Protein AF-A0A1D6IKE5-F1 (afdb_monomer)

Sequence (676 aa):
MSTPQPPGSVFRSFVQSLVLKARGGDHRMVVNGTFNNTVLVSLYTVILHLLSEGFSMDSAGSASSSKANFGNGVGFLHKGGKRKFPTQLFFRNDAYHSVIPRIGGPPSILMHHQFDAVENEVQWDEGCMNDEETRVTHTTAQKPCCCSVTDVAVGLRYKEELLDVMLLLYHLGISPNFRQAFYFMSQQSQSISLLEETDRQIREKSCSEQVRRLKEARNSYHEDLVDCVRHCVWYRATLFSQWKQRGMYATCMWVVELLLVLSNSNSMFHYVPEFYVESLVDCFHALRRSDPPFVSPALFLMQGLASFVTLVVKHFDDTRIVNPDLKDLLLQSISVLVQYKEFMLVFENNREAINKMPRSLLSAFDNRSWIPVTNILSRFCKGSGFASYKNGESASSATFQVLLRETCIHEQELFFSFLNRLFNTLSWTMTEFSMSIREMQDKNQVADLQQRKCSVIFDISCSLARILEFCTREIPCAFLMGPDMNLRRLTELVVFILNHIISVADAEFFDMTLRRPGQHQEKTNRTMILAPLVGIILSLMECSSTSERRELNDVIAVFASMDCPATIHFGLQYLLSYNWSNVLRGDSSLAKLAQLKEFSHYFRRITASVDGEEEDHSLNAGDEDDDHTCCICYNCDSDATFQPCHHRSCFGCISRHLLNNQRCFFCNAVVTSVTR

Mean predicted aligned error: 12.17 Å

InterPro domains:
  IPR001841 Zinc finger, RING-type [PS50089] (630-668)
  IPR013083 Zinc finger, RING/FYVE/PHD-type [G3DSA:3.30.40.10] (622-676)
  IPR019474 Ubiquitin conjugation factor E4, core [PF10408] (170-365)
  IPR045129 E3 ubiquitin-protein ligase RNF123/RKP/RSPRY1 [PTHR13363] (61-675)
  IPR057987 E3 ubiquitin-protein ligase RNF123/RKP, TPR repeat [PF25576] (417-605)

Nearest PDB structures (foldseek):
  4pju-assembly1_A  TM=1.696E-01  e=4.599E-02  Homo sapiens

Organism: Zea mays (NCBI:txid4577)

Secondary structure (DSSP, 8-state):
-PPPPPTTHHHHHHHHHHHHHHHHTTTS-----HHHHHHHHHHHHHHHHHHHT-----SSS--------------GGG--EEEEEEGGGTT--STTTTTS-BTTB-HHHHTTS------SEEEEEEPEE-TTS-EE-TTSSS--GGGS----TTSSHHHHHHHHHHHHHIIIIIHHHHHHHHHHHHHHHHHHHHHHHHHHHHHH---HHHHHHHHHHHHHHHHHHHHHHHHHHHHHHHT--HHHHHHHHHHHHHHHHHHHHHHHSTTTGGGSBHHHHHHHHHHHHHHHT-SS-SS-HHHHHHTTHHHHHHHHHHHTT-TT---HHHHHHHHHHHHHHTTSHHHHHHHHT-HHHHHHHHHHHHHH-STTTHHHHHHHHHHHHTT-STT----TTS---HHHHHHHHHHHHH-HHHHHHHHHHHHHHHHHHHHHHHHHHHHHHHHT---HHHHHHHHHHHHHHHHHHHHHHHHHHH-THHHHTS-HHHHHHHHHHHHHHHHHHHT---HHHHHHHH--TT--S----THHHHHHHHHHHHHHHHHHHH-TTS----HHHHHHTSS-HHHHHHHHHHHHHS-HHHHSTT-GGGGGHHHHHHHHHHHHHHHHHHTTTGGGSTT-------TTB-TTTSSSB--EEEETT--EE-HHHHHHHHTT--B-TTT-PBP-EEE-

Solvent-accessible surface area (backbone atoms only — not comparable to full-atom values): 38252 Å² total; per-residue (Å²): 134,83,76,82,74,61,91,61,50,68,55,51,54,49,52,53,53,51,49,52,54,57,54,66,41,73,83,49,69,93,66,94,58,77,72,70,43,51,57,36,42,50,52,32,51,52,51,44,42,46,38,34,61,39,78,85,87,86,82,88,81,77,98,71,92,71,92,69,83,77,66,88,64,70,10,65,57,70,54,31,23,84,44,72,43,60,49,58,71,58,67,44,79,46,90,76,49,57,76,48,53,18,26,53,34,53,46,81,69,57,68,74,61,80,79,81,81,72,71,65,50,50,72,50,80,37,63,26,70,48,101,82,73,46,79,24,25,84,85,42,95,57,68,29,73,56,79,80,52,89,72,65,79,84,66,53,72,57,54,59,54,48,47,55,52,38,42,50,31,34,52,76,28,42,50,64,52,52,53,52,42,52,48,31,51,51,48,31,55,49,30,51,54,52,41,56,51,45,54,49,50,53,75,73,56,88,54,68,71,60,45,50,53,48,52,54,51,42,51,52,39,48,53,54,29,54,54,22,49,54,51,40,52,51,39,39,67,74,59,60,32,71,69,50,47,52,32,50,50,35,48,39,49,53,50,43,52,50,51,52,58,36,61,72,37,79,78,59,38,32,46,38,49,43,53,61,57,52,33,37,55,50,50,52,52,50,50,70,69,35,86,73,53,83,54,57,70,67,59,42,68,74,52,54,45,60,53,45,51,39,48,38,57,66,45,38,75,32,82,61,49,57,52,62,70,59,26,50,53,30,38,45,51,50,37,60,42,46,66,38,53,75,50,34,54,46,47,74,70,29,69,55,37,65,74,44,38,52,61,42,45,46,65,50,46,43,100,81,42,34,63,44,40,44,54,38,50,32,34,33,44,39,69,56,70,45,86,40,74,77,66,94,82,67,40,50,35,71,66,54,44,52,46,38,45,52,44,42,70,75,36,49,69,58,37,51,54,31,51,54,46,52,53,52,51,39,54,47,34,48,50,54,29,47,51,49,51,49,54,32,60,77,64,76,50,82,51,71,70,59,34,52,52,37,37,52,36,45,55,51,33,27,35,46,42,44,43,50,22,47,46,35,58,73,43,42,57,57,36,33,65,35,60,65,64,50,37,50,53,50,52,51,48,50,52,51,52,44,51,55,62,61,68,53,85,46,72,66,58,52,50,56,51,44,59,64,89,92,70,92,82,76,84,67,54,72,61,61,53,51,29,26,52,54,29,33,56,49,33,52,49,61,55,63,76,70,55,93,82,67,90,57,58,56,64,59,59,55,60,62,72,41,101,47,60,67,61,48,52,50,43,52,49,51,64,71,68,47,72,51,70,78,75,39,68,91,44,74,65,61,65,56,53,56,55,56,52,51,50,52,50,53,46,53,54,56,51,58,55,51,69,68,58,63,79,79,66,83,83,76,84,76,98,66,86,78,85,50,54,6,90,84,74,74,76,44,54,42,56,19,37,35,31,85,78,65,50,68,28,21,52,67,61,54,57,59,44,49,76,82,39,60,41,38,91,89,77,65,47,67,51,81,49,75,46,111

pLDDT: mean 79.63, std 17.79, range [26.09, 98.06]

Foldseek 3Di:
DDDPDPPCPVVVVVLLVLVVVLVVCVVPPDPPDPPSQVVLLVLLVVLLCCQQQNDDPPDDDDPDDDPPPPDRDGGNLQAFEKDKAFLCVLVPPDPRNQQFAFQQGHPVVLVVPDDDDDDRMFMDGGFDADPVRDTAYCPDPDHTPVVVDPDDPVPPNVSNVSLVSSLVSCVSHVLVLLVVLVVLVVLLVVLVLLLVVLVVCLVVDDDPVVNVVSVVVNVVSVVSNVVSVVSNVVCCVSQVDLSNLVSLVSSLLVLLVVQVSQVVVVSSRRSHGLSSLVSNLSSVVSLCPDVVNSDDLVVVLSGRLLSLLLSLLVPLLDPSRPDNVSSLSSLVSLLVQLFAQSSVVSLLVRPSSLPRNLLSLLVQCDPPNVQSSLSNLLLQLQPHAFLRDVDPGRNHDPSVLVSNLVCCVVCVVSVVLSLLSLLVLLLVLLVVLLVLLVVCVVVVDQDPVSLVVSLVSLVSSLSSLSSVLSCCQSPVCCDFVNDVLSLLSLLVSLLSNLCSVPVSPDQVSVQVSNDDPPDDDDRDHPCSNLRSSLSNVLSNQVVVVPDPDDRTDDNLVSNLPDPCLPSVLVSLVCSLPDPVCVSQVVNPSVVSSVVSVVSSVVSVVVNVVVVVPVVPPPPDDDDDDPPQAFPPPSPDGQQKAFPPVRDTGDPNVVVSVCSPQQADPPPRHGTPDMDD

Structure (mmCIF, N/CA/C/O backbone):
data_AF-A0A1D6IKE5-F1
#
_entry.id   AF-A0A1D6IKE5-F1
#
loop_
_atom_site.group_PDB
_atom_site.id
_atom_site.type_symbol
_atom_site.label_atom_id
_atom_site.label_alt_id
_atom_site.label_comp_id
_atom_site.label_asym_id
_atom_site.label_entity_id
_atom_site.label_seq_id
_atom_site.pdbx_PDB_ins_code
_atom_site.Cartn_x
_atom_site.Cartn_y
_atom_site.Cartn_z
_atom_site.occupancy
_atom_site.B_iso_or_equiv
_atom_site.auth_seq_id
_atom_site.auth_comp_id
_atom_site.auth_asym_id
_atom_site.auth_atom_id
_atom_site.pdbx_PDB_model_num
ATOM 1 N N . MET A 1 1 ? -57.387 1.934 26.040 1.00 33.34 1 MET A N 1
ATOM 2 C CA . MET A 1 1 ? -56.434 0.962 26.613 1.00 33.34 1 MET A CA 1
ATOM 3 C C . MET A 1 1 ? -55.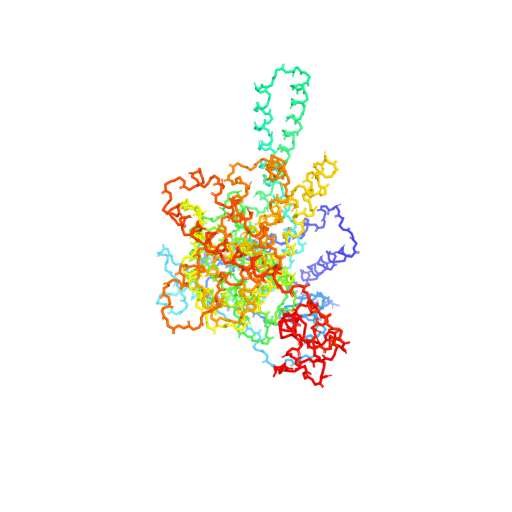281 0.818 25.639 1.00 33.34 1 MET A C 1
ATOM 5 O O . MET A 1 1 ? -55.494 0.338 24.535 1.00 33.34 1 MET A O 1
ATOM 9 N N . SER A 1 2 ? -54.107 1.338 25.989 1.00 34.91 2 SER A N 1
ATOM 10 C CA . SER A 1 2 ? -52.886 1.196 25.193 1.00 34.91 2 SER A CA 1
ATOM 11 C C . SER A 1 2 ? -52.429 -0.260 25.228 1.00 34.91 2 SER A C 1
ATOM 13 O O . SER A 1 2 ? -52.272 -0.827 26.309 1.00 34.91 2 SER A O 1
ATOM 15 N N . THR A 1 3 ? -52.240 -0.862 24.055 1.00 35.94 3 THR A N 1
ATOM 16 C CA . THR A 1 3 ? -51.635 -2.190 23.898 1.00 35.94 3 THR A CA 1
ATOM 17 C C . THR A 1 3 ? -50.326 -2.270 24.689 1.00 35.94 3 THR A C 1
ATOM 19 O O . THR A 1 3 ? -49.535 -1.325 24.604 1.00 35.94 3 THR A O 1
ATOM 22 N N . PRO A 1 4 ? -50.073 -3.351 25.449 1.00 43.31 4 PRO A N 1
ATOM 23 C CA . PRO A 1 4 ? -48.821 -3.503 26.176 1.00 43.31 4 PRO A CA 1
ATOM 24 C C . PRO A 1 4 ? -47.669 -3.469 25.172 1.00 43.31 4 PRO A C 1
ATOM 26 O O . PRO A 1 4 ? -47.606 -4.275 24.243 1.00 43.31 4 PRO A O 1
ATOM 29 N N . GLN A 1 5 ? -46.794 -2.477 25.321 1.00 44.75 5 GLN A N 1
ATOM 30 C CA . GLN A 1 5 ? -45.598 -2.364 24.504 1.00 44.75 5 GLN A CA 1
ATOM 31 C C . GLN A 1 5 ? -44.734 -3.617 24.718 1.00 44.75 5 GLN A C 1
ATOM 33 O O . GLN A 1 5 ? -44.497 -3.991 25.870 1.00 44.75 5 GLN A O 1
ATOM 38 N N . PRO A 1 6 ? -44.271 -4.292 23.649 1.00 48.50 6 PRO A N 1
ATOM 39 C CA . PRO A 1 6 ? -43.441 -5.475 23.807 1.00 48.50 6 PRO A CA 1
ATOM 40 C C . PRO A 1 6 ? -42.150 -5.108 24.559 1.00 48.50 6 PRO A C 1
ATOM 42 O O . PRO A 1 6 ? -41.646 -3.985 24.383 1.00 48.50 6 PRO A O 1
ATOM 45 N N . PRO A 1 7 ? -41.595 -6.021 25.378 1.00 55.44 7 PRO A N 1
ATOM 46 C CA . PRO A 1 7 ? -40.350 -5.784 26.102 1.00 55.44 7 PRO A CA 1
ATOM 47 C C . PRO A 1 7 ? -39.250 -5.294 25.148 1.00 55.44 7 PRO A C 1
ATOM 49 O O . PRO A 1 7 ? -39.010 -5.898 24.103 1.00 55.44 7 PRO A O 1
ATOM 52 N N . GLY A 1 8 ? -38.610 -4.169 25.481 1.00 63.03 8 GLY A N 1
ATOM 53 C CA . GLY A 1 8 ? -37.514 -3.590 24.692 1.00 63.03 8 GLY A CA 1
ATOM 54 C C . GLY A 1 8 ? -37.914 -2.611 23.579 1.00 63.03 8 GLY A C 1
ATOM 55 O O . GLY A 1 8 ? -37.033 -1.984 22.998 1.00 63.03 8 GLY A O 1
ATOM 56 N N . SER A 1 9 ? -39.206 -2.397 23.305 1.00 67.31 9 SER A N 1
ATOM 57 C CA . SER A 1 9 ? -39.651 -1.395 22.311 1.00 67.31 9 SER A CA 1
ATOM 58 C C . SER A 1 9 ? -39.250 0.039 22.677 1.00 67.31 9 SER A C 1
ATOM 60 O O . SER A 1 9 ? -38.735 0.754 21.824 1.00 67.31 9 SER A O 1
ATOM 62 N N . VAL A 1 10 ? -39.373 0.426 23.953 1.00 74.44 10 VAL A N 1
ATOM 63 C CA . VAL A 1 10 ? -38.888 1.723 24.467 1.00 74.44 10 VAL A CA 1
ATOM 64 C C . VAL A 1 10 ? -37.385 1.881 24.242 1.00 74.44 10 VAL A C 1
ATOM 66 O O . VAL A 1 10 ? -36.935 2.923 23.772 1.00 74.44 10 VAL A O 1
ATOM 69 N N . PHE A 1 11 ? -36.606 0.837 24.538 1.00 75.25 11 PHE A N 1
ATOM 70 C CA . PHE A 1 11 ? -35.160 0.843 24.326 1.00 75.25 11 PHE A CA 1
ATOM 71 C C . PHE A 1 11 ? -34.818 0.979 22.839 1.00 75.25 11 PHE A C 1
ATOM 73 O O . PHE A 1 11 ? -33.997 1.815 22.476 1.00 75.25 11 PHE A O 1
ATOM 80 N N . ARG A 1 12 ? -35.503 0.237 21.961 1.00 72.19 12 ARG A N 1
ATOM 81 C CA . ARG A 1 12 ? -35.327 0.348 20.507 1.00 72.19 12 ARG A CA 1
ATOM 82 C C . ARG A 1 12 ? -35.641 1.763 20.007 1.00 72.19 12 ARG A C 1
A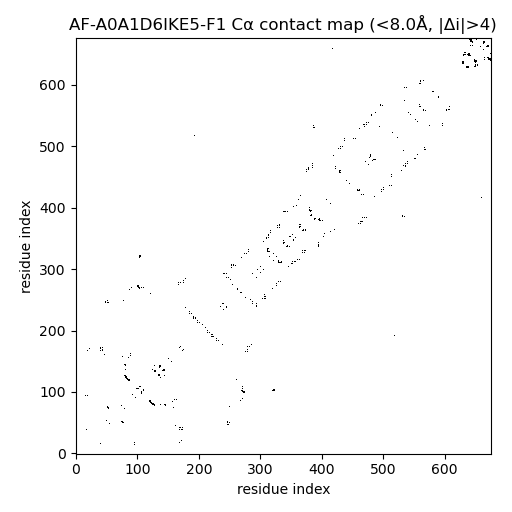TOM 84 O O . ARG A 1 12 ? -34.831 2.330 19.280 1.00 72.19 12 ARG A O 1
ATOM 91 N N . SER A 1 13 ? -36.753 2.364 20.437 1.00 74.88 13 SER A N 1
ATOM 92 C CA . SER A 1 13 ? -37.101 3.748 20.084 1.00 74.88 13 SER A CA 1
ATOM 93 C C . SER A 1 13 ? -36.100 4.770 20.634 1.00 74.88 13 SER A C 1
ATOM 95 O O . SER A 1 13 ? -35.786 5.746 19.950 1.00 74.88 13 SER A O 1
ATOM 97 N N . PHE A 1 14 ? -35.560 4.541 21.836 1.00 80.62 14 PHE A N 1
ATOM 98 C CA . PHE A 1 14 ? -34.497 5.363 22.417 1.00 80.62 14 PHE A CA 1
ATOM 99 C C . PHE A 1 14 ? -33.212 5.300 21.580 1.00 80.62 14 PHE A C 1
ATOM 101 O O . PHE A 1 14 ? -32.700 6.346 21.187 1.00 80.62 14 PHE A O 1
ATOM 108 N N . VAL A 1 15 ? -32.733 4.096 21.243 1.00 75.62 15 VAL A N 1
ATOM 109 C CA . VAL A 1 15 ? -31.548 3.886 20.389 1.00 75.62 15 VAL A CA 1
ATOM 110 C C . VAL A 1 15 ? -31.739 4.544 19.022 1.00 75.62 15 VAL A C 1
ATOM 112 O O . VAL A 1 15 ? -30.870 5.287 18.569 1.00 75.62 15 VAL A O 1
ATOM 115 N N . GLN A 1 16 ? -32.890 4.320 18.381 1.00 74.19 16 GLN A N 1
ATOM 116 C CA . GLN A 1 16 ? -33.211 4.909 17.078 1.00 74.19 16 GLN A CA 1
ATOM 117 C C . GLN A 1 16 ? -33.190 6.440 17.132 1.00 74.19 16 GLN A C 1
ATOM 119 O O . GLN A 1 16 ? -32.554 7.077 16.294 1.00 74.19 16 GLN A O 1
ATOM 124 N N . SER A 1 17 ? -33.824 7.034 18.145 1.00 77.31 17 SER A N 1
ATOM 125 C CA . SER A 1 17 ? -33.843 8.491 18.325 1.00 77.31 17 SER A CA 1
ATOM 126 C C . SER A 1 17 ? -32.443 9.051 18.585 1.00 77.31 17 SER A C 1
ATOM 128 O O . SER A 1 17 ? -32.085 10.101 18.051 1.00 77.31 17 SER A O 1
ATOM 130 N N . LEU A 1 18 ? -31.634 8.343 19.379 1.00 78.25 18 LEU A N 1
ATOM 131 C CA . LEU A 1 18 ? -30.266 8.740 19.700 1.00 78.25 18 LEU A CA 1
ATOM 132 C C . LEU A 1 18 ? -29.376 8.742 18.453 1.00 78.25 18 LEU A C 1
ATOM 134 O O . LEU A 1 18 ? -28.653 9.708 18.221 1.00 78.25 18 LEU A O 1
ATOM 138 N N . VAL A 1 19 ? -29.458 7.699 17.627 1.00 72.88 19 VAL A N 1
ATOM 139 C CA . VAL A 1 19 ? -28.666 7.609 16.396 1.00 72.88 19 VAL A CA 1
ATOM 140 C C . VAL A 1 19 ? -29.130 8.613 15.345 1.00 72.88 19 VAL A C 1
ATOM 142 O O . VAL A 1 19 ? -28.288 9.255 14.721 1.00 72.88 19 VAL A O 1
ATOM 145 N N . LEU A 1 20 ? -30.442 8.811 15.171 1.00 72.62 20 LEU A N 1
ATOM 146 C CA . LEU A 1 20 ? -30.962 9.851 14.275 1.00 72.62 20 LEU A CA 1
ATOM 147 C C . LEU A 1 20 ? -30.480 11.243 14.699 1.00 72.62 20 LEU A C 1
ATOM 149 O O . LEU A 1 20 ? -30.108 12.049 13.850 1.00 72.62 20 LEU A O 1
ATOM 153 N N . LYS A 1 21 ? -30.420 11.513 16.008 1.00 73.94 21 LYS A N 1
ATOM 154 C CA . LYS A 1 21 ? -29.870 12.762 16.544 1.00 73.94 21 LYS A CA 1
ATOM 155 C C . LYS A 1 21 ? -28.360 12.883 16.317 1.00 73.94 21 LYS A C 1
ATOM 157 O O . LYS A 1 21 ? -27.904 13.967 15.964 1.00 73.94 21 LYS A O 1
ATOM 162 N N . ALA A 1 22 ? -27.600 11.803 16.504 1.00 69.00 22 ALA A N 1
ATOM 163 C CA . ALA A 1 22 ? -26.160 11.785 16.247 1.00 69.00 22 ALA A CA 1
ATOM 164 C C . ALA A 1 22 ? -25.856 12.078 14.766 1.00 69.00 22 ALA A C 1
ATOM 166 O O . ALA A 1 22 ? -25.053 12.955 14.472 1.00 69.00 22 ALA A O 1
ATOM 167 N N . ARG A 1 23 ? -26.592 11.440 13.846 1.00 64.31 23 ARG A N 1
ATOM 168 C CA . ARG A 1 23 ? -26.458 11.628 12.391 1.00 64.31 23 ARG A CA 1
ATOM 169 C C . ARG A 1 23 ? -26.988 12.963 11.877 1.00 64.31 23 ARG A C 1
ATOM 171 O O . ARG A 1 23 ? -26.391 13.555 10.989 1.00 64.31 23 ARG A O 1
ATOM 178 N N . GLY A 1 24 ? -28.081 13.481 12.441 1.00 56.19 24 GLY A N 1
ATOM 179 C CA . GLY A 1 24 ? -28.583 14.824 12.117 1.00 56.19 24 GLY A CA 1
ATOM 180 C C . GLY A 1 24 ? -27.586 15.941 12.462 1.00 56.19 24 GLY A C 1
ATOM 181 O O . GLY A 1 24 ? -27.708 17.052 11.948 1.00 56.19 24 GLY A O 1
ATOM 182 N N . GLY A 1 25 ? -26.589 15.640 13.303 1.00 49.44 25 GLY A N 1
ATOM 183 C CA . GLY A 1 25 ? -25.431 16.489 13.567 1.00 49.44 25 GLY A CA 1
ATOM 184 C C . GLY A 1 25 ? -24.345 16.444 12.485 1.00 49.44 25 GLY A C 1
ATOM 185 O O . GLY A 1 25 ? -23.664 17.445 12.317 1.00 49.44 25 GLY A O 1
ATOM 186 N N . ASP A 1 26 ? -24.212 15.370 11.696 1.00 43.53 26 ASP A N 1
ATOM 187 C CA . ASP A 1 26 ? -23.145 15.241 10.682 1.00 43.53 26 ASP A CA 1
ATOM 188 C C . ASP A 1 26 ? -23.294 16.226 9.508 1.00 43.53 26 ASP A C 1
ATOM 190 O O . ASP A 1 26 ? -22.321 16.549 8.834 1.00 43.53 26 ASP A O 1
ATOM 194 N N . HIS A 1 27 ? -24.496 16.762 9.259 1.00 41.81 27 HIS A N 1
ATOM 195 C CA . HIS A 1 27 ? -24.718 17.809 8.245 1.00 41.81 27 HIS A CA 1
ATOM 196 C C . HIS A 1 27 ? -24.485 19.235 8.768 1.00 41.81 27 HIS A C 1
ATOM 198 O O . HIS A 1 27 ? -24.576 20.202 8.010 1.00 41.81 27 HIS A O 1
ATOM 204 N N . ARG A 1 28 ? -24.168 19.397 10.057 1.00 28.20 28 ARG A N 1
ATOM 205 C CA . ARG A 1 28 ? -23.769 20.677 10.644 1.00 28.20 28 ARG A CA 1
ATOM 206 C C . ARG A 1 28 ? -22.418 20.499 11.314 1.00 28.20 28 ARG A C 1
ATOM 208 O O . ARG A 1 28 ? -22.366 20.004 12.427 1.00 28.20 28 ARG A O 1
ATOM 215 N N . MET A 1 29 ? -21.372 20.926 10.601 1.00 28.94 29 MET A N 1
ATOM 216 C CA . MET A 1 29 ? -20.026 21.268 11.082 1.00 28.94 29 MET A CA 1
ATOM 217 C C . MET A 1 29 ? -19.661 20.743 12.473 1.00 28.94 29 MET A C 1
ATOM 219 O O . MET A 1 29 ? -20.220 21.241 13.442 1.00 28.94 29 MET A O 1
ATOM 223 N N . VAL A 1 30 ? -18.654 19.858 12.547 1.00 30.98 30 VAL A N 1
ATOM 224 C CA . VAL A 1 30 ? -17.787 19.573 13.713 1.00 30.98 30 VAL A CA 1
ATOM 225 C C . VAL A 1 30 ? -18.103 20.477 14.911 1.00 30.98 30 VAL A C 1
ATOM 227 O O . VAL A 1 30 ? -17.495 21.532 15.101 1.00 30.98 30 VAL A O 1
ATOM 230 N N . VAL A 1 31 ? -19.111 20.100 15.700 1.00 27.55 31 VAL A N 1
ATOM 231 C CA . VAL A 1 31 ? -19.422 20.829 16.924 1.00 27.55 31 VAL A CA 1
ATOM 232 C C . VAL A 1 31 ? -18.475 20.276 17.971 1.00 27.55 31 VAL A C 1
ATOM 234 O O . VAL A 1 31 ? -18.650 19.157 18.451 1.00 27.55 31 VAL A O 1
ATOM 237 N N . ASN A 1 32 ? -17.468 21.075 18.324 1.00 33.09 32 ASN A N 1
ATOM 238 C CA . ASN A 1 32 ? -16.760 20.959 19.594 1.00 33.09 32 ASN A CA 1
ATOM 239 C C . ASN A 1 32 ? -17.810 20.943 20.718 1.00 33.09 32 ASN A C 1
ATOM 241 O O . ASN A 1 32 ? -18.313 21.986 21.128 1.00 33.09 32 ASN A O 1
ATOM 245 N N . GLY A 1 33 ? -18.215 19.752 21.156 1.00 37.00 33 GLY A N 1
ATOM 246 C CA . GLY A 1 33 ? -19.364 19.585 22.039 1.00 37.00 33 GLY A CA 1
ATOM 247 C C . GLY A 1 33 ? -19.423 18.187 22.638 1.00 37.00 33 GLY A C 1
ATOM 248 O O . GLY A 1 33 ? -20.072 17.285 22.118 1.00 37.00 33 GLY A O 1
ATOM 249 N N . THR A 1 34 ? -18.772 18.043 23.785 1.00 45.81 34 THR A N 1
ATOM 250 C CA . THR A 1 34 ? -18.642 16.857 24.647 1.00 45.81 34 THR A CA 1
ATOM 251 C C . THR A 1 34 ? -19.955 16.154 25.042 1.00 45.81 34 THR A C 1
ATOM 253 O O . THR A 1 34 ? -19.909 15.024 25.519 1.00 45.81 34 THR A O 1
ATOM 256 N N . PHE A 1 35 ? -21.133 16.754 24.832 1.00 38.94 35 PHE A N 1
ATOM 257 C CA . PHE A 1 35 ? -22.409 16.243 25.360 1.00 38.94 35 PHE A CA 1
ATOM 258 C C . PHE A 1 35 ? -23.081 15.125 24.541 1.00 38.94 35 PHE A C 1
ATOM 260 O O . PHE A 1 35 ? -23.729 14.263 25.128 1.00 38.94 35 PHE A O 1
ATOM 267 N N . ASN A 1 36 ? -22.954 15.100 23.208 1.00 50.56 36 ASN A N 1
ATOM 268 C CA . ASN A 1 36 ? -23.572 14.031 22.398 1.00 50.56 36 ASN A CA 1
ATOM 269 C C . ASN A 1 36 ? -22.753 12.730 22.441 1.00 50.56 36 ASN A C 1
ATOM 271 O O . ASN A 1 36 ? -23.313 11.638 22.351 1.00 50.56 36 ASN A O 1
ATOM 275 N N . ASN A 1 37 ? -21.435 12.841 22.627 1.00 66.50 37 ASN A N 1
ATOM 276 C CA . ASN A 1 37 ? -20.536 11.694 22.626 1.00 66.50 37 ASN A CA 1
ATOM 277 C C . ASN A 1 37 ? -20.662 10.863 23.921 1.00 66.50 37 ASN A C 1
ATOM 279 O O . ASN A 1 37 ? -20.649 9.637 23.881 1.00 66.50 37 ASN A O 1
ATOM 283 N N . THR A 1 38 ? -20.899 11.496 25.075 1.00 77.00 38 THR A N 1
ATOM 284 C CA . THR A 1 38 ? -20.992 10.790 26.368 1.00 77.00 38 THR A CA 1
ATOM 285 C C . THR A 1 38 ? -22.162 9.811 26.448 1.00 77.00 38 THR A C 1
ATOM 287 O O . THR A 1 38 ? -21.998 8.725 27.008 1.00 77.00 38 THR A O 1
ATOM 290 N N . VAL A 1 39 ? -23.323 10.138 25.868 1.00 83.00 39 VAL A N 1
ATOM 291 C CA . VAL A 1 39 ? -24.489 9.235 25.857 1.00 83.00 39 VAL A CA 1
ATOM 292 C C . VAL A 1 39 ? -24.229 8.024 24.958 1.00 83.00 39 VAL A C 1
ATOM 294 O O . VAL A 1 39 ? -24.515 6.899 25.366 1.00 83.00 39 VAL A O 1
ATOM 297 N N . LEU A 1 40 ? -23.632 8.234 23.777 1.00 84.94 40 LEU A N 1
ATOM 298 C CA . LEU A 1 40 ? -23.244 7.151 22.863 1.00 84.94 40 LEU A CA 1
ATOM 299 C C . LEU A 1 40 ? -22.206 6.227 23.510 1.00 84.94 40 LEU A C 1
ATOM 301 O O . LEU A 1 40 ? -22.390 5.011 23.517 1.00 84.94 40 LEU A O 1
ATOM 305 N N . VAL A 1 41 ? -21.163 6.803 24.118 1.00 86.75 41 VAL A N 1
ATOM 306 C CA . VAL A 1 41 ? -20.107 6.061 24.824 1.00 86.75 41 VAL A CA 1
ATOM 307 C C . VAL A 1 41 ? -20.676 5.257 25.993 1.00 86.75 41 VAL A C 1
ATOM 309 O O . VAL A 1 41 ? -20.322 4.091 26.176 1.00 86.75 41 VAL A O 1
ATOM 312 N N . SER A 1 42 ? -21.579 5.852 26.777 1.00 88.94 42 SER A N 1
ATOM 313 C CA . SER A 1 42 ? -22.212 5.177 27.916 1.00 88.94 42 SER A CA 1
ATOM 314 C C . SER A 1 42 ? -23.081 4.013 27.453 1.00 88.94 42 SER A C 1
ATOM 316 O O . SER A 1 42 ? -22.953 2.908 27.975 1.00 88.94 42 SER A O 1
ATOM 318 N N . LEU A 1 43 ? -23.918 4.229 26.436 1.00 89.75 43 LEU A N 1
ATOM 319 C CA . LEU A 1 43 ? -24.776 3.188 25.884 1.00 89.75 43 LEU A CA 1
ATOM 320 C C . LEU A 1 43 ? -23.955 2.042 25.279 1.00 89.75 43 LEU A C 1
ATOM 322 O O . LEU A 1 43 ? -24.227 0.882 25.580 1.00 89.75 43 LEU A O 1
ATOM 326 N N . TYR A 1 44 ? -22.917 2.359 24.498 1.00 91.94 44 TYR A N 1
ATOM 327 C CA . TYR A 1 44 ? -21.964 1.369 23.995 1.00 91.94 44 TYR A CA 1
ATOM 328 C C . TYR A 1 44 ? -21.352 0.560 25.140 1.00 91.94 44 TYR A C 1
ATOM 330 O O . TYR A 1 44 ? -21.350 -0.665 25.096 1.00 91.94 44 TYR A O 1
ATOM 338 N N . THR A 1 45 ? -20.884 1.233 26.195 1.00 91.12 45 THR A N 1
ATOM 339 C CA . THR A 1 45 ? -20.244 0.582 27.347 1.00 91.12 45 THR A CA 1
ATOM 340 C C . THR A 1 45 ? -21.200 -0.373 28.063 1.00 91.12 45 THR A C 1
ATOM 342 O O . THR A 1 45 ? -20.791 -1.469 28.444 1.00 91.12 45 THR A O 1
ATOM 345 N N . VAL A 1 46 ? -22.471 0.011 28.219 1.00 90.50 46 VAL A N 1
ATOM 346 C CA . VAL A 1 46 ? -23.507 -0.837 28.830 1.00 90.50 46 VAL A CA 1
ATOM 347 C C . VAL A 1 46 ? -23.790 -2.067 27.969 1.00 90.50 46 VAL A C 1
ATOM 349 O O . VAL A 1 46 ? -23.830 -3.178 28.496 1.00 90.50 46 VAL A O 1
ATOM 352 N N . ILE A 1 47 ? -23.951 -1.898 26.652 1.00 90.88 47 ILE A N 1
ATOM 353 C CA . ILE A 1 47 ? -24.206 -3.023 25.741 1.00 90.88 47 ILE A CA 1
ATOM 354 C C . ILE A 1 47 ? -22.988 -3.953 25.681 1.00 90.88 47 ILE A C 1
ATOM 356 O O . ILE A 1 47 ? -23.149 -5.168 25.781 1.00 90.88 47 ILE A O 1
ATOM 360 N N . LEU A 1 48 ? -21.774 -3.399 25.611 1.00 91.00 48 LEU A N 1
ATOM 361 C CA . LEU A 1 48 ? -20.530 -4.166 25.647 1.00 91.00 48 LEU A CA 1
ATOM 362 C C . LEU A 1 48 ? -20.425 -4.989 26.930 1.00 91.00 48 LEU A C 1
ATOM 364 O O . LEU A 1 48 ? -20.090 -6.168 26.872 1.00 91.00 48 LEU A O 1
ATOM 368 N N . HIS A 1 49 ? -20.739 -4.393 28.082 1.00 89.44 49 HIS A N 1
ATOM 369 C CA . HIS A 1 49 ? -20.748 -5.110 29.354 1.00 89.44 49 HIS A CA 1
ATOM 370 C C . HIS A 1 49 ? -21.780 -6.242 29.351 1.00 89.44 49 HIS A C 1
ATOM 372 O O . HIS A 1 49 ? -21.460 -7.367 29.717 1.00 89.44 49 HIS A O 1
ATOM 378 N N . LEU A 1 50 ? -22.992 -5.983 28.858 1.00 87.44 50 LEU A N 1
ATOM 379 C CA . LEU A 1 50 ? -24.056 -6.982 28.785 1.00 87.44 50 LEU A CA 1
ATOM 380 C C . LEU A 1 50 ? -23.707 -8.155 27.851 1.00 87.44 50 LEU A C 1
ATOM 382 O O . LEU A 1 50 ? -23.997 -9.308 28.173 1.00 87.44 50 LEU A O 1
ATOM 386 N N . LEU A 1 51 ? -23.070 -7.884 26.710 1.00 87.38 51 LEU A N 1
ATOM 387 C CA . LEU A 1 51 ? -22.659 -8.917 25.758 1.00 87.38 51 LEU A CA 1
ATOM 388 C C . LEU A 1 51 ? -21.368 -9.642 26.186 1.00 87.38 51 LEU A C 1
ATOM 390 O O . LEU A 1 51 ? -21.227 -10.830 25.899 1.00 87.38 51 LEU A O 1
ATOM 394 N N . SER A 1 52 ? -20.447 -8.967 26.880 1.00 83.69 52 SER A N 1
ATOM 395 C CA . SER A 1 52 ? -19.161 -9.525 27.333 1.00 83.69 52 SER A CA 1
ATOM 396 C C . SER A 1 52 ? -19.255 -10.232 28.683 1.00 83.69 52 SER A C 1
ATOM 398 O O . SER A 1 52 ? -18.811 -11.362 28.817 1.00 83.69 52 SER A O 1
ATOM 400 N N . GLU A 1 53 ? -19.821 -9.595 29.700 1.00 81.19 53 GLU A N 1
ATOM 401 C CA . GLU A 1 53 ? -19.805 -10.102 31.079 1.00 81.19 53 GLU A CA 1
ATOM 402 C C . GLU A 1 53 ? -21.141 -10.747 31.480 1.00 81.19 53 GLU A C 1
ATOM 404 O O . GLU A 1 53 ? -21.187 -11.556 32.402 1.00 81.19 53 GLU A O 1
ATOM 409 N N . GLY A 1 54 ? -22.223 -10.464 30.747 1.00 73.31 54 GLY A N 1
ATOM 410 C CA . GLY A 1 54 ? -23.564 -10.930 31.101 1.00 73.31 54 GLY A CA 1
ATOM 411 C C . GLY A 1 54 ? -24.158 -10.166 32.290 1.00 73.31 54 GLY A C 1
ATOM 412 O O . GLY A 1 54 ? -23.602 -9.182 32.767 1.00 73.31 54 GLY A O 1
ATOM 413 N N . PHE A 1 55 ? -25.328 -10.603 32.757 1.00 63.75 55 PHE A N 1
ATOM 414 C CA . PHE A 1 55 ? -25.969 -10.088 33.971 1.00 63.75 55 PHE A CA 1
ATOM 415 C C . PHE A 1 55 ? -26.181 -11.258 34.932 1.00 63.75 55 PHE A C 1
ATOM 417 O O . PHE A 1 55 ? -26.815 -12.242 34.547 1.00 63.75 55 PHE A O 1
ATOM 424 N N . SER A 1 56 ? -25.701 -11.151 36.175 1.00 47.31 56 SER A N 1
ATOM 425 C CA . SER A 1 56 ? -26.211 -12.009 37.249 1.00 47.31 56 SER A CA 1
ATOM 426 C C . SER A 1 56 ? -27.528 -11.410 37.731 1.00 47.31 56 SER A C 1
ATOM 428 O O . SER A 1 56 ? -27.550 -10.288 38.237 1.00 47.31 56 SER A O 1
ATOM 430 N N . MET A 1 57 ? -28.638 -12.121 37.539 1.00 40.19 57 MET A N 1
ATOM 431 C CA . MET A 1 57 ? -29.939 -11.722 38.079 1.00 40.19 57 MET A CA 1
ATOM 432 C C . MET A 1 57 ? -30.118 -12.247 39.513 1.00 40.19 57 MET A C 1
ATOM 434 O O . MET A 1 57 ? -31.146 -12.816 39.853 1.00 40.19 57 MET A O 1
ATOM 438 N N . ASP A 1 58 ? -29.130 -12.039 40.379 1.00 38.94 58 ASP A N 1
ATOM 439 C CA . ASP A 1 58 ? -29.250 -12.361 41.802 1.00 38.94 58 ASP A CA 1
ATOM 440 C C . ASP A 1 58 ? -29.624 -11.101 42.590 1.00 38.94 58 ASP A C 1
ATOM 442 O O . ASP A 1 58 ? -28.783 -10.483 43.237 1.00 38.94 58 ASP A O 1
ATOM 446 N N . SER A 1 59 ? -30.884 -10.665 42.495 1.00 43.41 59 SER A N 1
ATOM 447 C CA . SER A 1 59 ? -31.615 -9.992 43.591 1.00 43.41 59 SER A CA 1
ATOM 448 C C . SER A 1 59 ? -32.949 -9.407 43.118 1.00 43.41 59 SER A C 1
ATOM 450 O O . SER A 1 59 ? -33.011 -8.270 42.670 1.00 43.41 59 SER A O 1
ATOM 452 N N . ALA A 1 60 ? -34.034 -10.177 43.260 1.00 38.22 60 ALA A N 1
ATOM 453 C CA . ALA A 1 60 ? -35.369 -9.687 43.646 1.00 38.22 60 ALA A CA 1
ATOM 454 C C . ALA A 1 60 ? -36.403 -10.823 43.532 1.00 38.22 60 ALA A C 1
ATOM 456 O O . ALA A 1 60 ? -37.027 -10.990 42.489 1.00 38.22 60 ALA A O 1
ATOM 457 N N . GLY A 1 61 ? -36.619 -11.598 44.603 1.00 35.53 61 GLY A N 1
ATOM 458 C CA . GLY A 1 61 ? -37.792 -12.482 44.680 1.00 35.53 61 GLY A CA 1
ATOM 459 C C . GLY A 1 61 ? -37.603 -13.782 45.456 1.00 35.53 61 GLY A C 1
ATOM 460 O O . GLY A 1 61 ? -37.298 -14.813 44.879 1.00 35.53 61 GLY A O 1
ATOM 461 N N . SER A 1 62 ? -37.912 -13.726 46.752 1.00 31.33 62 SER A N 1
ATOM 462 C CA . SER A 1 62 ? -38.165 -14.848 47.671 1.00 31.33 62 SER A CA 1
ATOM 463 C C . SER A 1 62 ? -37.021 -15.839 47.936 1.00 31.33 62 SER A C 1
ATOM 465 O O . SER A 1 62 ? -36.529 -16.554 47.068 1.00 31.33 62 SER A O 1
ATOM 467 N N . ALA A 1 63 ? -36.669 -15.954 49.216 1.00 33.88 63 ALA A N 1
ATOM 468 C CA . ALA A 1 63 ? -35.972 -17.114 49.735 1.00 33.88 63 ALA A CA 1
ATOM 469 C C . ALA A 1 63 ? -36.929 -18.317 49.706 1.00 33.88 63 ALA A C 1
ATOM 471 O O . ALA A 1 63 ? -37.717 -18.508 50.629 1.00 33.88 63 ALA A O 1
ATOM 472 N N . SER A 1 64 ? -36.876 -19.134 48.656 1.00 31.94 64 SER A N 1
ATOM 473 C CA . SER A 1 64 ? -37.304 -20.526 48.768 1.00 31.94 64 SER A CA 1
ATOM 474 C C . SER A 1 64 ? -36.488 -21.442 47.857 1.00 31.94 64 SER A C 1
ATOM 476 O O . SER A 1 64 ? -36.190 -21.158 46.702 1.00 31.94 64 SER A O 1
ATOM 478 N N . SER A 1 65 ? -36.052 -22.521 48.491 1.00 33.81 65 SER A N 1
ATOM 479 C CA . SER A 1 65 ? -35.241 -23.646 48.047 1.00 33.81 65 SER A CA 1
ATOM 480 C C . SER A 1 65 ? -35.433 -24.125 46.601 1.00 33.81 65 SER A C 1
ATOM 482 O O . SER A 1 65 ? -36.418 -24.785 46.292 1.00 33.81 65 SER A O 1
ATOM 484 N N . SER A 1 66 ? -34.384 -23.983 45.793 1.00 28.81 66 SER A N 1
ATOM 485 C CA . SER A 1 66 ? -33.708 -25.108 45.126 1.00 28.81 66 SER A CA 1
ATOM 486 C C . SER A 1 66 ? -32.440 -24.569 44.469 1.00 28.81 66 SER A C 1
ATOM 488 O O . SER A 1 66 ? -32.507 -23.895 43.443 1.00 28.81 66 SER A O 1
ATOM 490 N N . LYS A 1 67 ? -31.276 -24.833 45.076 1.00 33.12 67 LYS A N 1
ATOM 491 C CA . LYS A 1 67 ? -29.971 -24.560 44.462 1.00 33.12 67 LYS A CA 1
ATOM 492 C C . LYS A 1 67 ? -29.786 -25.493 43.263 1.00 33.12 67 LYS A C 1
ATOM 494 O O . LYS A 1 67 ? -29.158 -26.539 43.377 1.00 33.12 67 LYS A O 1
ATOM 499 N N . ALA A 1 68 ? -30.342 -25.117 42.117 1.00 26.09 68 ALA A N 1
ATOM 500 C CA . ALA A 1 68 ? -29.742 -25.477 40.848 1.00 26.09 68 ALA A CA 1
ATOM 501 C C . ALA A 1 68 ? -28.509 -24.580 40.707 1.00 26.09 68 ALA A C 1
ATOM 503 O O . ALA A 1 68 ? -28.636 -23.357 40.672 1.00 26.09 68 ALA A O 1
ATOM 504 N N . ASN A 1 69 ? -27.316 -25.174 40.710 1.00 26.91 69 ASN A N 1
ATOM 505 C CA . ASN A 1 69 ? -26.086 -24.473 40.357 1.00 26.91 69 ASN A CA 1
ATOM 506 C C . ASN A 1 69 ? -26.223 -23.968 38.910 1.00 26.91 69 ASN A C 1
ATOM 508 O O . ASN A 1 69 ? -25.894 -24.686 37.967 1.00 26.91 69 ASN A O 1
ATOM 512 N N . PHE A 1 70 ? -26.723 -22.746 38.725 1.00 32.31 70 PHE A N 1
ATOM 513 C CA . PHE A 1 70 ? -26.542 -22.003 37.486 1.00 32.31 70 PHE A CA 1
ATOM 514 C C . PHE A 1 70 ? -25.051 -21.672 37.409 1.00 32.31 70 PHE A C 1
ATOM 516 O O . PHE A 1 70 ? -24.562 -20.797 38.117 1.00 32.31 70 PHE A O 1
ATOM 523 N N . GLY A 1 71 ? -24.302 -22.468 36.641 1.00 34.81 71 GLY A N 1
ATOM 524 C CA . GLY A 1 71 ? -22.866 -22.271 36.461 1.00 34.81 71 GLY A CA 1
ATOM 525 C C . GLY A 1 71 ? -22.563 -20.846 35.997 1.00 34.81 71 GLY A C 1
ATOM 526 O O . GLY A 1 71 ? -23.313 -20.302 35.188 1.00 34.81 71 GLY A O 1
ATOM 527 N N . ASN A 1 72 ? -21.478 -20.265 36.525 1.00 39.97 72 ASN A N 1
ATOM 528 C CA . ASN A 1 72 ? -20.918 -18.963 36.145 1.00 39.97 72 ASN A CA 1
ATOM 529 C C . ASN A 1 72 ? -21.102 -18.696 34.641 1.00 39.97 72 ASN A C 1
ATOM 531 O O . ASN A 1 72 ? -20.410 -19.280 33.805 1.00 39.97 72 ASN A O 1
ATOM 535 N N . GLY A 1 73 ? -22.082 -17.860 34.292 1.00 54.75 73 GLY A N 1
ATOM 536 C CA . GLY A 1 73 ? -22.511 -17.674 32.911 1.00 54.75 73 GLY A CA 1
ATOM 537 C C . GLY A 1 73 ? -21.460 -16.928 32.099 1.00 54.75 73 GLY A C 1
ATOM 538 O O . GLY A 1 73 ? -21.307 -15.722 32.245 1.00 54.75 73 GLY A O 1
ATOM 539 N N . VAL A 1 74 ? -20.755 -17.630 31.212 1.00 65.62 74 VAL A N 1
ATOM 540 C CA . VAL A 1 74 ? -19.867 -17.006 30.221 1.00 65.62 74 VAL A CA 1
ATOM 541 C C . VAL A 1 74 ? -20.702 -16.081 29.321 1.00 65.62 74 VAL A C 1
ATOM 543 O O . VAL A 1 74 ? -21.698 -16.517 28.729 1.00 65.62 74 VAL A O 1
ATOM 546 N N . GLY A 1 75 ? -20.326 -14.799 29.240 1.00 73.12 75 GLY A N 1
ATOM 547 C CA . GLY A 1 75 ? -21.054 -13.798 28.457 1.00 73.12 75 GLY A CA 1
ATOM 548 C C . GLY A 1 75 ? -21.093 -14.121 26.962 1.00 73.12 75 GLY A C 1
ATOM 549 O O . GLY A 1 75 ? -20.248 -14.853 26.450 1.00 73.12 75 GLY A O 1
ATOM 550 N N . PHE A 1 76 ? -22.103 -13.593 26.259 1.00 83.00 76 PHE A N 1
ATOM 551 C CA . PHE A 1 76 ? -22.421 -13.934 24.865 1.00 83.00 76 PHE 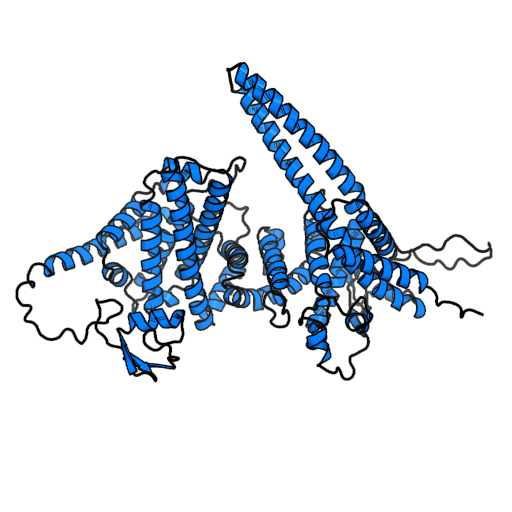A CA 1
ATOM 552 C C . PHE A 1 76 ? -21.204 -13.918 23.940 1.00 83.00 76 PHE A C 1
ATOM 554 O O . PHE A 1 76 ? -21.017 -14.878 23.200 1.00 83.00 76 PHE A O 1
ATOM 561 N N . LEU A 1 77 ? -20.368 -12.883 24.000 1.00 81.56 77 LEU A N 1
ATOM 562 C CA . LEU A 1 77 ? -19.201 -12.758 23.124 1.00 81.56 77 LEU A CA 1
ATOM 563 C C . LEU A 1 77 ? -18.152 -13.850 23.371 1.00 81.56 77 LEU A C 1
ATOM 565 O O . LEU A 1 77 ? -17.505 -14.274 22.425 1.00 81.56 77 LEU A O 1
ATOM 569 N N . HIS A 1 78 ? -18.049 -14.381 24.591 1.00 77.94 78 HIS A N 1
ATOM 570 C CA . HIS A 1 78 ? -17.054 -15.400 24.957 1.00 77.94 78 HIS A CA 1
ATOM 571 C C . HIS A 1 78 ? -17.588 -16.837 24.877 1.00 77.94 78 HIS A C 1
ATOM 573 O O . HIS A 1 78 ? -16.850 -17.786 25.139 1.00 77.94 78 HIS A O 1
ATOM 579 N N . LYS A 1 79 ? -18.872 -17.032 24.543 1.00 73.12 79 LYS A N 1
ATOM 580 C CA . LYS A 1 79 ? -19.460 -18.372 24.384 1.00 73.12 79 LYS A CA 1
ATOM 581 C C . LYS A 1 79 ? -18.955 -19.044 23.098 1.00 73.12 79 LYS A C 1
ATOM 583 O O . LYS A 1 79 ? -19.403 -18.686 22.020 1.00 73.12 79 LYS A O 1
ATOM 588 N N . GLY A 1 80 ? -18.106 -20.065 23.193 1.00 67.31 80 GLY A N 1
ATOM 589 C CA . GLY A 1 80 ? -17.732 -20.877 22.022 1.00 67.31 80 GLY A CA 1
ATOM 590 C C . GLY A 1 80 ? -18.873 -21.762 21.489 1.00 67.31 80 GLY A C 1
ATOM 591 O O . GLY A 1 80 ? -19.868 -21.994 22.181 1.00 67.31 80 GLY A O 1
ATOM 592 N N . GLY A 1 81 ? -18.707 -22.317 20.285 1.00 72.38 81 GLY A N 1
ATOM 593 C CA . GLY A 1 81 ? -19.644 -23.241 19.632 1.00 72.38 81 GLY A CA 1
ATOM 594 C C . GLY A 1 81 ? -20.380 -22.670 18.424 1.00 72.38 81 GLY A C 1
ATOM 595 O O . GLY A 1 81 ? -19.894 -21.756 17.765 1.00 72.38 81 GLY A O 1
ATOM 596 N N . LYS A 1 82 ? -21.564 -23.221 18.128 1.00 76.31 82 LYS A N 1
ATOM 597 C CA . LYS A 1 82 ? -22.407 -22.773 17.011 1.00 76.31 82 LYS A CA 1
ATOM 598 C C . LYS A 1 82 ? -22.883 -21.342 17.217 1.00 76.31 82 LYS A C 1
ATOM 600 O O . LYS A 1 82 ? -23.676 -21.050 18.114 1.00 76.31 82 LYS A O 1
ATOM 605 N N . ARG A 1 83 ? -22.432 -20.462 16.335 1.00 83.12 83 ARG A N 1
ATOM 606 C CA . ARG A 1 83 ? -22.898 -19.090 16.194 1.00 83.12 83 ARG A CA 1
ATOM 607 C C . ARG A 1 83 ? -23.933 -18.998 15.096 1.00 83.12 83 ARG A C 1
ATOM 609 O O . ARG A 1 83 ? -23.952 -19.792 14.156 1.00 83.12 83 ARG A O 1
ATOM 616 N N . LYS A 1 84 ? -24.796 -18.001 15.237 1.00 84.81 84 LYS A N 1
ATOM 617 C CA . LYS A 1 84 ? -25.783 -17.648 14.234 1.00 84.81 84 LYS A CA 1
ATOM 618 C C . LYS A 1 84 ? -25.961 -16.142 14.181 1.00 84.81 84 LYS A C 1
ATOM 620 O O . LYS A 1 84 ? -25.807 -15.471 15.198 1.00 84.81 84 LYS A O 1
ATOM 625 N N . PHE A 1 85 ? -26.300 -15.628 13.009 1.00 86.75 85 PHE A N 1
ATOM 626 C CA . PHE A 1 85 ? -26.623 -14.224 12.818 1.00 86.75 85 PHE A CA 1
ATOM 627 C C . PHE A 1 85 ? -27.830 -14.069 11.887 1.00 86.75 85 PHE A C 1
ATOM 629 O O . PHE A 1 85 ? -27.805 -14.606 10.776 1.00 86.75 85 PHE A O 1
ATOM 636 N N . PRO A 1 86 ? -28.887 -13.351 12.307 1.00 85.69 86 PRO A N 1
ATOM 637 C CA . PRO A 1 86 ? -30.061 -13.127 11.478 1.00 85.69 86 PRO A CA 1
ATOM 638 C C . PRO A 1 86 ? -29.743 -12.148 10.349 1.00 85.69 86 PRO A C 1
ATOM 640 O O . PRO A 1 86 ? -29.551 -10.951 10.559 1.00 85.69 86 PRO A O 1
ATOM 643 N N . THR A 1 87 ? -29.744 -12.657 9.122 1.00 81.25 87 THR A N 1
ATOM 644 C CA . THR A 1 87 ? -29.388 -11.894 7.919 1.00 81.25 87 THR A CA 1
ATOM 645 C C . THR A 1 87 ? -30.351 -10.741 7.648 1.00 81.25 87 THR A C 1
ATOM 647 O O . THR A 1 87 ? -29.952 -9.716 7.102 1.00 81.25 87 THR A O 1
ATOM 650 N N . GLN A 1 88 ? -31.595 -10.865 8.119 1.00 78.38 88 GLN A N 1
ATOM 651 C CA . GLN A 1 88 ? -32.636 -9.835 8.075 1.00 78.38 88 GLN A CA 1
ATOM 652 C C . GLN A 1 88 ? -32.197 -8.485 8.666 1.00 78.38 88 GLN A C 1
ATOM 654 O O . GLN A 1 88 ? -32.737 -7.458 8.263 1.00 78.38 88 GLN A O 1
ATOM 659 N N . LEU A 1 89 ? -31.215 -8.459 9.580 1.00 80.19 89 LEU A N 1
ATOM 660 C CA . LEU A 1 89 ? -30.674 -7.210 10.131 1.00 80.19 89 LEU A CA 1
ATOM 661 C C . LEU A 1 89 ? -29.995 -6.344 9.068 1.00 80.19 89 LEU A C 1
ATOM 663 O O . LEU A 1 89 ? -30.090 -5.122 9.129 1.00 80.19 89 LEU A O 1
ATOM 667 N N . PHE A 1 90 ? -29.410 -6.949 8.034 1.00 80.62 90 PHE A N 1
ATOM 668 C CA . PHE A 1 90 ? -28.828 -6.191 6.930 1.00 80.62 90 PHE A CA 1
ATOM 669 C C . PHE A 1 90 ? -29.888 -5.560 6.021 1.00 80.62 90 PHE A C 1
ATOM 671 O O . PHE A 1 90 ? -29.630 -4.506 5.444 1.00 80.62 90 PHE A O 1
ATOM 678 N N . PHE A 1 91 ? -31.083 -6.150 5.942 1.00 68.75 91 PHE A N 1
ATOM 679 C CA . PHE A 1 91 ? -32.163 -5.730 5.040 1.00 68.75 91 PHE A CA 1
ATOM 680 C C . PHE A 1 91 ? -33.246 -4.889 5.712 1.00 68.75 91 PHE A C 1
ATOM 682 O O . PHE A 1 91 ? -34.242 -4.557 5.066 1.00 68.75 91 PHE A O 1
ATOM 689 N N . ARG A 1 92 ? -33.106 -4.568 7.004 1.00 65.06 92 ARG A N 1
ATOM 690 C CA . ARG A 1 92 ? -34.088 -3.728 7.689 1.00 65.06 92 ARG A CA 1
ATOM 691 C C . ARG A 1 92 ? -34.228 -2.404 6.933 1.00 65.06 92 ARG A C 1
ATOM 693 O O . ARG A 1 92 ? -33.265 -1.666 6.762 1.00 65.06 92 ARG A O 1
ATOM 700 N N . ASN A 1 93 ? -35.435 -2.155 6.427 1.00 53.81 93 ASN A N 1
ATOM 701 C CA . ASN A 1 93 ? -35.790 -0.954 5.675 1.00 53.81 93 ASN A CA 1
ATOM 702 C C . ASN A 1 93 ? -36.606 0.002 6.558 1.00 53.81 93 ASN A C 1
ATOM 704 O O . ASN A 1 93 ? -37.673 0.487 6.196 1.00 53.81 93 ASN A O 1
ATOM 708 N N . ASP A 1 94 ? -36.144 0.195 7.785 1.00 61.00 94 ASP A N 1
ATOM 709 C CA . ASP A 1 94 ? -36.567 1.269 8.668 1.00 61.00 94 ASP A CA 1
ATOM 710 C C . ASP A 1 94 ? -35.783 2.549 8.331 1.00 61.00 94 ASP A C 1
ATOM 712 O O . ASP A 1 94 ? -34.672 2.513 7.790 1.00 61.00 94 ASP A O 1
ATOM 716 N N . ALA A 1 95 ? -36.366 3.713 8.648 1.00 55.88 95 ALA A N 1
ATOM 717 C CA . ALA A 1 95 ? -35.808 5.037 8.325 1.00 55.88 95 ALA A CA 1
ATOM 718 C C . ALA A 1 95 ? -34.332 5.209 8.755 1.00 55.88 95 ALA A C 1
ATOM 720 O O . ALA A 1 95 ? -33.599 6.013 8.192 1.00 55.88 95 ALA A O 1
ATOM 721 N N . TYR A 1 96 ? -33.894 4.409 9.725 1.00 59.94 96 TYR A N 1
ATOM 722 C CA . TYR A 1 96 ? -32.543 4.325 10.263 1.00 59.94 96 TYR A CA 1
ATOM 723 C C . TYR A 1 96 ? -31.521 3.622 9.341 1.00 59.94 96 TYR A C 1
ATOM 725 O O . TYR A 1 96 ? -30.429 4.153 9.129 1.00 59.94 96 TYR A O 1
ATOM 733 N N . HIS A 1 97 ? -31.859 2.456 8.776 1.00 62.94 97 HIS A N 1
ATOM 734 C CA . HIS A 1 97 ? -30.939 1.622 7.986 1.00 62.94 97 HIS A CA 1
ATOM 735 C C . HIS A 1 97 ? -30.964 1.932 6.480 1.00 62.94 97 HIS A C 1
ATOM 737 O O . HIS A 1 97 ? -30.014 1.580 5.773 1.00 62.94 97 HIS A O 1
ATOM 743 N N . SER A 1 98 ? -32.008 2.622 6.004 1.00 64.12 98 SER A N 1
ATOM 744 C CA . SER A 1 98 ? -32.184 3.006 4.592 1.00 64.12 98 SER A CA 1
ATOM 745 C C . SER A 1 98 ? -31.090 3.939 4.044 1.00 64.12 98 SER A C 1
ATOM 747 O O . SER A 1 98 ? -30.857 3.970 2.840 1.00 64.12 98 SER A O 1
ATOM 749 N N . VAL A 1 99 ? -30.388 4.664 4.924 1.00 70.25 99 VAL A N 1
ATOM 750 C CA . VAL A 1 99 ? -29.357 5.661 4.564 1.00 70.25 99 VAL A CA 1
ATOM 751 C C . VAL A 1 99 ? -27.935 5.173 4.877 1.00 70.25 99 VAL A C 1
ATOM 753 O O . VAL A 1 99 ? -26.970 5.915 4.728 1.00 70.25 99 VAL A O 1
ATOM 756 N N . ILE A 1 100 ? -27.775 3.945 5.382 1.00 78.56 100 ILE A N 1
ATOM 757 C CA . ILE A 1 100 ? -26.454 3.393 5.710 1.00 78.56 100 ILE A CA 1
ATOM 758 C C . ILE A 1 100 ? -25.818 2.821 4.437 1.00 78.56 100 ILE A C 1
ATOM 760 O O . ILE A 1 100 ? -26.434 1.934 3.834 1.00 78.56 100 ILE A O 1
ATOM 764 N N . PRO A 1 101 ? -24.614 3.278 4.041 1.00 86.25 101 PRO A N 1
ATOM 765 C CA . PRO A 1 101 ? -23.928 2.744 2.872 1.00 86.25 101 PRO A CA 1
ATOM 766 C C . PRO A 1 101 ? -23.553 1.276 3.099 1.00 86.25 101 PRO A C 1
ATOM 768 O O . PRO A 1 101 ? -23.290 0.850 4.233 1.00 86.25 101 PRO A O 1
ATOM 771 N N . ARG A 1 102 ? -23.599 0.482 2.025 1.00 89.06 102 ARG A N 1
ATOM 772 C CA . ARG A 1 102 ? -23.352 -0.965 2.048 1.00 89.06 102 ARG A CA 1
ATOM 773 C C . ARG A 1 102 ? -22.156 -1.298 1.181 1.00 89.06 102 ARG A C 1
ATOM 775 O O . ARG A 1 102 ? -21.865 -0.583 0.231 1.00 89.06 102 ARG A O 1
ATOM 782 N N . ILE A 1 103 ? -21.536 -2.438 1.463 1.00 91.56 103 ILE A N 1
ATOM 783 C CA . ILE A 1 103 ? -20.389 -2.951 0.709 1.00 91.56 103 ILE A CA 1
ATOM 784 C C . ILE A 1 103 ? -20.641 -2.929 -0.810 1.00 91.56 103 ILE A C 1
ATOM 786 O O . ILE A 1 103 ? -19.792 -2.459 -1.566 1.00 91.56 103 ILE A O 1
ATOM 790 N N . GLY A 1 104 ? -21.822 -3.376 -1.248 1.00 88.44 104 GLY A N 1
ATOM 791 C CA . GLY A 1 104 ? -22.222 -3.411 -2.657 1.00 88.44 104 GLY A CA 1
ATOM 792 C C . GLY A 1 104 ? -22.705 -2.078 -3.233 1.00 88.44 104 GLY A C 1
ATOM 793 O O . GLY A 1 104 ? -23.215 -2.055 -4.349 1.00 88.44 104 GLY A O 1
ATOM 794 N N . GLY A 1 105 ? -22.583 -0.980 -2.487 1.00 86.12 105 GLY A N 1
ATOM 795 C CA . GLY A 1 105 ? -23.025 0.353 -2.875 1.00 86.12 105 GLY A CA 1
ATOM 796 C C . GLY A 1 105 ? -24.291 0.833 -2.149 1.00 86.12 105 GLY A C 1
ATOM 797 O O . GLY A 1 105 ? -24.754 0.224 -1.180 1.00 86.12 105 GLY A O 1
ATOM 798 N N . PRO A 1 106 ? -24.860 1.971 -2.584 1.00 81.19 106 PRO A N 1
ATOM 799 C CA . PRO A 1 106 ? -26.031 2.573 -1.960 1.00 81.19 106 PRO A CA 1
ATOM 800 C C . PRO A 1 106 ? -27.234 1.615 -1.889 1.00 81.19 106 PRO A C 1
ATOM 802 O O . PRO A 1 106 ? -27.531 0.937 -2.878 1.00 81.19 106 PRO A O 1
ATOM 805 N N . PRO A 1 107 ? -28.004 1.616 -0.780 1.00 72.69 107 PRO A N 1
ATOM 806 C CA . PRO A 1 107 ? -29.199 0.780 -0.639 1.00 72.69 107 PRO A CA 1
ATOM 807 C C . PRO A 1 107 ? -30.207 0.931 -1.785 1.00 72.69 107 PRO A C 1
ATOM 809 O O . PRO A 1 107 ? -30.838 -0.046 -2.169 1.00 72.69 107 PRO A O 1
ATOM 812 N N . SER A 1 108 ? -30.331 2.126 -2.372 1.00 68.12 108 SER A N 1
ATOM 813 C CA . SER A 1 108 ? -31.217 2.393 -3.514 1.00 68.12 108 SER A CA 1
ATOM 814 C C . SER A 1 108 ? -30.894 1.549 -4.750 1.00 68.12 108 SER A C 1
ATOM 816 O O . SER A 1 108 ? -31.811 1.140 -5.454 1.00 68.12 108 SER A O 1
ATOM 818 N N . ILE A 1 109 ? -29.614 1.255 -4.996 1.00 70.19 109 ILE A N 1
ATOM 819 C CA . ILE A 1 109 ? -29.165 0.426 -6.123 1.00 70.19 109 ILE A CA 1
ATOM 820 C C . ILE A 1 109 ? -29.412 -1.056 -5.816 1.00 70.19 109 ILE A C 1
ATOM 822 O O . ILE A 1 109 ? -29.874 -1.805 -6.674 1.00 70.19 109 ILE A O 1
ATOM 826 N N . LEU A 1 110 ? -29.167 -1.468 -4.571 1.00 71.38 110 LEU A N 1
ATOM 827 C CA . LEU A 1 110 ? -29.318 -2.856 -4.130 1.00 71.38 110 LEU A CA 1
ATOM 828 C C . LEU A 1 110 ? -30.791 -3.300 -4.026 1.00 71.38 110 LEU A C 1
ATOM 830 O O . LEU A 1 110 ? -31.095 -4.462 -4.272 1.00 71.38 110 LEU A O 1
ATOM 834 N N . MET A 1 111 ? -31.721 -2.381 -3.740 1.00 58.31 111 MET A N 1
ATOM 835 C CA . MET A 1 111 ? -33.167 -2.657 -3.627 1.00 58.31 111 MET A CA 1
ATOM 836 C C . MET A 1 111 ? -33.830 -3.125 -4.938 1.00 58.31 111 MET A C 1
ATOM 838 O O . MET A 1 111 ? -34.930 -3.676 -4.895 1.00 58.31 111 MET A O 1
ATOM 842 N N . HIS A 1 112 ? -33.189 -2.933 -6.097 1.00 49.50 112 HIS A N 1
ATOM 843 C CA . HIS A 1 112 ? -33.699 -3.408 -7.391 1.00 49.50 112 HIS A CA 1
ATOM 844 C C . HIS A 1 112 ? -33.442 -4.900 -7.649 1.00 49.50 112 HIS A C 1
ATOM 846 O O . HIS A 1 112 ? -34.080 -5.486 -8.525 1.00 49.50 112 HIS A O 1
ATOM 852 N N . HIS A 1 113 ? -32.562 -5.538 -6.876 1.00 51.22 113 HIS A N 1
ATOM 853 C CA . HIS A 1 113 ? -32.362 -6.981 -6.925 1.00 51.22 113 HIS A CA 1
ATOM 854 C C . HIS A 1 113 ? -33.318 -7.656 -5.934 1.00 51.22 113 HIS A C 1
ATOM 856 O O . HIS A 1 113 ? -33.014 -7.788 -4.750 1.00 51.22 113 HIS A O 1
ATOM 862 N N . GLN A 1 114 ? -34.500 -8.061 -6.414 1.00 47.31 114 GLN A N 1
ATOM 863 C CA . GLN A 1 114 ? -35.432 -8.879 -5.633 1.00 47.31 114 GLN A CA 1
ATOM 864 C C . GLN A 1 114 ? -34.731 -10.159 -5.171 1.00 47.31 114 GLN A C 1
ATOM 866 O O . GLN A 1 114 ? -34.257 -10.959 -5.976 1.00 47.31 114 GLN A O 1
ATOM 871 N N . PHE A 1 115 ? -34.652 -10.324 -3.855 1.00 50.06 115 PHE A N 1
ATOM 872 C CA . PHE A 1 115 ? -34.104 -11.511 -3.225 1.00 50.06 115 PHE A CA 1
ATOM 873 C C . PHE A 1 115 ? -35.206 -12.536 -2.988 1.00 50.06 115 PHE A C 1
ATOM 875 O O . PHE A 1 115 ? -36.030 -12.374 -2.086 1.00 50.06 115 PHE A O 1
ATOM 882 N N . ASP A 1 116 ? -35.180 -13.611 -3.769 1.00 44.31 116 ASP A N 1
ATOM 883 C CA . ASP A 1 116 ? -35.947 -14.817 -3.489 1.00 44.31 116 ASP A CA 1
ATOM 884 C C . ASP A 1 116 ? -35.222 -15.643 -2.414 1.00 44.31 116 ASP A C 1
ATOM 886 O O . ASP A 1 116 ? -34.106 -16.116 -2.610 1.00 44.31 116 ASP A O 1
ATOM 890 N N . ALA A 1 117 ? -35.868 -15.777 -1.252 1.00 46.47 117 ALA A N 1
ATOM 891 C CA . ALA A 1 117 ? -35.600 -16.765 -0.202 1.00 46.47 117 ALA A CA 1
ATOM 892 C C . ALA A 1 117 ? -34.119 -16.989 0.200 1.00 46.47 117 ALA A C 1
ATOM 894 O O . ALA A 1 117 ? -33.537 -18.037 -0.071 1.00 46.47 117 ALA A O 1
ATOM 895 N N . VAL A 1 118 ? -33.521 -16.053 0.946 1.00 53.88 118 VAL A N 1
ATOM 896 C CA . VAL A 1 118 ? -32.276 -16.333 1.692 1.00 53.88 118 VAL A CA 1
ATOM 897 C C . VAL A 1 118 ? -32.607 -17.070 2.984 1.00 53.88 118 VAL A C 1
ATOM 899 O O . VAL A 1 118 ? -33.580 -16.735 3.662 1.00 53.88 118 VAL A O 1
ATOM 902 N N . GLU A 1 119 ? -31.756 -18.018 3.373 1.00 57.50 119 GLU A N 1
ATOM 903 C CA . GLU A 1 119 ? -31.612 -18.451 4.763 1.00 57.50 119 GLU A CA 1
ATOM 904 C C . GLU A 1 119 ? -31.734 -17.255 5.730 1.00 57.50 119 GLU A C 1
ATOM 906 O O . GLU A 1 119 ? -30.951 -16.299 5.704 1.00 57.50 119 GLU A O 1
ATOM 911 N N . ASN A 1 120 ? -32.751 -17.300 6.596 1.00 69.25 120 ASN A N 1
ATOM 912 C CA . ASN A 1 120 ? -33.052 -16.223 7.548 1.00 69.25 120 ASN A CA 1
ATOM 913 C C . ASN A 1 120 ? -31.916 -15.973 8.556 1.00 69.25 120 ASN A C 1
ATOM 915 O O . ASN A 1 120 ? -31.902 -14.944 9.236 1.00 69.25 120 ASN A O 1
ATOM 919 N N . GLU A 1 121 ? -30.994 -16.925 8.689 1.00 78.81 121 GLU A N 1
ATOM 920 C CA . GLU A 1 121 ? -29.874 -16.897 9.616 1.00 78.81 121 GLU A CA 1
ATOM 921 C C . GLU A 1 121 ? -28.655 -17.551 8.953 1.00 78.81 121 GLU A C 1
ATOM 923 O O . GLU A 1 121 ? -28.774 -18.621 8.366 1.00 78.81 121 GLU A O 1
ATOM 928 N N . VAL A 1 122 ? -27.486 -16.931 9.090 1.00 85.25 122 VAL A N 1
ATOM 929 C CA . VAL A 1 122 ? -26.190 -17.525 8.729 1.00 85.25 122 VAL A CA 1
ATOM 930 C C . VAL A 1 122 ? -25.591 -18.161 9.975 1.00 85.25 122 VAL A C 1
ATOM 932 O O . VAL A 1 122 ? -25.669 -17.564 11.048 1.00 85.25 122 VAL A O 1
ATOM 935 N N . GLN A 1 123 ? -24.999 -19.350 9.852 1.00 85.81 123 GLN A N 1
ATOM 936 C CA . GLN A 1 123 ? -24.415 -20.094 10.973 1.00 85.81 123 GLN A CA 1
ATOM 937 C C . GLN A 1 123 ? -22.952 -20.459 10.722 1.00 85.81 123 GLN A C 1
ATOM 939 O O . GLN A 1 123 ? -22.558 -20.728 9.590 1.00 85.81 123 GLN A O 1
ATOM 944 N N . TRP A 1 124 ? -22.156 -20.498 11.789 1.00 86.00 124 TRP A N 1
ATOM 945 C CA . TRP A 1 124 ? -20.770 -20.969 11.752 1.00 86.00 124 TRP A CA 1
ATOM 946 C C . TRP A 1 124 ? -20.346 -21.546 13.102 1.00 86.00 124 TRP A C 1
ATOM 948 O O . TRP A 1 124 ? -20.979 -21.287 14.124 1.00 86.00 124 TRP A O 1
ATOM 958 N N . ASP A 1 125 ? -19.277 -22.337 13.110 1.00 76.81 125 ASP A N 1
ATOM 959 C CA . ASP A 1 125 ? -18.712 -22.909 14.331 1.00 76.81 125 ASP A CA 1
ATOM 960 C C . ASP A 1 125 ? -17.531 -22.067 14.828 1.00 76.81 125 ASP A C 1
ATOM 962 O O . ASP A 1 125 ? -16.510 -21.932 14.151 1.00 76.81 125 ASP A O 1
ATOM 966 N N . GLU A 1 126 ? -17.637 -21.550 16.049 1.00 70.19 126 GLU A N 1
ATOM 967 C CA . GLU A 1 126 ? -16.548 -20.873 16.747 1.00 70.19 126 GLU A CA 1
ATOM 968 C C . GLU A 1 126 ? -15.854 -21.847 17.715 1.00 70.19 126 GLU A C 1
ATOM 970 O O . GLU A 1 126 ? -16.503 -22.558 18.486 1.00 70.19 126 GLU A O 1
ATOM 975 N N . GLY A 1 127 ? -14.520 -21.917 17.665 1.00 60.59 127 GLY A N 1
ATOM 976 C CA . GLY A 1 127 ? -13.744 -22.785 18.556 1.00 60.59 127 GLY A CA 1
ATOM 977 C C . GLY A 1 127 ? -13.624 -22.202 19.967 1.00 60.59 127 GLY A C 1
ATOM 978 O O . GLY A 1 127 ? -13.465 -20.998 20.124 1.00 60.59 127 GLY A O 1
ATOM 979 N N . CYS A 1 128 ? -13.665 -23.055 20.989 1.00 55.03 128 CYS A N 1
ATOM 980 C CA . CYS A 1 128 ? -13.338 -22.729 22.377 1.00 55.03 128 CYS A CA 1
ATOM 981 C C . CYS A 1 128 ? -11.968 -23.344 22.706 1.00 55.03 128 CYS A C 1
ATOM 983 O O . CYS A 1 128 ? -11.748 -24.506 22.387 1.00 55.03 128 CYS A O 1
ATOM 985 N N . MET A 1 129 ? -11.031 -22.602 23.292 1.00 48.12 129 MET A N 1
ATOM 986 C CA . MET A 1 129 ? -9.765 -23.188 23.759 1.00 48.12 129 MET A CA 1
ATOM 987 C C . MET A 1 129 ? -9.971 -23.830 25.130 1.00 48.12 129 MET A C 1
ATOM 989 O O . MET A 1 129 ? -10.636 -23.238 25.981 1.00 48.12 129 MET A O 1
ATOM 993 N N . ASN A 1 130 ? -9.419 -25.024 25.342 1.00 46.94 130 ASN A N 1
ATOM 994 C CA . ASN A 1 130 ? -9.310 -25.594 26.685 1.00 46.94 130 ASN A CA 1
ATOM 995 C C . ASN A 1 130 ? -8.064 -25.057 27.417 1.00 46.94 130 ASN A C 1
ATOM 997 O O . ASN A 1 130 ? -7.237 -24.367 26.821 1.00 46.94 130 ASN A O 1
ATOM 1001 N N . ASP A 1 131 ? -7.932 -25.386 28.707 1.00 39.34 131 ASP A N 1
ATOM 1002 C CA . ASP A 1 131 ? -6.800 -24.972 29.558 1.00 39.34 131 ASP A CA 1
ATOM 1003 C C . ASP A 1 131 ? -5.434 -25.494 29.053 1.00 39.34 131 ASP A C 1
ATOM 1005 O O . ASP A 1 131 ? -4.390 -25.005 29.473 1.00 39.34 131 ASP A O 1
ATOM 1009 N N . GLU A 1 132 ? -5.445 -26.461 28.129 1.00 40.16 132 GLU A N 1
ATOM 1010 C CA . GLU A 1 132 ? -4.272 -27.042 27.459 1.00 40.16 132 GLU A CA 1
ATOM 1011 C C . GLU A 1 132 ? -4.034 -26.459 26.048 1.00 40.16 132 GLU A C 1
ATOM 1013 O O . GLU A 1 132 ? -3.299 -27.037 25.251 1.00 40.16 132 GLU A O 1
ATOM 1018 N N . GLU A 1 133 ? -4.664 -25.326 25.712 1.00 46.16 133 GLU A N 1
ATOM 1019 C CA . GLU A 1 133 ? -4.449 -24.575 24.462 1.00 46.16 133 GLU A CA 1
ATOM 1020 C C . GLU A 1 133 ? -4.800 -25.339 23.165 1.00 46.16 133 GLU A C 1
ATOM 1022 O O . GLU A 1 133 ? -4.347 -24.992 22.071 1.00 46.16 133 GLU A O 1
ATOM 1027 N N . THR A 1 134 ? -5.663 -26.358 23.243 1.00 45.50 134 THR A N 1
ATOM 1028 C CA . THR A 1 134 ? -6.205 -27.055 22.063 1.00 45.50 134 THR A CA 1
ATOM 1029 C C . THR A 1 134 ? -7.586 -26.512 21.676 1.00 45.50 134 THR A C 1
ATOM 1031 O O . THR A 1 134 ? -8.460 -26.300 22.519 1.00 45.50 134 THR A O 1
ATOM 1034 N N . ARG A 1 135 ? -7.798 -26.261 20.372 1.00 54.09 135 ARG A N 1
ATOM 1035 C CA . ARG A 1 135 ? -9.055 -25.707 19.836 1.00 54.09 135 ARG A CA 1
ATOM 1036 C C . ARG A 1 135 ? -10.153 -26.774 19.848 1.00 54.09 135 ARG A C 1
ATOM 1038 O O . ARG A 1 135 ? -10.121 -27.704 19.049 1.00 54.09 135 ARG A O 1
ATOM 1045 N N . VAL A 1 136 ? -11.152 -26.586 20.704 1.00 53.31 136 VAL A N 1
ATOM 1046 C CA . VAL A 1 136 ? -12.334 -27.439 20.876 1.00 53.31 136 VAL A CA 1
ATOM 1047 C C . VAL A 1 136 ? -13.513 -26.868 20.078 1.00 53.31 136 VAL A C 1
ATOM 1049 O O . VAL A 1 136 ? -13.950 -25.741 20.297 1.00 53.31 136 VAL A O 1
ATOM 1052 N N . THR A 1 137 ? -14.062 -27.631 19.143 1.00 60.91 137 THR A N 1
ATOM 1053 C CA . THR A 1 137 ? -15.254 -27.287 18.344 1.00 60.91 137 THR A CA 1
ATOM 1054 C C . THR A 1 137 ? -16.359 -28.321 18.584 1.00 60.91 137 THR A C 1
ATOM 1056 O O . THR A 1 137 ? -16.169 -29.318 19.275 1.00 60.91 137 THR A O 1
ATOM 1059 N N . HIS A 1 138 ? -17.539 -28.151 17.982 1.00 57.03 138 HIS A N 1
ATOM 1060 C CA . HIS A 1 138 ? -18.555 -29.216 17.993 1.00 57.03 138 HIS A CA 1
ATOM 1061 C C . HIS A 1 138 ? -18.125 -30.493 17.249 1.00 57.03 138 HIS A C 1
ATOM 1063 O O . HIS A 1 138 ? -18.801 -31.516 17.367 1.00 57.03 138 HIS A O 1
ATOM 1069 N N . THR A 1 139 ? -17.030 -30.432 16.487 1.00 55.31 139 THR A N 1
ATOM 1070 C CA . THR A 1 139 ? -16.473 -31.546 15.714 1.00 55.31 139 THR A CA 1
ATOM 1071 C C . THR A 1 139 ? -15.311 -32.252 16.418 1.00 55.31 139 THR A C 1
ATOM 1073 O O . THR A 1 139 ? -14.912 -33.326 15.975 1.00 55.31 139 THR A O 1
ATOM 1076 N N . THR A 1 140 ? -14.783 -31.703 17.518 1.00 59.19 140 THR A N 1
ATOM 1077 C CA . THR A 1 140 ? -13.749 -32.360 18.333 1.00 59.19 140 THR A CA 1
ATOM 1078 C C . THR A 1 140 ? -14.347 -33.348 19.341 1.00 59.19 140 THR A C 1
ATOM 1080 O O . THR A 1 140 ? -15.533 -33.293 19.665 1.00 59.19 140 THR A O 1
ATOM 1083 N N . ALA A 1 141 ? -13.521 -34.272 19.852 1.00 60.53 141 ALA A N 1
ATOM 1084 C CA . ALA A 1 141 ? -13.947 -35.271 20.841 1.00 60.53 141 ALA A CA 1
ATOM 1085 C C . ALA A 1 141 ? -14.382 -34.633 22.177 1.00 60.53 141 ALA A C 1
ATOM 1087 O O . ALA A 1 141 ? -15.373 -35.055 22.774 1.00 60.53 141 ALA A O 1
ATOM 1088 N N . GLN A 1 142 ? -13.678 -33.585 22.617 1.00 56.53 142 GLN A N 1
ATOM 1089 C CA . GLN A 1 142 ? -14.170 -32.662 23.641 1.00 56.53 142 GLN A CA 1
ATOM 1090 C C . GLN A 1 142 ? -15.189 -31.709 22.997 1.00 56.53 142 GLN A C 1
ATOM 1092 O O . GLN A 1 142 ? -14.996 -31.283 21.859 1.00 56.53 142 GLN A O 1
ATOM 1097 N N . LYS A 1 143 ? -16.280 -31.388 23.700 1.00 57.81 143 LYS A N 1
ATOM 1098 C CA . LYS A 1 143 ? -17.339 -30.496 23.202 1.00 57.81 143 LYS A CA 1
ATOM 1099 C C . LYS A 1 143 ? -17.328 -29.159 23.958 1.00 57.81 143 LYS A C 1
ATOM 1101 O O . LYS A 1 143 ? -17.135 -29.175 25.172 1.00 57.81 143 LYS A O 1
ATOM 1106 N N . PRO A 1 144 ? -17.568 -28.019 23.284 1.00 59.56 144 PRO A N 1
ATOM 1107 C CA . PRO A 1 144 ? -17.578 -26.701 23.920 1.00 59.56 144 PRO A CA 1
ATOM 1108 C C . PRO A 1 144 ? -18.733 -26.529 24.925 1.00 59.56 144 PRO A C 1
ATOM 1110 O O . PRO A 1 144 ? -19.771 -27.187 24.817 1.00 59.56 144 PRO A O 1
ATOM 1113 N N . CYS A 1 145 ? -18.582 -25.587 25.867 1.00 53.94 145 CYS A N 1
ATOM 1114 C CA . CYS A 1 145 ? -19.532 -25.306 26.962 1.00 53.94 145 CYS A CA 1
ATOM 1115 C C . CYS A 1 145 ? -20.962 -24.946 26.510 1.00 53.94 145 CYS A C 1
ATOM 1117 O O . CYS A 1 145 ? -21.909 -25.025 27.287 1.00 53.94 145 CYS A O 1
ATOM 1119 N N . CYS A 1 146 ? -21.165 -24.571 25.248 1.00 55.94 146 CYS A N 1
ATOM 1120 C CA . CYS A 1 146 ? -22.503 -24.404 24.671 1.00 55.94 146 CYS A CA 1
ATOM 1121 C C . CYS A 1 146 ? -23.305 -25.717 24.588 1.00 55.94 146 CYS A C 1
ATOM 1123 O O . CYS A 1 146 ? -24.520 -25.670 24.430 1.00 55.94 146 CYS A O 1
ATOM 1125 N N . CYS A 1 147 ? -22.666 -26.885 24.729 1.00 54.03 147 CYS A N 1
ATOM 1126 C CA . CYS A 1 147 ? -23.346 -28.182 24.791 1.00 54.03 147 CYS A CA 1
ATOM 1127 C C . CYS A 1 147 ? -23.938 -28.499 26.176 1.00 54.03 147 CYS A C 1
ATOM 1129 O O . CYS A 1 147 ? -24.738 -29.426 26.281 1.00 54.03 147 CYS A O 1
ATOM 1131 N N . SER A 1 148 ? -23.547 -27.773 27.231 1.00 49.59 148 SER A N 1
ATOM 1132 C CA . SER A 1 148 ? -23.996 -28.014 28.613 1.00 49.59 148 SER A CA 1
ATOM 1133 C C . SER A 1 148 ? -25.082 -27.048 29.095 1.00 49.59 148 SER A C 1
ATOM 1135 O O . SER A 1 148 ? -25.571 -27.199 30.211 1.00 49.59 148 SER A O 1
ATOM 1137 N N . VAL A 1 149 ? -25.468 -26.057 28.284 1.00 50.06 149 VAL A N 1
ATOM 1138 C CA . VAL A 1 149 ? -26.462 -25.039 28.652 1.00 50.06 149 VAL A CA 1
ATOM 1139 C C . VAL A 1 149 ? -27.613 -25.064 27.652 1.00 50.06 149 VAL A C 1
ATOM 1141 O O . VAL A 1 149 ? -27.449 -24.712 26.488 1.00 50.06 149 VAL A O 1
ATOM 1144 N N . THR A 1 150 ? -28.804 -25.448 28.109 1.00 41.53 150 THR A N 1
ATOM 1145 C CA . THR A 1 150 ? -30.053 -25.238 27.367 1.00 41.53 150 THR A CA 1
ATOM 1146 C C . THR A 1 150 ? -30.410 -23.752 27.404 1.00 41.53 150 THR A C 1
ATOM 1148 O O . THR A 1 150 ? -31.093 -23.292 28.318 1.00 41.53 150 THR A O 1
ATOM 1151 N N . ASP A 1 151 ? -29.916 -22.982 26.433 1.00 45.03 151 ASP A N 1
ATOM 1152 C CA . ASP A 1 151 ? -30.310 -21.582 26.251 1.00 45.03 151 ASP A CA 1
ATOM 1153 C C . ASP A 1 151 ? -31.793 -21.530 25.813 1.00 45.03 151 ASP A C 1
ATOM 1155 O O . ASP A 1 151 ? -32.183 -22.064 24.773 1.00 45.03 151 ASP A O 1
ATOM 1159 N N . VAL A 1 152 ? -32.645 -20.884 26.616 1.00 41.97 152 VAL A N 1
ATOM 1160 C CA . VAL A 1 152 ? -34.065 -20.664 26.297 1.00 41.97 152 VAL A CA 1
ATOM 1161 C C . VAL A 1 152 ? -34.163 -19.807 25.027 1.00 41.97 152 VAL A C 1
ATOM 1163 O O . VAL A 1 152 ? -33.740 -18.650 25.004 1.00 41.97 152 VAL A O 1
ATOM 1166 N N . ALA A 1 153 ? -34.745 -20.374 23.966 1.00 40.75 153 ALA A N 1
ATOM 1167 C CA . ALA A 1 153 ? -34.742 -19.860 22.590 1.00 40.75 153 ALA A CA 1
ATOM 1168 C C . ALA A 1 153 ? -35.279 -18.422 22.392 1.00 40.75 153 ALA A C 1
ATOM 1170 O O . ALA A 1 153 ? -35.024 -17.807 21.358 1.00 40.75 153 ALA A O 1
ATOM 1171 N N . VAL A 1 154 ? -35.991 -17.858 23.373 1.00 39.84 154 VAL A N 1
ATOM 1172 C CA . VAL A 1 154 ? -36.600 -16.516 23.299 1.00 39.84 154 VAL A CA 1
ATOM 1173 C C . VAL A 1 154 ? -35.576 -15.391 23.545 1.00 39.84 154 VAL A C 1
ATOM 1175 O O . VAL A 1 154 ? -35.746 -14.285 23.040 1.00 39.84 154 VAL A O 1
ATOM 1178 N N . GLY A 1 155 ? -34.479 -15.663 24.265 1.00 48.91 155 GLY A N 1
ATOM 1179 C CA . GLY A 1 155 ? -33.461 -14.659 24.612 1.00 48.91 155 GLY A CA 1
ATOM 1180 C C . GLY A 1 155 ? -32.323 -14.486 23.597 1.00 48.91 155 GLY A C 1
ATOM 1181 O O . GLY A 1 155 ? -31.520 -13.568 23.763 1.00 48.91 155 GLY A O 1
ATOM 1182 N N . LEU A 1 156 ? -32.218 -15.352 22.575 1.00 49.44 156 LEU A N 1
ATOM 1183 C CA . LEU A 1 156 ? -31.113 -15.294 21.609 1.00 49.44 156 LEU A CA 1
ATOM 1184 C C . LEU A 1 156 ? -31.211 -14.068 20.696 1.00 49.44 156 LEU A C 1
ATOM 1186 O O . LEU A 1 156 ? -30.293 -13.265 20.734 1.00 49.44 156 LEU A O 1
ATOM 1190 N N . ARG A 1 157 ? -32.344 -13.862 20.001 1.00 54.69 157 ARG A N 1
ATOM 1191 C CA . ARG A 1 157 ? -32.510 -12.829 18.948 1.00 54.69 157 ARG A CA 1
ATOM 1192 C C . ARG A 1 157 ? -32.140 -11.397 19.352 1.00 54.69 157 ARG A C 1
ATOM 1194 O O . ARG A 1 157 ? -31.839 -10.577 18.491 1.00 54.69 157 ARG A O 1
ATOM 1201 N N . TYR A 1 158 ? -32.211 -11.065 20.639 1.00 70.38 158 TYR A N 1
ATOM 1202 C CA . TYR A 1 158 ? -31.867 -9.727 21.116 1.00 70.38 158 TYR A CA 1
ATOM 1203 C C . TYR A 1 158 ? -30.356 -9.482 21.135 1.00 70.38 158 TYR A C 1
ATOM 1205 O O . TYR A 1 158 ? -29.935 -8.336 21.044 1.00 70.38 158 TYR A O 1
ATOM 1213 N N . LYS A 1 159 ? -29.527 -10.524 21.256 1.00 80.88 159 LYS A N 1
ATOM 1214 C CA . LYS A 1 159 ? -28.076 -10.373 21.425 1.00 80.88 159 LYS A CA 1
ATOM 1215 C C . LYS A 1 159 ? -27.392 -9.991 20.118 1.00 80.88 159 LYS A C 1
ATOM 1217 O O . LYS A 1 159 ? -26.527 -9.122 20.137 1.00 80.88 159 LYS A O 1
ATOM 1222 N N . GLU A 1 160 ? -27.810 -10.569 18.993 1.00 84.62 160 GLU A N 1
ATOM 1223 C CA . GLU A 1 160 ? -27.292 -10.199 17.672 1.00 84.62 160 GLU A CA 1
ATOM 1224 C C . GLU A 1 160 ? -27.764 -8.800 17.248 1.00 84.62 160 GLU A C 1
ATOM 1226 O O . GLU A 1 160 ? -26.987 -8.036 16.683 1.00 84.62 160 GLU A O 1
ATOM 1231 N N . GLU A 1 161 ? -29.004 -8.423 17.587 1.00 82.94 161 GLU A N 1
ATOM 1232 C CA . GLU A 1 161 ? -29.502 -7.050 17.404 1.00 82.94 161 GLU A CA 1
ATOM 1233 C C . GLU A 1 161 ? -28.719 -6.034 18.242 1.00 82.94 161 GLU A C 1
ATOM 1235 O O . GLU A 1 161 ? -28.370 -4.957 17.765 1.00 82.94 161 GLU A O 1
ATOM 1240 N N . LEU A 1 162 ? -28.432 -6.370 19.501 1.00 86.56 162 LEU A N 1
ATOM 1241 C CA . LEU A 1 162 ? -27.615 -5.528 20.368 1.00 86.56 162 LEU A CA 1
ATOM 1242 C C . LEU A 1 162 ? -26.186 -5.400 19.845 1.00 86.56 162 LEU A C 1
ATOM 1244 O O . LEU A 1 162 ? -25.599 -4.333 19.984 1.00 86.56 162 LEU A O 1
ATOM 1248 N N . LEU A 1 163 ? -25.640 -6.454 19.238 1.00 89.69 163 LEU A N 1
ATOM 1249 C CA . LEU A 1 163 ? -24.320 -6.423 18.625 1.00 89.69 163 LEU A CA 1
ATOM 1250 C C . LEU A 1 163 ? -24.270 -5.492 17.404 1.00 89.69 163 LEU A C 1
ATOM 1252 O O . LEU A 1 163 ? -23.355 -4.677 17.322 1.00 89.69 163 LEU A O 1
ATOM 1256 N N . ASP A 1 164 ? -25.257 -5.556 16.506 1.00 88.44 164 ASP A N 1
ATOM 1257 C CA . ASP A 1 164 ? -25.395 -4.614 15.379 1.00 88.44 164 ASP A CA 1
ATOM 1258 C C . ASP A 1 164 ? -25.454 -3.157 15.875 1.00 88.44 164 ASP A C 1
ATOM 1260 O O . ASP A 1 164 ? -24.653 -2.310 15.467 1.00 88.44 164 ASP A O 1
ATOM 1264 N N . VAL A 1 165 ? -26.313 -2.885 16.866 1.00 87.25 165 VAL A N 1
ATOM 1265 C CA . VAL A 1 165 ? -26.404 -1.564 17.509 1.00 87.25 165 VAL A CA 1
ATOM 1266 C C . VAL A 1 165 ? -25.069 -1.158 18.137 1.00 87.25 165 VAL A C 1
ATOM 1268 O O . VAL A 1 165 ? -24.648 -0.011 17.993 1.00 87.25 165 VAL A O 1
ATOM 1271 N N . MET A 1 166 ? -24.385 -2.073 18.825 1.00 91.19 166 MET A N 1
ATOM 1272 C CA . MET A 1 166 ? -23.095 -1.808 19.461 1.00 91.19 166 MET A CA 1
ATOM 1273 C C . MET A 1 166 ? -22.024 -1.425 18.435 1.00 91.19 166 MET A C 1
ATOM 1275 O O . MET A 1 166 ? -21.271 -0.484 18.684 1.00 91.19 166 MET A O 1
ATOM 1279 N N . LEU A 1 167 ? -21.976 -2.095 17.279 1.00 92.06 167 LEU A N 1
ATOM 1280 C CA . LEU A 1 167 ? -21.044 -1.773 16.193 1.00 92.06 167 LEU A CA 1
ATOM 1281 C C . LEU A 1 167 ? -21.325 -0.403 15.577 1.00 92.06 167 LEU A C 1
ATOM 1283 O O . LEU A 1 167 ? -20.381 0.325 15.261 1.00 92.06 167 LEU A O 1
ATOM 1287 N N . LEU A 1 168 ? -22.596 -0.015 15.453 1.00 87.69 168 LEU A N 1
ATOM 1288 C CA . LEU A 1 168 ? -22.922 1.327 14.987 1.00 87.69 168 LEU A CA 1
ATOM 1289 C C . LEU A 1 168 ? -22.576 2.394 16.032 1.00 87.69 168 LEU A C 1
ATOM 1291 O O . LEU A 1 168 ? -22.028 3.439 15.690 1.00 87.69 168 LEU A O 1
ATOM 1295 N N . LEU A 1 169 ? -22.865 2.151 17.313 1.00 89.00 169 LEU A N 1
ATOM 1296 C CA . LEU A 1 169 ? -22.473 3.066 18.390 1.00 89.00 169 LEU A CA 1
ATOM 1297 C C . LEU A 1 169 ? -20.950 3.210 18.473 1.00 89.00 169 LEU A C 1
ATOM 1299 O O . LEU A 1 169 ? -20.454 4.303 18.754 1.00 89.00 169 LEU A O 1
ATOM 1303 N N . TYR A 1 170 ? -20.214 2.132 18.187 1.00 91.12 170 TYR A N 1
ATOM 1304 C CA . TYR A 1 170 ? -18.766 2.182 18.058 1.00 91.12 170 TYR A CA 1
ATOM 1305 C C . TYR A 1 170 ? -18.344 3.151 16.949 1.00 91.12 170 TYR A C 1
ATOM 1307 O O . TYR A 1 170 ? -17.571 4.075 17.206 1.00 91.12 170 TYR A O 1
ATOM 1315 N N . HIS A 1 171 ? -18.898 2.971 15.747 1.00 88.00 171 HIS A N 1
ATOM 1316 C CA . HIS A 1 171 ? -18.612 3.806 14.582 1.00 88.00 171 HIS A CA 1
ATOM 1317 C C . HIS A 1 171 ? -18.919 5.290 14.845 1.00 88.00 171 HIS A C 1
ATOM 1319 O O . HIS A 1 171 ? -18.079 6.152 14.597 1.00 88.00 171 HIS A O 1
ATOM 1325 N N . LEU A 1 172 ? -20.095 5.589 15.408 1.00 84.69 172 LEU A N 1
ATOM 1326 C CA . LEU A 1 172 ? -20.568 6.964 15.611 1.00 84.69 172 LEU A CA 1
ATOM 1327 C C . LEU A 1 172 ? -19.916 7.677 16.806 1.00 84.69 172 LEU A C 1
ATOM 1329 O O . LEU A 1 172 ? -19.755 8.894 16.777 1.00 84.69 172 LEU A O 1
ATOM 1333 N N . GLY A 1 173 ? -19.608 6.952 17.885 1.00 82.75 173 GLY A N 1
ATOM 1334 C CA . GLY A 1 173 ? -19.192 7.552 19.157 1.00 82.75 173 GLY A CA 1
ATOM 1335 C C . GLY A 1 173 ? -17.807 7.126 19.630 1.00 82.75 173 GLY A C 1
ATOM 1336 O O . GLY A 1 173 ? -17.018 7.957 20.071 1.00 82.75 173 GLY A O 1
ATOM 1337 N N . ILE A 1 174 ? -17.466 5.842 19.541 1.00 87.94 174 ILE A N 1
ATOM 1338 C CA . ILE A 1 174 ? -16.242 5.315 20.165 1.00 87.94 174 ILE A CA 1
ATOM 1339 C C . ILE A 1 174 ? -14.988 5.586 19.328 1.00 87.94 174 ILE A C 1
ATOM 1341 O O . ILE A 1 174 ? -13.989 6.036 19.891 1.00 87.94 174 ILE A O 1
ATOM 1345 N N . SER A 1 175 ? -15.027 5.377 18.007 1.00 86.88 175 SER A N 1
ATOM 1346 C CA . SER A 1 175 ? -13.851 5.570 17.137 1.00 86.88 175 SER A CA 1
ATOM 1347 C C . SER A 1 175 ? -13.212 6.970 17.277 1.00 86.88 175 SER A C 1
ATOM 1349 O O . SER A 1 175 ? -11.997 7.050 17.492 1.00 86.88 175 SER A O 1
ATOM 1351 N N . PRO A 1 176 ? -13.973 8.090 17.290 1.00 85.44 176 PRO A N 1
ATOM 1352 C CA . PRO A 1 176 ? -13.400 9.418 17.532 1.00 85.44 176 PRO A CA 1
ATOM 1353 C C . PRO A 1 176 ? -12.657 9.547 18.871 1.00 85.44 176 PRO A C 1
ATOM 1355 O O . PRO A 1 176 ? -11.616 10.203 18.934 1.00 85.44 176 PRO A O 1
ATOM 1358 N N . ASN A 1 177 ? -13.143 8.892 19.933 1.00 86.38 177 ASN A N 1
ATOM 1359 C CA . ASN A 1 177 ? -12.486 8.916 21.241 1.00 86.38 177 ASN A CA 1
ATOM 1360 C C . ASN A 1 177 ? -11.141 8.174 21.215 1.00 86.38 177 ASN A C 1
ATOM 1362 O O . ASN A 1 177 ? -10.181 8.645 21.824 1.00 86.38 177 ASN A O 1
ATOM 1366 N N . PHE A 1 178 ? -11.031 7.063 20.477 1.00 88.25 178 PHE A N 1
ATOM 1367 C CA . PHE A 1 178 ? -9.746 6.387 20.282 1.00 88.25 178 PHE A CA 1
ATOM 1368 C C . PHE A 1 178 ? -8.759 7.241 19.491 1.00 88.25 178 PHE A C 1
ATOM 1370 O O . PHE A 1 178 ? -7.594 7.335 19.873 1.00 88.25 178 PHE A O 1
ATOM 1377 N N . ARG A 1 179 ? -9.210 7.928 18.433 1.00 87.12 179 ARG A N 1
ATOM 1378 C CA . ARG A 1 179 ? -8.352 8.864 17.684 1.00 87.12 179 ARG A CA 1
ATOM 1379 C C . ARG A 1 179 ? -7.800 9.963 18.592 1.00 87.12 179 ARG A C 1
ATOM 1381 O O . ARG A 1 179 ? -6.605 10.249 18.538 1.00 87.12 179 ARG A O 1
ATOM 1388 N N . GLN A 1 180 ? -8.641 10.527 19.459 1.00 87.31 180 GLN A N 1
ATOM 1389 C CA . GLN A 1 180 ? -8.223 11.536 20.429 1.00 87.31 180 GLN A CA 1
ATOM 1390 C C . GLN A 1 180 ? -7.262 10.964 21.483 1.00 87.31 180 GLN A C 1
ATOM 1392 O O . GLN A 1 180 ? -6.246 11.588 21.784 1.00 87.31 180 GLN A O 1
ATOM 1397 N N . ALA A 1 181 ? -7.512 9.750 21.983 1.00 87.75 181 ALA A N 1
ATOM 1398 C CA . ALA A 1 181 ? -6.591 9.064 22.887 1.00 87.75 181 ALA A CA 1
ATOM 1399 C C . ALA A 1 181 ? -5.205 8.873 22.250 1.00 87.75 181 ALA A C 1
ATOM 1401 O O . ALA A 1 181 ? -4.189 9.217 22.852 1.00 87.75 181 ALA A O 1
ATOM 1402 N N . PHE A 1 182 ? -5.151 8.399 21.001 1.00 88.12 182 PHE A N 1
ATOM 1403 C CA . PHE A 1 182 ? -3.893 8.209 20.279 1.00 88.12 182 PHE A CA 1
ATOM 1404 C C . PHE A 1 182 ? -3.164 9.513 19.965 1.00 88.12 182 PHE A C 1
ATOM 1406 O O . PHE A 1 182 ? -1.933 9.521 19.956 1.00 88.12 182 PHE A O 1
ATOM 1413 N N . TYR A 1 183 ? -3.899 10.601 19.728 1.00 89.44 183 TYR A N 1
ATOM 1414 C CA . TYR A 1 183 ? -3.316 11.931 19.594 1.00 89.44 183 TYR A CA 1
ATOM 1415 C C . TYR A 1 183 ? -2.562 12.327 20.869 1.00 89.44 183 TYR A C 1
ATOM 1417 O O . TYR A 1 183 ? -1.373 12.627 20.795 1.00 89.44 183 TYR A O 1
ATOM 1425 N N . PHE A 1 184 ? -3.201 12.236 22.041 1.00 89.38 184 PHE A N 1
ATOM 1426 C CA . PHE A 1 184 ? -2.548 12.577 23.310 1.00 89.38 184 PHE A CA 1
ATOM 1427 C C . PHE A 1 184 ? -1.381 11.649 23.649 1.00 89.38 184 PHE A C 1
ATOM 1429 O O . PHE A 1 184 ? -0.361 12.124 24.136 1.00 89.38 184 PHE A O 1
ATOM 1436 N N . MET A 1 185 ? -1.477 10.352 23.337 1.00 88.31 185 MET A N 1
ATOM 1437 C CA . MET A 1 185 ? -0.360 9.414 23.514 1.00 88.31 185 MET A CA 1
ATOM 1438 C C . MET A 1 185 ? 0.846 9.780 22.636 1.00 88.31 185 MET A C 1
ATOM 1440 O O . MET A 1 185 ? 1.986 9.757 23.099 1.00 88.31 185 MET A O 1
ATOM 1444 N N . SER A 1 186 ? 0.611 10.147 21.372 1.00 89.25 186 SER A N 1
ATOM 1445 C CA . SER A 1 186 ? 1.677 10.595 20.467 1.00 89.25 186 SER A CA 1
ATOM 1446 C C . SER A 1 186 ? 2.282 11.919 20.931 1.00 89.25 186 SER A C 1
ATOM 1448 O O . SER A 1 186 ? 3.503 12.065 20.952 1.00 89.25 186 SER A O 1
ATOM 1450 N N . GLN A 1 187 ? 1.434 12.866 21.336 1.00 88.06 187 GLN A N 1
ATOM 1451 C CA . GLN A 1 187 ? 1.865 14.168 21.830 1.00 88.06 187 GLN A CA 1
ATOM 1452 C C . GLN A 1 187 ? 2.668 14.034 23.126 1.00 88.06 187 GLN A C 1
ATOM 1454 O O . GLN A 1 187 ? 3.695 14.684 23.270 1.00 88.06 187 GLN A O 1
ATOM 1459 N N . GLN A 1 188 ? 2.272 13.131 24.028 1.00 90.06 188 GLN A N 1
ATOM 1460 C CA . GLN A 1 188 ? 3.031 12.802 25.232 1.00 90.06 188 GLN A CA 1
ATOM 1461 C C . GLN A 1 188 ? 4.461 12.365 24.881 1.00 90.06 188 GLN A C 1
ATOM 1463 O O . GLN A 1 188 ? 5.417 12.903 25.433 1.00 90.06 188 GLN A O 1
ATOM 1468 N N . SER A 1 189 ? 4.619 11.418 23.948 1.00 87.19 189 SER A N 1
ATOM 1469 C CA . SER A 1 189 ? 5.940 10.945 23.513 1.00 87.19 189 SER A CA 1
ATOM 1470 C C . SER A 1 189 ? 6.769 12.058 22.861 1.00 87.19 189 SER A C 1
ATOM 1472 O O . SER A 1 189 ? 7.960 12.185 23.147 1.00 87.19 189 SER A O 1
ATOM 1474 N N . GLN A 1 190 ? 6.139 12.903 22.042 1.00 87.81 190 GLN A N 1
ATOM 1475 C CA . GLN A 1 190 ? 6.802 14.042 21.413 1.00 87.81 190 GLN A CA 1
ATOM 1476 C C . GLN A 1 190 ? 7.256 15.087 22.441 1.00 87.81 190 GLN A C 1
ATOM 1478 O O . GLN A 1 190 ? 8.400 15.534 22.381 1.00 87.81 190 GLN A O 1
ATOM 1483 N N . SER A 1 191 ? 6.402 15.455 23.400 1.00 87.12 191 SER A N 1
ATOM 1484 C CA . SER A 1 191 ? 6.744 16.408 24.460 1.00 87.12 191 SER A CA 1
ATOM 1485 C C . SER A 1 191 ? 7.881 15.894 25.345 1.00 87.12 191 SER A C 1
ATOM 1487 O O . SER A 1 191 ? 8.754 16.677 25.705 1.00 87.12 191 SER A O 1
ATOM 1489 N N . ILE A 1 192 ? 7.931 14.586 25.638 1.00 89.75 192 ILE A N 1
ATOM 1490 C CA . ILE A 1 192 ? 9.067 13.966 26.346 1.00 89.75 192 ILE A CA 1
ATOM 1491 C C . ILE A 1 192 ? 10.367 14.171 25.557 1.00 89.75 192 ILE A C 1
ATOM 1493 O O . ILE A 1 192 ? 11.335 14.689 26.108 1.00 89.75 192 ILE A O 1
ATOM 1497 N N . SER A 1 193 ? 10.377 13.850 24.259 1.00 88.19 193 SER A N 1
ATOM 1498 C CA . SER A 1 193 ? 11.567 14.024 23.414 1.00 88.19 193 SER A CA 1
ATOM 1499 C C . SER A 1 193 ? 12.011 15.491 23.316 1.00 88.19 193 SER A C 1
ATOM 1501 O O . SER A 1 193 ? 13.205 15.788 23.392 1.00 88.19 193 SER A O 1
ATOM 1503 N N . LEU A 1 194 ? 11.062 16.428 23.200 1.00 87.44 194 LEU A N 1
ATOM 1504 C CA . LEU A 1 194 ? 11.354 17.865 23.177 1.00 87.44 194 LEU A CA 1
ATOM 1505 C C . LEU A 1 194 ? 11.939 18.360 24.503 1.00 87.44 194 LEU A C 1
ATOM 1507 O O . LEU A 1 194 ? 12.845 19.195 24.492 1.00 87.44 194 LEU A O 1
ATOM 1511 N N . LEU A 1 195 ? 11.451 17.853 25.637 1.00 90.06 195 LEU A N 1
ATOM 1512 C CA . LEU A 1 195 ? 11.995 18.171 26.957 1.00 90.06 195 LEU A CA 1
ATOM 1513 C C . LEU A 1 195 ? 13.425 17.650 27.113 1.00 90.06 195 LEU A C 1
ATOM 1515 O O . LEU A 1 195 ? 14.300 18.422 27.499 1.00 90.06 195 LEU A O 1
ATOM 1519 N N . GLU A 1 196 ? 13.679 16.392 26.748 1.00 90.38 196 GLU A N 1
ATOM 1520 C CA . GLU A 1 196 ? 15.015 15.784 26.799 1.00 90.38 196 GLU A CA 1
ATOM 1521 C C . GLU A 1 196 ? 16.034 16.574 25.962 1.00 90.38 196 GLU A C 1
ATOM 1523 O O . GLU A 1 196 ? 17.144 16.865 26.422 1.00 90.38 196 GLU A O 1
ATOM 1528 N N . GLU A 1 197 ? 15.639 16.979 24.754 1.00 86.56 197 GLU A N 1
ATOM 1529 C CA . GLU A 1 197 ? 16.462 17.785 23.854 1.00 86.56 197 GLU A CA 1
ATOM 1530 C C . GLU A 1 197 ? 16.673 19.211 24.383 1.00 86.56 197 GLU A C 1
ATOM 1532 O O . GLU A 1 197 ? 17.787 19.737 24.351 1.00 86.56 197 GLU A O 1
ATOM 1537 N N . THR A 1 198 ? 15.629 19.839 24.924 1.00 87.62 198 THR A N 1
ATOM 1538 C CA . THR A 1 198 ? 15.732 21.180 25.514 1.00 87.62 198 THR A CA 1
ATOM 1539 C C . THR A 1 198 ? 16.656 21.169 26.730 1.00 87.62 198 THR A C 1
ATOM 1541 O O . THR A 1 198 ? 17.525 22.034 26.851 1.00 87.62 198 THR A O 1
ATOM 1544 N N . ASP A 1 199 ? 16.545 20.160 27.596 1.00 88.94 199 ASP A N 1
ATOM 1545 C CA . ASP A 1 199 ? 17.430 19.981 28.747 1.00 88.94 199 ASP A CA 1
ATOM 1546 C C . ASP A 1 199 ? 18.881 19.735 28.318 1.00 88.94 199 ASP A C 1
ATOM 1548 O O . ASP A 1 199 ? 19.810 20.249 28.948 1.00 88.94 199 ASP A O 1
ATOM 1552 N N . ARG A 1 200 ? 19.100 19.001 27.221 1.00 88.56 200 ARG A N 1
ATOM 1553 C CA . ARG A 1 200 ? 20.428 18.833 26.617 1.00 88.56 200 ARG A CA 1
ATOM 1554 C C . ARG A 1 200 ? 20.998 20.171 26.141 1.00 88.56 200 ARG A C 1
ATOM 1556 O O . ARG A 1 200 ? 22.117 20.517 26.513 1.00 88.56 200 ARG A O 1
ATOM 1563 N N . GLN A 1 201 ? 20.220 20.965 25.406 1.00 85.75 201 GLN A N 1
ATOM 1564 C CA . GLN A 1 201 ? 20.656 22.282 24.929 1.00 85.75 201 GLN A CA 1
ATOM 1565 C C . GLN A 1 201 ? 20.933 23.273 26.064 1.00 85.75 201 GLN A C 1
ATOM 1567 O O . GLN A 1 201 ? 21.847 24.089 25.947 1.00 85.75 201 GLN A O 1
ATOM 1572 N N . ILE A 1 202 ? 20.172 23.211 27.161 1.00 86.94 202 ILE A N 1
ATOM 1573 C CA . ILE A 1 202 ? 20.419 24.032 28.354 1.00 86.94 202 ILE A CA 1
ATOM 1574 C C . ILE A 1 202 ? 21.766 23.672 28.997 1.00 86.94 202 ILE A C 1
ATOM 1576 O O . ILE A 1 202 ? 22.453 24.570 29.477 1.00 86.94 202 ILE A O 1
ATOM 1580 N N . ARG A 1 203 ? 22.161 22.388 29.000 1.00 87.38 203 ARG A N 1
ATOM 1581 C CA . ARG A 1 203 ? 23.468 21.948 29.524 1.00 87.38 203 ARG A CA 1
ATOM 1582 C C . ARG A 1 203 ? 24.645 22.368 28.637 1.00 87.38 203 ARG A C 1
ATOM 1584 O O . ARG A 1 203 ? 25.723 22.622 29.161 1.00 87.38 203 ARG A O 1
ATOM 1591 N N . GLU A 1 204 ? 24.451 22.422 27.320 1.00 85.19 204 GLU A N 1
ATOM 1592 C CA . GLU A 1 204 ? 25.525 22.658 26.340 1.00 85.19 204 GLU A CA 1
ATOM 1593 C C . GLU A 1 204 ? 25.757 24.142 25.990 1.00 85.19 204 GLU A C 1
ATOM 1595 O O . GLU A 1 204 ? 26.860 24.508 25.584 1.00 85.19 204 GLU A O 1
ATOM 1600 N N . LYS A 1 205 ? 24.747 25.016 26.111 1.00 75.69 205 LYS A N 1
ATOM 1601 C CA . LYS A 1 205 ? 24.838 26.424 25.671 1.00 75.69 205 LYS A CA 1
ATOM 1602 C C . LYS A 1 205 ? 25.312 27.374 26.778 1.00 75.69 205 LYS A C 1
ATOM 1604 O O . LYS A 1 205 ? 24.898 27.272 27.926 1.00 75.69 205 LYS A O 1
ATOM 1609 N N . SER A 1 206 ? 26.114 28.375 26.403 1.00 62.03 206 SER A N 1
ATOM 1610 C CA . SER A 1 206 ? 26.747 29.340 27.322 1.00 62.03 206 SER A CA 1
ATOM 1611 C C . SER A 1 206 ? 26.087 30.732 27.384 1.00 62.03 206 SER A C 1
ATOM 1613 O O . SER A 1 206 ? 26.394 31.513 28.282 1.00 62.03 206 SER A O 1
ATOM 1615 N N . CYS A 1 207 ? 25.173 31.072 26.465 1.00 81.50 207 CYS A N 1
ATOM 1616 C CA . CYS A 1 207 ? 24.532 32.395 26.416 1.00 81.50 207 CYS A CA 1
ATOM 1617 C C . CYS A 1 207 ? 23.324 32.500 27.368 1.00 81.50 207 CYS A C 1
ATOM 1619 O O . CYS A 1 207 ? 22.348 31.761 27.222 1.00 81.50 207 CYS A O 1
ATOM 1621 N N . SER A 1 208 ? 23.345 33.465 28.296 1.00 80.44 208 SER A N 1
ATOM 1622 C CA . SER A 1 208 ? 22.317 33.642 29.337 1.00 80.44 208 SER A CA 1
ATOM 1623 C C . SER A 1 208 ? 20.906 33.896 28.789 1.00 80.44 208 SER A C 1
ATOM 1625 O O . SER A 1 208 ? 19.945 33.301 29.276 1.00 80.44 208 SER A O 1
ATOM 1627 N N . GLU A 1 209 ? 20.772 34.726 27.753 1.00 84.25 209 GLU A N 1
ATOM 1628 C CA . GLU A 1 209 ? 19.475 35.050 27.140 1.00 84.25 209 GLU A CA 1
ATOM 1629 C C . GLU A 1 209 ? 18.872 33.844 26.408 1.00 84.25 209 GLU A C 1
ATOM 1631 O O . GLU A 1 209 ? 17.673 33.581 26.505 1.00 84.25 209 GLU A O 1
ATOM 1636 N N . GLN A 1 210 ? 19.698 33.047 25.726 1.00 81.31 210 GLN A N 1
ATOM 1637 C CA . GLN A 1 210 ? 19.219 31.842 25.051 1.00 81.31 210 GLN A CA 1
ATOM 1638 C C . GLN A 1 210 ? 18.835 30.746 26.052 1.00 81.31 210 GLN A C 1
ATOM 1640 O O . GLN A 1 210 ? 17.825 30.072 25.860 1.00 81.31 210 GLN A O 1
ATOM 1645 N N . VAL A 1 211 ? 19.580 30.610 27.154 1.00 86.69 211 VAL A N 1
ATOM 1646 C CA . VAL A 1 211 ? 19.218 29.714 28.263 1.00 86.69 211 VAL A CA 1
ATOM 1647 C C . VAL A 1 211 ? 17.899 30.142 28.915 1.00 86.69 211 VAL A C 1
ATOM 1649 O O . VAL A 1 211 ? 17.091 29.279 29.254 1.00 86.69 211 VAL A O 1
ATOM 1652 N N . ARG A 1 212 ? 17.634 31.449 29.062 1.00 88.88 212 ARG A N 1
ATOM 1653 C CA . ARG A 1 212 ? 16.348 31.957 29.572 1.00 88.88 212 ARG A CA 1
ATOM 1654 C C . ARG A 1 212 ? 15.182 31.529 28.678 1.00 88.88 212 ARG A C 1
ATOM 1656 O O . ARG A 1 212 ? 14.244 30.915 29.178 1.00 88.88 212 ARG A O 1
ATOM 1663 N N . ARG A 1 213 ? 15.292 31.743 27.362 1.00 87.81 213 ARG A N 1
ATOM 1664 C CA . ARG A 1 213 ? 14.274 31.314 26.383 1.00 87.81 213 ARG A CA 1
ATOM 1665 C C . ARG A 1 213 ? 14.059 29.800 26.376 1.00 87.81 213 ARG A C 1
ATOM 1667 O O . ARG A 1 213 ? 12.925 29.344 26.308 1.00 87.81 213 ARG A O 1
ATOM 1674 N N . LEU A 1 214 ? 15.131 29.011 26.485 1.00 87.69 214 LEU A N 1
ATOM 1675 C CA . LEU A 1 214 ? 15.023 27.551 26.571 1.00 87.69 214 LEU A CA 1
ATOM 1676 C C . LEU A 1 214 ? 14.322 27.099 27.858 1.00 87.69 214 LEU A C 1
ATOM 1678 O O . LEU A 1 214 ? 13.539 26.158 27.816 1.00 87.69 214 LEU A O 1
ATOM 1682 N N . LYS A 1 215 ? 14.549 27.773 28.994 1.00 90.31 215 LYS A N 1
ATOM 1683 C CA . LYS A 1 215 ? 13.823 27.488 30.245 1.00 90.31 215 LYS A CA 1
ATOM 1684 C C . LYS A 1 215 ? 12.334 27.820 30.137 1.00 90.31 215 LYS A C 1
ATOM 1686 O O . LYS A 1 215 ? 11.520 27.053 30.641 1.00 90.31 215 LYS A O 1
ATOM 1691 N N . GLU A 1 216 ? 11.983 28.925 29.480 1.00 90.75 216 GLU A N 1
ATOM 1692 C CA . GLU A 1 216 ? 10.588 29.292 29.197 1.00 90.75 216 GLU A CA 1
ATOM 1693 C C . GLU A 1 216 ? 9.917 28.235 28.297 1.00 90.75 216 GLU A C 1
ATOM 1695 O O . GLU A 1 216 ? 8.864 27.709 28.656 1.00 90.75 216 GLU A O 1
ATOM 1700 N N . ALA A 1 217 ? 10.569 27.832 27.198 1.00 88.69 217 ALA A N 1
ATOM 1701 C CA . ALA A 1 217 ? 10.077 26.773 26.311 1.00 88.69 217 ALA A CA 1
ATOM 1702 C C . ALA A 1 217 ? 9.934 25.421 27.032 1.00 88.69 217 ALA A C 1
ATOM 1704 O O . ALA A 1 217 ? 8.908 24.757 26.905 1.00 88.69 217 ALA A O 1
ATOM 1705 N N . ARG A 1 218 ? 10.921 25.044 27.856 1.00 92.88 218 ARG A N 1
ATOM 1706 C CA . ARG A 1 218 ? 10.876 23.829 28.683 1.00 92.88 218 ARG A CA 1
ATOM 1707 C C . ARG A 1 218 ? 9.662 23.827 29.610 1.00 92.88 218 ARG A C 1
ATOM 1709 O O . ARG A 1 218 ? 9.025 22.792 29.764 1.00 92.88 218 ARG A O 1
ATOM 1716 N N . ASN A 1 219 ? 9.337 24.962 30.231 1.00 93.12 219 ASN A N 1
ATOM 1717 C CA . ASN A 1 219 ? 8.160 25.054 31.094 1.00 93.12 219 ASN A CA 1
ATOM 1718 C C . ASN A 1 219 ? 6.858 24.857 30.293 1.00 93.12 219 ASN A C 1
ATOM 1720 O O . ASN A 1 219 ? 6.008 24.094 30.741 1.00 93.12 219 ASN A O 1
ATOM 1724 N N . SER A 1 220 ? 6.741 25.439 29.092 1.00 90.62 220 SER A N 1
ATOM 1725 C CA . SER A 1 220 ? 5.595 25.198 28.196 1.00 90.62 220 SER A CA 1
ATOM 1726 C C . SER A 1 220 ? 5.470 23.717 27.819 1.00 90.62 220 SER A C 1
ATOM 1728 O O . SER A 1 220 ? 4.405 23.133 27.978 1.00 90.62 220 SER A O 1
ATOM 1730 N N . TYR A 1 221 ? 6.566 23.072 27.398 1.00 89.31 221 TYR A N 1
ATOM 1731 C CA . TYR A 1 221 ? 6.551 21.643 27.053 1.00 89.31 221 TYR A CA 1
ATOM 1732 C C . TYR A 1 221 ? 6.202 20.749 28.247 1.00 89.31 221 TYR A C 1
ATOM 1734 O O . TYR A 1 221 ? 5.584 19.698 28.078 1.00 89.31 221 TYR A O 1
ATOM 1742 N N . HIS A 1 222 ? 6.590 21.151 29.459 1.00 93.62 222 HIS A N 1
ATOM 1743 C CA . HIS A 1 222 ? 6.231 20.445 30.681 1.00 93.62 222 HIS A CA 1
ATOM 1744 C C . HIS A 1 222 ? 4.733 20.571 30.994 1.00 93.62 222 HIS A C 1
ATOM 1746 O O . HIS A 1 222 ? 4.111 19.573 31.352 1.00 93.62 222 HIS A O 1
ATOM 1752 N N . GLU A 1 223 ? 4.138 21.759 30.853 1.00 93.44 223 GLU A N 1
ATOM 1753 C CA . GLU A 1 223 ? 2.687 21.945 31.014 1.00 93.44 223 GLU A CA 1
ATOM 1754 C C . GLU A 1 223 ? 1.902 21.111 29.992 1.00 93.44 223 GLU A C 1
ATOM 1756 O O . GLU A 1 223 ? 1.028 20.332 30.383 1.00 93.44 223 GLU A O 1
ATOM 1761 N N . ASP A 1 224 ? 2.307 21.156 28.718 1.00 90.44 224 ASP A N 1
ATOM 1762 C CA . ASP A 1 224 ? 1.720 20.335 27.655 1.00 90.44 224 ASP A CA 1
ATOM 1763 C C . ASP A 1 224 ? 1.825 18.835 27.973 1.00 90.44 224 ASP A C 1
ATOM 1765 O O . ASP A 1 224 ? 0.875 18.072 27.771 1.00 90.44 224 ASP A O 1
ATOM 1769 N N . LEU A 1 225 ? 2.977 18.390 28.493 1.00 93.50 225 LEU A N 1
ATOM 1770 C CA . LEU A 1 225 ? 3.185 17.001 28.897 1.00 93.50 225 LEU A CA 1
ATOM 1771 C C . LEU A 1 225 ? 2.245 16.601 30.040 1.00 93.50 225 LEU A C 1
ATOM 1773 O O . LEU A 1 225 ? 1.639 15.531 29.975 1.00 93.50 225 LEU A O 1
ATOM 1777 N N . VAL A 1 226 ? 2.107 17.436 31.074 1.00 94.31 226 VAL A N 1
ATOM 1778 C CA . VAL A 1 226 ? 1.213 17.169 32.212 1.00 94.31 226 VAL A CA 1
ATOM 1779 C C . VAL A 1 226 ? -0.228 17.003 31.736 1.00 94.31 226 VAL A C 1
ATOM 1781 O O . VAL A 1 226 ? -0.905 16.053 32.144 1.00 94.31 226 VAL A O 1
ATOM 1784 N N . ASP A 1 227 ? -0.690 17.873 30.843 1.00 91.50 227 ASP A N 1
ATOM 1785 C CA . ASP A 1 227 ? -2.038 17.779 30.295 1.00 91.50 227 ASP A CA 1
ATOM 1786 C C . ASP A 1 227 ? -2.216 16.546 29.404 1.00 91.50 227 ASP A C 1
ATOM 1788 O O . ASP A 1 227 ? -3.226 15.847 29.536 1.00 91.50 227 ASP A O 1
ATOM 1792 N N . CYS A 1 228 ? -1.226 16.190 28.579 1.00 92.00 228 CYS A N 1
ATOM 1793 C CA . CYS A 1 228 ? -1.257 14.943 27.809 1.00 92.00 228 CYS A CA 1
ATOM 1794 C C . CYS A 1 228 ? -1.334 13.713 28.725 1.00 92.00 228 CYS A C 1
ATOM 1796 O O . CYS A 1 228 ? -2.171 12.837 28.507 1.00 92.00 228 CYS A O 1
ATOM 1798 N N . VAL A 1 229 ? -0.528 13.662 29.791 1.00 91.50 229 VAL A N 1
ATOM 1799 C CA . VAL A 1 229 ? -0.532 12.555 30.762 1.00 91.50 229 VAL A CA 1
ATOM 1800 C C . VAL A 1 229 ? -1.898 12.418 31.436 1.00 91.50 229 VAL A C 1
ATOM 1802 O O . VAL A 1 229 ? -2.412 11.303 31.542 1.00 91.50 229 VAL A O 1
ATOM 1805 N N . ARG A 1 230 ? -2.529 13.528 31.847 1.00 92.56 230 ARG A N 1
ATOM 1806 C CA . ARG A 1 230 ? -3.884 13.515 32.433 1.00 92.56 230 ARG A CA 1
ATOM 1807 C C . ARG A 1 230 ? -4.910 12.909 31.475 1.00 92.56 230 ARG A C 1
ATOM 1809 O O . ARG A 1 230 ? -5.674 12.032 31.880 1.00 92.56 230 ARG A O 1
ATOM 1816 N N . HIS A 1 231 ? -4.897 13.329 30.209 1.00 90.06 231 HIS A N 1
ATOM 1817 C CA . HIS A 1 231 ? -5.789 12.778 29.187 1.00 90.06 231 HIS A CA 1
ATOM 1818 C C . HIS A 1 231 ? -5.511 11.291 28.938 1.00 90.06 231 HIS A C 1
ATOM 1820 O O . HIS A 1 231 ? -6.447 10.493 28.932 1.00 90.06 231 HIS A O 1
ATOM 1826 N N . CYS A 1 232 ? -4.245 10.884 28.815 1.00 88.56 232 CYS A N 1
ATOM 1827 C CA . CYS A 1 232 ? -3.864 9.479 28.658 1.00 88.56 232 CYS A CA 1
ATOM 1828 C C . CYS A 1 232 ? -4.377 8.610 29.817 1.00 88.56 232 CYS A C 1
ATOM 1830 O O . CYS A 1 232 ? -4.935 7.538 29.581 1.00 88.56 232 CYS A O 1
ATOM 1832 N N . VAL A 1 233 ? -4.254 9.071 31.067 1.00 88.62 233 VAL A N 1
ATOM 1833 C CA . VAL A 1 233 ? -4.786 8.360 32.244 1.00 88.62 233 VAL A CA 1
ATOM 1834 C C . VAL A 1 233 ? -6.314 8.259 32.190 1.00 88.62 233 VAL A C 1
ATOM 1836 O O . VAL A 1 233 ? -6.869 7.190 32.454 1.00 88.62 233 VAL A O 1
ATOM 1839 N N . TRP A 1 234 ? -7.004 9.330 31.791 1.00 88.50 234 TRP A N 1
ATOM 1840 C CA . TRP A 1 234 ? -8.460 9.316 31.650 1.00 88.50 234 TRP A CA 1
ATOM 1841 C C . TRP A 1 234 ? -8.923 8.327 30.569 1.00 88.50 234 TRP A C 1
ATOM 1843 O O . TRP A 1 234 ? -9.820 7.512 30.815 1.00 88.50 234 TRP A O 1
ATOM 1853 N N . TYR A 1 235 ? -8.277 8.311 29.402 1.00 87.25 235 TYR A N 1
ATOM 1854 C CA . TYR A 1 235 ? -8.576 7.335 28.352 1.00 87.25 235 TYR A CA 1
ATOM 1855 C C . TYR A 1 235 ? -8.236 5.908 28.769 1.00 87.25 235 TYR A C 1
ATOM 1857 O O . TYR A 1 235 ? -9.004 4.990 28.475 1.00 87.25 235 TYR A O 1
ATOM 1865 N N . ARG A 1 236 ? -7.146 5.702 29.517 1.00 83.56 236 ARG A N 1
ATOM 1866 C CA . ARG A 1 236 ? -6.823 4.386 30.082 1.00 83.56 236 ARG A CA 1
ATOM 1867 C C . ARG A 1 236 ? -7.947 3.860 30.974 1.00 83.56 236 ARG A C 1
ATOM 1869 O O . ARG A 1 236 ? -8.365 2.717 30.815 1.00 83.56 236 ARG A O 1
ATOM 1876 N N . ALA A 1 237 ? -8.501 4.703 31.843 1.00 84.38 237 ALA A N 1
ATOM 1877 C CA . ALA A 1 237 ? -9.609 4.319 32.716 1.00 84.38 237 ALA A CA 1
ATOM 1878 C C . ALA A 1 237 ? -10.941 4.112 31.962 1.00 84.38 237 ALA A C 1
ATOM 1880 O O . ALA A 1 237 ? -11.724 3.216 32.288 1.00 84.38 237 ALA A O 1
ATOM 1881 N N . THR A 1 238 ? -11.227 4.938 30.952 1.00 84.69 238 THR A N 1
ATOM 1882 C CA . THR A 1 238 ? -12.544 4.968 30.288 1.00 84.69 238 THR A CA 1
ATOM 1883 C C . THR A 1 238 ? -12.657 4.086 29.052 1.00 84.69 238 THR A C 1
ATOM 1885 O O . THR A 1 238 ? -13.740 3.555 28.816 1.00 84.69 238 THR A O 1
ATOM 1888 N N . LEU A 1 239 ? -11.585 3.875 28.293 1.00 83.62 239 LEU A N 1
ATOM 1889 C CA . LEU A 1 239 ? -11.595 3.074 27.065 1.00 83.62 239 LEU A CA 1
ATOM 1890 C C . LEU A 1 239 ? -10.783 1.787 27.213 1.00 83.62 239 LEU A C 1
ATOM 1892 O O . LEU A 1 239 ? -11.240 0.723 26.805 1.00 83.62 239 LEU A O 1
ATOM 1896 N N . PHE A 1 240 ? -9.609 1.868 27.841 1.00 82.56 240 PHE A N 1
ATOM 1897 C CA . PHE A 1 240 ? -8.643 0.766 27.892 1.00 82.56 240 PHE A CA 1
ATOM 1898 C C . PHE A 1 240 ? -8.685 -0.050 29.194 1.00 82.56 240 PHE A C 1
ATOM 1900 O O . PHE A 1 240 ? -7.709 -0.699 29.554 1.00 82.56 240 PHE A O 1
ATOM 1907 N N . SER A 1 241 ? -9.807 -0.058 29.918 1.00 84.31 241 SER A N 1
ATOM 1908 C CA . SER A 1 241 ? -9.960 -0.971 31.058 1.00 84.31 241 SER A CA 1
ATOM 1909 C C . SER A 1 241 ? -9.980 -2.427 30.579 1.00 84.31 241 SER A C 1
ATOM 1911 O O . SER A 1 241 ? -10.639 -2.724 29.580 1.00 84.31 241 SER A O 1
ATOM 1913 N N . GLN A 1 242 ? -9.357 -3.335 31.332 1.00 81.00 242 GLN A N 1
ATOM 1914 C CA . GLN A 1 242 ? -9.133 -4.733 30.938 1.00 81.00 242 GLN A CA 1
ATOM 1915 C C . GLN A 1 242 ? -10.392 -5.445 30.407 1.00 81.00 242 GLN A C 1
ATOM 1917 O O . GLN A 1 242 ? -10.356 -6.072 29.352 1.00 81.00 242 GLN A O 1
ATOM 1922 N N . TRP A 1 243 ? -11.535 -5.313 31.086 1.00 82.12 243 TRP A N 1
ATOM 1923 C CA . TRP A 1 243 ? -12.779 -5.962 30.652 1.00 82.12 243 TRP A CA 1
ATOM 1924 C C . TRP A 1 243 ? -13.341 -5.372 29.344 1.00 82.12 243 TRP A C 1
ATOM 1926 O O . TRP A 1 243 ? -13.879 -6.114 28.525 1.00 82.12 243 TRP A O 1
ATOM 1936 N N . LYS A 1 244 ? -13.183 -4.058 29.106 1.00 86.88 244 LYS A N 1
ATOM 1937 C CA . LYS A 1 244 ? -13.604 -3.408 27.849 1.00 86.88 244 LYS A CA 1
ATOM 1938 C C . LYS A 1 244 ? -12.754 -3.889 26.695 1.00 86.88 244 LYS A C 1
ATOM 1940 O O . LYS A 1 244 ? -13.299 -4.258 25.664 1.00 86.88 244 LYS A O 1
ATOM 1945 N N . GLN A 1 245 ? -11.438 -3.938 26.886 1.00 84.94 245 GLN A N 1
ATOM 1946 C CA . GLN A 1 245 ? -10.527 -4.447 25.868 1.00 84.94 245 GLN A CA 1
ATOM 1947 C C . GLN A 1 245 ? -10.811 -5.929 25.565 1.00 84.94 245 GLN A C 1
ATOM 1949 O O . GLN A 1 245 ? -10.836 -6.311 24.397 1.00 84.94 245 GLN A O 1
ATOM 1954 N N . ARG A 1 246 ? -11.144 -6.739 26.585 1.00 81.75 246 ARG A N 1
ATOM 1955 C CA . ARG A 1 246 ? -11.583 -8.137 26.417 1.00 81.75 246 ARG A CA 1
ATOM 1956 C C . ARG A 1 246 ? -12.855 -8.249 25.582 1.00 81.75 246 ARG A C 1
ATOM 1958 O O . ARG A 1 246 ? -12.902 -9.032 24.638 1.00 81.75 246 ARG A O 1
ATOM 1965 N N . GLY A 1 247 ? -13.877 -7.462 25.916 1.00 85.19 247 GLY A N 1
ATOM 1966 C CA . GLY A 1 247 ? -15.141 -7.438 25.181 1.00 85.19 247 GLY A CA 1
ATOM 1967 C C . GLY A 1 247 ? -14.975 -6.925 23.749 1.00 85.19 247 GLY A C 1
ATOM 1968 O O . GLY A 1 247 ? -15.544 -7.490 22.819 1.00 85.19 247 GLY A O 1
ATOM 1969 N N . MET A 1 248 ? -14.161 -5.887 23.551 1.00 87.94 248 MET A N 1
ATOM 1970 C CA . MET A 1 248 ? -13.825 -5.342 22.234 1.00 87.94 248 MET A CA 1
ATOM 1971 C C . MET A 1 248 ? -13.098 -6.369 21.371 1.00 87.94 248 MET A C 1
ATOM 1973 O O . MET A 1 248 ? -13.447 -6.550 20.210 1.00 87.94 248 MET A O 1
ATOM 1977 N N . TYR A 1 249 ? -12.124 -7.076 21.942 1.00 85.12 249 TYR A N 1
ATOM 1978 C CA . TYR A 1 249 ? -11.408 -8.132 21.241 1.00 85.12 249 TYR A CA 1
ATOM 1979 C C . TYR A 1 249 ? -12.353 -9.262 20.820 1.00 85.12 249 TYR A C 1
ATOM 1981 O O . TYR A 1 249 ? -12.378 -9.629 19.647 1.00 85.12 249 TYR A O 1
ATOM 1989 N N . ALA A 1 250 ? -13.193 -9.749 21.738 1.00 84.50 250 ALA A N 1
ATOM 1990 C CA . ALA A 1 250 ? -14.186 -10.773 21.420 1.00 84.50 250 ALA A CA 1
ATOM 1991 C C . ALA A 1 250 ? -15.184 -10.295 20.349 1.00 84.50 250 ALA A C 1
ATOM 1993 O O . ALA A 1 250 ? -15.545 -11.056 19.457 1.00 84.50 250 ALA A O 1
ATOM 1994 N N . THR A 1 251 ? -15.558 -9.011 20.371 1.00 89.75 251 THR A N 1
ATOM 1995 C CA . THR A 1 251 ? -16.359 -8.380 19.310 1.00 89.75 251 THR A CA 1
ATOM 1996 C C . THR A 1 251 ? -15.635 -8.426 17.966 1.00 89.75 251 THR A C 1
ATOM 1998 O O . THR A 1 251 ? -16.230 -8.851 16.980 1.00 89.75 251 THR A O 1
ATOM 2001 N N . CYS A 1 252 ? -14.356 -8.036 17.907 1.00 89.75 252 CYS A N 1
ATOM 2002 C CA . CYS A 1 252 ? -13.572 -8.096 16.674 1.00 89.75 252 CYS A CA 1
ATOM 2003 C C . CYS A 1 252 ? -13.535 -9.510 16.100 1.00 89.75 252 CYS A C 1
ATOM 2005 O O . CYS A 1 252 ? -13.818 -9.687 14.920 1.00 89.75 252 CYS A O 1
ATOM 2007 N N . MET A 1 253 ? -13.211 -10.512 16.921 1.00 85.75 253 MET A N 1
ATOM 2008 C CA . MET A 1 253 ? -13.100 -11.897 16.454 1.00 85.75 253 MET A CA 1
ATOM 2009 C C . MET A 1 253 ? -14.438 -12.414 15.930 1.00 85.75 253 MET A C 1
ATOM 2011 O O . MET A 1 253 ? -14.503 -12.977 14.838 1.00 85.75 253 MET A O 1
ATOM 2015 N N . TRP A 1 254 ? -15.520 -12.114 16.646 1.00 88.88 254 TRP A N 1
ATOM 2016 C CA . TRP A 1 254 ? -16.864 -12.478 16.228 1.00 88.88 254 TRP A CA 1
ATOM 2017 C C . TRP A 1 254 ? -17.239 -11.839 14.879 1.00 88.88 254 TRP A C 1
ATOM 2019 O O . TRP A 1 254 ? -17.763 -12.514 13.993 1.00 88.88 254 TRP A O 1
ATOM 2029 N N . VAL A 1 255 ? -16.937 -10.547 14.688 1.00 92.81 255 VAL A N 1
ATOM 2030 C CA . VAL A 1 255 ? -17.244 -9.822 13.440 1.00 92.81 255 VAL A CA 1
ATOM 2031 C C . VAL A 1 255 ? -16.368 -10.292 12.282 1.00 92.81 255 VAL A C 1
ATOM 2033 O O . VAL A 1 255 ? -16.874 -10.424 11.172 1.00 92.81 255 VAL A O 1
ATOM 2036 N N . VAL A 1 256 ? -15.086 -10.589 12.518 1.00 93.06 256 VAL A N 1
ATOM 2037 C CA . VAL A 1 256 ? -14.191 -11.171 11.503 1.00 93.06 256 VAL A CA 1
ATOM 2038 C C . VAL A 1 256 ? -14.778 -12.467 10.958 1.00 93.06 256 VAL A C 1
ATOM 2040 O O . VAL A 1 256 ? -14.910 -12.608 9.743 1.00 93.06 256 VAL A O 1
ATOM 2043 N N . GLU A 1 257 ? -15.154 -13.393 11.840 1.00 90.44 257 GLU A N 1
ATOM 2044 C CA . GLU A 1 257 ? -15.719 -14.681 11.433 1.00 90.44 257 GLU A CA 1
ATOM 2045 C C . GLU A 1 257 ? -17.060 -14.496 10.711 1.00 90.44 257 GLU A C 1
ATOM 2047 O O . GLU A 1 257 ? -17.256 -15.069 9.638 1.00 90.44 257 GLU A O 1
ATOM 2052 N N . LEU A 1 258 ? -17.945 -13.622 11.213 1.00 91.62 258 LEU A N 1
ATOM 2053 C CA . LEU A 1 258 ? -19.195 -13.290 10.523 1.00 91.62 258 LEU A CA 1
ATOM 2054 C C . LEU A 1 258 ? -18.932 -12.784 9.095 1.00 91.62 258 LEU A C 1
ATOM 2056 O O . LEU A 1 258 ? -19.545 -13.273 8.146 1.00 91.62 258 LEU A O 1
ATOM 2060 N N . LEU A 1 259 ? -18.025 -11.819 8.922 1.00 94.31 259 LEU A N 1
ATOM 2061 C CA . LEU A 1 259 ? -17.708 -11.250 7.611 1.00 94.31 259 LEU A CA 1
ATOM 2062 C C . LEU A 1 259 ? -17.078 -12.287 6.676 1.00 94.31 259 LEU A C 1
ATOM 2064 O O . LEU A 1 259 ? -17.422 -12.325 5.496 1.00 94.31 259 LEU A O 1
ATOM 2068 N N . LEU A 1 260 ? -16.208 -13.167 7.183 1.00 93.06 260 LEU A N 1
ATOM 2069 C CA . LEU A 1 260 ? -15.634 -14.258 6.394 1.00 93.06 260 LEU A CA 1
ATOM 2070 C C . LEU A 1 260 ? -16.711 -15.235 5.913 1.00 93.06 260 LEU A C 1
ATOM 2072 O O . LEU A 1 260 ? -16.714 -15.600 4.735 1.00 93.06 260 LEU A O 1
ATOM 2076 N N . VAL A 1 261 ? -17.655 -15.611 6.773 1.00 91.75 261 VAL A N 1
ATOM 2077 C CA . VAL A 1 261 ? -18.763 -16.505 6.407 1.00 91.75 261 VAL A CA 1
ATOM 2078 C C . VAL A 1 261 ? -19.678 -15.837 5.380 1.00 91.75 261 VAL A C 1
ATOM 2080 O O . VAL A 1 261 ? -19.985 -16.431 4.344 1.00 91.75 261 VAL A O 1
ATOM 2083 N N . LEU A 1 262 ? -20.047 -14.573 5.604 1.00 90.62 262 LEU A N 1
ATOM 2084 C CA . LEU A 1 262 ? -20.853 -13.797 4.658 1.00 90.62 262 LEU A CA 1
ATOM 2085 C C . LEU A 1 262 ? -20.145 -13.625 3.315 1.00 90.62 262 LEU A C 1
ATOM 2087 O O . LEU A 1 262 ? -20.788 -13.730 2.278 1.00 90.62 262 LEU A O 1
ATOM 2091 N N . SER A 1 263 ? -18.824 -13.439 3.313 1.00 91.94 263 SER A N 1
ATOM 2092 C CA . SER A 1 263 ? -18.043 -13.279 2.084 1.00 91.94 263 SER A CA 1
ATOM 2093 C C . SER A 1 263 ? -18.008 -14.521 1.196 1.00 91.94 263 SER A C 1
ATOM 2095 O O . SER A 1 263 ? -17.719 -14.404 0.004 1.00 91.94 263 SER A O 1
ATOM 2097 N N . ASN A 1 264 ? -18.277 -15.707 1.749 1.00 88.19 264 ASN A N 1
ATOM 2098 C CA . ASN A 1 264 ? -18.425 -16.934 0.964 1.00 88.19 264 ASN A CA 1
ATOM 2099 C C . ASN A 1 264 ? -19.792 -16.995 0.260 1.00 88.19 264 ASN A C 1
ATOM 2101 O O . ASN A 1 264 ? -19.948 -17.723 -0.717 1.00 88.19 264 ASN A O 1
ATOM 2105 N N . SER A 1 265 ? -20.763 -16.203 0.722 1.00 79.00 265 SER A N 1
ATOM 2106 C CA . SER A 1 265 ? -22.100 -16.088 0.142 1.00 79.00 265 SER A CA 1
ATOM 2107 C C . SER A 1 265 ? -22.165 -14.867 -0.780 1.00 79.00 265 SER A C 1
ATOM 2109 O O . SER A 1 265 ? -22.301 -13.733 -0.321 1.00 79.00 265 SER A O 1
ATOM 2111 N N . ASN A 1 266 ? -22.079 -15.082 -2.097 1.00 66.12 266 ASN A N 1
ATOM 2112 C CA . ASN A 1 266 ? -21.951 -13.993 -3.080 1.00 66.12 266 ASN A CA 1
ATOM 2113 C C . ASN A 1 266 ? -23.043 -12.921 -2.993 1.00 66.12 266 ASN A C 1
ATOM 2115 O O . ASN A 1 266 ? -22.764 -11.742 -3.183 1.00 66.12 266 ASN A O 1
ATOM 2119 N N . SER A 1 267 ? -24.281 -13.308 -2.710 1.00 75.38 267 SER A N 1
ATOM 2120 C CA . SER A 1 267 ? -25.419 -12.396 -2.747 1.00 75.38 267 SER A CA 1
ATOM 2121 C C . SER A 1 267 ? -25.521 -11.553 -1.460 1.00 75.38 267 SER A C 1
ATOM 2123 O O . SER A 1 267 ? -25.802 -10.359 -1.523 1.00 75.38 267 SER A O 1
ATOM 2125 N N . MET A 1 268 ? -25.190 -12.130 -0.303 1.00 80.06 268 MET A N 1
ATOM 2126 C CA . MET A 1 268 ? -25.375 -11.511 1.019 1.00 80.06 268 MET A CA 1
ATOM 2127 C C . MET A 1 268 ? -24.330 -10.463 1.371 1.00 80.06 268 MET A C 1
ATOM 2129 O O . MET A 1 268 ? -24.638 -9.480 2.044 1.00 80.06 268 MET A O 1
ATOM 2133 N N . PHE A 1 269 ? -23.097 -10.664 0.911 1.00 88.62 269 PHE A N 1
ATOM 2134 C CA . PHE A 1 269 ? -21.977 -9.800 1.266 1.00 88.62 269 PHE A CA 1
ATOM 2135 C C . PHE A 1 269 ? -22.192 -8.337 0.838 1.00 88.62 269 PHE A C 1
ATOM 2137 O O . PHE A 1 269 ? -21.833 -7.422 1.572 1.00 88.62 269 PHE A O 1
ATOM 2144 N N . HIS A 1 270 ? -22.880 -8.110 -0.286 1.00 88.06 270 HIS A N 1
ATOM 2145 C CA . HIS A 1 270 ? -23.197 -6.775 -0.806 1.00 88.06 270 HIS A CA 1
ATOM 2146 C C . HIS A 1 270 ? -24.069 -5.927 0.138 1.00 88.06 270 HIS A C 1
ATOM 2148 O O . HIS A 1 270 ? -24.000 -4.702 0.089 1.00 88.06 270 HIS A O 1
ATOM 2154 N N . TYR A 1 271 ? -24.868 -6.553 1.007 1.00 86.62 271 TYR A N 1
ATOM 2155 C CA . TYR A 1 271 ? -25.811 -5.861 1.901 1.00 86.62 271 TYR A CA 1
ATOM 2156 C C . TYR A 1 271 ? -25.224 -5.512 3.262 1.00 86.62 271 TYR A C 1
ATOM 2158 O O . TYR A 1 271 ? -25.858 -4.799 4.049 1.00 86.62 271 TYR A O 1
ATOM 2166 N N . VAL A 1 272 ? -24.025 -6.010 3.555 1.00 90.56 272 VAL A N 1
ATOM 2167 C CA . VAL A 1 272 ? -23.341 -5.723 4.810 1.00 90.56 272 VAL A CA 1
ATOM 2168 C C . VAL A 1 272 ? -23.092 -4.212 4.899 1.00 90.56 272 VAL A C 1
ATOM 2170 O O . VAL A 1 272 ? -22.573 -3.623 3.946 1.00 90.56 272 VAL A O 1
ATOM 2173 N N . PRO A 1 273 ? -23.486 -3.552 6.003 1.00 91.50 273 PRO A N 1
ATOM 2174 C CA . PRO A 1 273 ? -23.157 -2.153 6.223 1.00 91.50 273 PRO A CA 1
ATOM 2175 C C . PRO A 1 273 ? -21.650 -1.909 6.238 1.00 91.50 273 PRO A C 1
ATOM 2177 O O . PRO A 1 273 ? -20.911 -2.655 6.877 1.00 91.50 273 PRO A O 1
ATOM 2180 N N . GLU A 1 274 ? -21.198 -0.822 5.615 1.00 92.69 274 GLU A N 1
ATOM 2181 C CA . GLU A 1 274 ? -19.767 -0.482 5.560 1.00 92.69 274 GLU A CA 1
ATOM 2182 C C . GLU A 1 274 ? -19.143 -0.342 6.958 1.00 92.69 274 GLU A C 1
ATOM 2184 O O . GLU A 1 274 ? -18.036 -0.829 7.199 1.00 92.69 274 GLU A O 1
ATOM 2189 N N . PHE A 1 275 ? -19.906 0.196 7.919 1.00 91.25 275 PHE A N 1
ATOM 2190 C CA . PHE A 1 275 ? -19.442 0.390 9.293 1.00 91.25 275 PHE A CA 1
ATOM 2191 C C . PHE A 1 275 ? -19.047 -0.913 10.006 1.00 91.25 275 PHE A C 1
ATOM 2193 O O . PHE A 1 275 ? -18.311 -0.856 10.986 1.00 91.25 275 PHE A O 1
ATOM 2200 N N . TYR A 1 276 ? -19.494 -2.092 9.548 1.00 95.06 276 TYR A N 1
ATOM 2201 C CA . TYR A 1 276 ? -19.020 -3.367 10.101 1.00 95.06 276 TYR A CA 1
ATOM 2202 C C . TYR A 1 276 ? -17.520 -3.546 9.860 1.00 95.06 276 TYR A C 1
ATOM 2204 O O . TYR A 1 276 ? -16.796 -3.967 10.761 1.00 95.06 276 TYR A O 1
ATOM 2212 N N . VAL A 1 277 ? -17.057 -3.209 8.654 1.00 96.38 277 VAL A N 1
ATOM 2213 C CA . VAL A 1 277 ? -15.644 -3.293 8.271 1.00 96.38 277 VAL A CA 1
ATOM 2214 C C . VAL A 1 277 ? -14.859 -2.170 8.943 1.00 96.38 277 VAL A C 1
ATOM 2216 O O . VAL A 1 277 ? -13.808 -2.425 9.528 1.00 96.38 277 VAL A O 1
ATOM 2219 N N . GLU A 1 278 ? -15.388 -0.945 8.934 1.00 95.12 278 GLU A N 1
ATOM 2220 C CA . GLU A 1 278 ? -14.718 0.212 9.540 1.00 95.12 278 GLU A CA 1
ATOM 2221 C C . GLU A 1 278 ? -14.536 0.053 11.049 1.00 95.12 278 GLU A C 1
ATOM 2223 O O . GLU A 1 278 ? -13.417 0.182 11.549 1.00 95.12 278 GLU A O 1
ATOM 2228 N N . SER A 1 279 ? -15.613 -0.277 11.774 1.00 94.81 279 SER A N 1
ATOM 2229 C CA . SER A 1 279 ? -15.565 -0.510 13.220 1.00 94.81 279 SER A CA 1
ATOM 2230 C C . SER A 1 279 ? -14.634 -1.662 13.563 1.00 94.81 279 SER A C 1
ATOM 2232 O O . SER A 1 279 ? -13.903 -1.571 14.545 1.00 94.81 279 SER A O 1
ATOM 2234 N N . LEU A 1 280 ? -14.624 -2.732 12.761 1.00 95.56 280 LEU A N 1
ATOM 2235 C CA . LEU A 1 280 ? -13.720 -3.857 12.971 1.00 95.56 280 LEU A CA 1
ATOM 2236 C C . LEU A 1 280 ? -12.250 -3.437 12.839 1.00 95.56 280 LEU A C 1
ATOM 2238 O O . LEU A 1 280 ? -11.459 -3.706 13.744 1.00 95.56 280 LEU A O 1
ATOM 2242 N N . VAL A 1 281 ? -11.871 -2.799 11.728 1.00 95.31 281 VAL A N 1
ATOM 2243 C CA . VAL A 1 281 ? -10.473 -2.418 11.467 1.00 95.31 281 VAL A CA 1
ATOM 2244 C C . VAL A 1 281 ? -9.997 -1.367 12.475 1.00 95.31 281 VAL A C 1
ATOM 2246 O O . VAL A 1 281 ? -8.888 -1.483 13.006 1.00 95.31 281 VAL A O 1
ATOM 2249 N N . ASP A 1 282 ? -10.838 -0.379 12.793 1.00 93.44 282 ASP A N 1
ATOM 2250 C CA . ASP A 1 282 ? -10.541 0.643 13.801 1.00 93.44 282 ASP A CA 1
ATOM 2251 C C . ASP A 1 282 ? -10.380 0.023 15.195 1.00 93.44 282 ASP A C 1
ATOM 2253 O O . ASP A 1 282 ? -9.359 0.249 15.843 1.00 93.44 282 ASP A O 1
ATOM 2257 N N . CYS A 1 283 ? -11.313 -0.833 15.627 1.00 91.62 283 CYS A N 1
ATOM 2258 C CA . CYS A 1 283 ? -11.252 -1.513 16.923 1.00 91.62 283 CYS A CA 1
ATOM 2259 C C . CYS A 1 283 ? -10.024 -2.426 17.035 1.00 91.62 283 CYS A C 1
ATOM 2261 O O . CYS A 1 283 ? -9.301 -2.392 18.035 1.00 91.62 283 CYS A O 1
ATOM 2263 N N . PHE A 1 284 ? -9.723 -3.195 15.987 1.00 90.44 284 PHE A N 1
ATOM 2264 C CA . PHE A 1 284 ? -8.535 -4.042 15.920 1.00 90.44 284 PHE A CA 1
ATOM 2265 C C . PHE A 1 284 ? -7.245 -3.228 16.092 1.00 90.44 284 PHE A C 1
ATOM 2267 O O . PHE A 1 284 ? -6.387 -3.567 16.914 1.00 90.44 284 PHE A O 1
ATOM 2274 N N . HIS A 1 285 ? -7.103 -2.120 15.362 1.00 89.88 285 HIS A N 1
ATOM 2275 C CA . HIS A 1 285 ? -5.930 -1.262 15.502 1.00 89.88 285 HIS A CA 1
ATOM 2276 C C . HIS A 1 285 ? -5.917 -0.473 16.810 1.00 89.88 285 HIS A C 1
ATOM 2278 O O . HIS A 1 285 ? -4.827 -0.191 17.312 1.00 89.88 285 HIS A O 1
ATOM 2284 N N . ALA A 1 286 ? -7.078 -0.164 17.388 1.00 88.75 286 ALA A N 1
ATOM 2285 C CA . ALA A 1 286 ? -7.163 0.479 18.686 1.00 88.75 286 ALA A CA 1
ATOM 2286 C C . ALA A 1 286 ? -6.638 -0.434 19.805 1.00 88.75 286 ALA A C 1
ATOM 2288 O O . ALA A 1 286 ? -5.859 0.007 20.650 1.00 88.75 286 ALA A O 1
ATOM 2289 N N . LEU A 1 287 ? -6.992 -1.723 19.759 1.00 86.12 287 LEU A N 1
ATOM 2290 C CA . LEU A 1 287 ? -6.470 -2.749 20.664 1.00 86.12 287 LEU A CA 1
ATOM 2291 C C . LEU A 1 287 ? -4.967 -2.973 20.465 1.00 86.12 287 LEU A C 1
ATOM 2293 O O . LEU A 1 287 ? -4.223 -3.024 21.439 1.00 86.12 287 LEU A O 1
ATOM 2297 N N . ARG A 1 288 ? -4.499 -3.043 19.211 1.00 84.06 288 ARG A N 1
ATOM 2298 C CA . ARG A 1 288 ? -3.069 -3.207 18.885 1.00 84.06 288 ARG A CA 1
ATOM 2299 C C . ARG A 1 288 ? -2.206 -2.052 19.406 1.00 84.06 288 ARG A C 1
ATOM 2301 O O . ARG A 1 288 ? -1.052 -2.261 19.761 1.00 84.06 288 ARG A O 1
ATOM 2308 N N . ARG A 1 289 ? -2.737 -0.826 19.388 1.00 82.44 289 ARG A N 1
ATOM 2309 C CA . ARG A 1 289 ? -2.031 0.404 19.789 1.00 82.44 289 ARG A CA 1
ATOM 2310 C C . ARG A 1 289 ? -2.197 0.757 21.270 1.00 82.44 289 ARG A C 1
ATOM 2312 O O . ARG A 1 289 ? -1.691 1.802 21.676 1.00 82.44 289 ARG A O 1
ATOM 2319 N N . SER A 1 290 ? -2.935 -0.030 22.054 1.00 77.50 290 SER A N 1
ATOM 2320 C CA . SER A 1 290 ? -3.164 0.290 23.464 1.00 77.50 290 SER A CA 1
ATOM 2321 C C . SER A 1 290 ? -1.863 0.243 24.268 1.00 77.50 290 SER A C 1
ATOM 2323 O O . SER A 1 290 ? -0.963 -0.531 23.953 1.00 77.50 290 SER A O 1
ATOM 2325 N N . ASP A 1 291 ? -1.784 1.047 25.328 1.00 68.56 291 ASP A N 1
ATOM 2326 C CA . ASP A 1 291 ? -0.631 1.084 26.231 1.00 68.56 291 ASP A CA 1
ATOM 2327 C C . ASP A 1 291 ? -1.084 0.976 27.706 1.00 68.56 291 ASP A C 1
ATOM 2329 O O . ASP A 1 291 ? -1.720 1.916 28.207 1.00 68.56 291 ASP A O 1
ATOM 2333 N N . PRO A 1 292 ? -0.796 -0.143 28.404 1.00 66.88 292 PRO A N 1
ATOM 2334 C CA . PRO A 1 292 ? -0.060 -1.308 27.903 1.00 66.88 292 PRO A CA 1
ATOM 2335 C C . PRO A 1 292 ? -0.839 -2.052 26.797 1.00 66.88 292 PRO A C 1
ATOM 2337 O O . PRO A 1 292 ? -2.073 -1.934 26.724 1.00 66.88 292 PRO A O 1
ATOM 2340 N N . PRO A 1 293 ? -0.161 -2.816 25.921 1.00 63.50 293 PRO A N 1
ATOM 2341 C CA . PRO A 1 293 ? -0.844 -3.684 24.967 1.00 63.50 293 PRO A CA 1
ATOM 2342 C C . PRO A 1 293 ? -1.764 -4.625 25.748 1.00 63.50 293 PRO A C 1
ATOM 2344 O O . PRO A 1 293 ? -1.297 -5.332 26.639 1.00 63.50 293 PRO A O 1
ATOM 2347 N N . PHE A 1 294 ? -3.070 -4.620 25.455 1.00 58.38 294 PHE A N 1
ATOM 2348 C CA . PHE A 1 294 ? -4.031 -5.491 26.154 1.00 58.38 294 PHE A CA 1
ATOM 2349 C C . PHE A 1 294 ? -3.653 -6.971 26.035 1.00 58.38 294 PHE A C 1
ATOM 2351 O O . PHE A 1 294 ? -3.957 -7.788 26.900 1.00 58.38 294 PHE A O 1
ATOM 2358 N N . VAL A 1 295 ? -2.988 -7.305 24.936 1.00 55.00 295 VAL A N 1
ATOM 2359 C CA . VAL A 1 295 ? -2.626 -8.656 24.562 1.00 55.00 295 VAL A CA 1
ATOM 2360 C C . VAL A 1 295 ? -1.129 -8.656 24.288 1.00 55.00 295 VAL A C 1
ATOM 2362 O O . VAL A 1 295 ? -0.643 -7.808 23.538 1.00 55.00 295 VAL A O 1
ATOM 2365 N N . SER A 1 296 ? -0.385 -9.597 24.875 1.00 56.03 296 SER A N 1
ATOM 2366 C CA . SER A 1 296 ? 0.964 -9.874 24.379 1.00 56.03 296 SER A CA 1
ATOM 2367 C C . SER A 1 296 ? 0.850 -10.288 22.904 1.00 56.03 296 SER A C 1
ATOM 2369 O O . SER A 1 296 ? -0.117 -10.968 22.545 1.00 56.03 296 SER A O 1
ATOM 2371 N N . PRO A 1 297 ? 1.799 -9.932 22.024 1.00 49.16 297 PRO A N 1
ATOM 2372 C CA . PRO A 1 297 ? 1.741 -10.360 20.628 1.00 49.16 297 PRO A CA 1
ATOM 2373 C C . PRO A 1 297 ? 1.514 -11.870 20.462 1.00 49.16 297 PRO A C 1
ATOM 2375 O O . PRO A 1 297 ? 0.814 -12.283 19.545 1.00 49.16 297 PRO A O 1
ATOM 2378 N N . ALA A 1 298 ? 1.994 -12.679 21.414 1.00 47.28 298 ALA A N 1
ATOM 2379 C CA . ALA A 1 298 ? 1.768 -14.120 21.490 1.00 47.28 298 ALA A CA 1
ATOM 2380 C C . ALA A 1 298 ? 0.283 -14.535 21.608 1.00 47.28 298 ALA A C 1
ATOM 2382 O O . ALA A 1 298 ? -0.132 -15.440 20.893 1.00 47.28 298 ALA A O 1
ATOM 2383 N N . LEU A 1 299 ? -0.555 -13.882 22.429 1.00 51.78 299 LEU A N 1
ATOM 2384 C CA . LEU A 1 299 ? -1.992 -14.227 22.479 1.00 51.78 299 LEU A CA 1
ATOM 2385 C C . LEU A 1 299 ? -2.734 -13.763 21.212 1.00 51.78 299 LEU A C 1
ATOM 2387 O O . LEU A 1 299 ? -3.657 -14.432 20.754 1.00 51.78 299 LEU A O 1
ATOM 2391 N N . PHE A 1 300 ? -2.320 -12.628 20.637 1.00 53.31 300 PHE A N 1
ATOM 2392 C CA . PHE A 1 300 ? -2.891 -12.095 19.396 1.00 53.31 300 PHE A CA 1
ATOM 2393 C C . PHE A 1 300 ? -2.559 -13.010 18.203 1.00 53.31 300 PHE A C 1
ATOM 2395 O O . PHE A 1 300 ? -3.411 -13.262 17.356 1.00 53.31 300 PHE A O 1
ATOM 2402 N N . LEU A 1 301 ? -1.341 -13.565 18.183 1.00 49.06 301 LEU A N 1
ATOM 2403 C CA . LEU A 1 301 ? -0.866 -14.581 17.239 1.00 49.06 301 LEU A CA 1
ATOM 2404 C C . LEU A 1 301 ? -1.656 -15.894 17.320 1.00 49.06 301 LEU A C 1
ATOM 2406 O O . LEU A 1 301 ? -1.905 -16.514 16.288 1.00 49.06 301 LEU A O 1
ATOM 2410 N N . MET A 1 302 ? -2.076 -16.300 18.519 1.00 51.09 302 MET A N 1
ATOM 2411 C CA . MET A 1 302 ? -2.732 -17.594 18.736 1.00 51.09 302 MET A CA 1
ATOM 2412 C C . MET A 1 302 ? -4.240 -17.580 18.446 1.00 51.09 302 MET A C 1
ATOM 2414 O O . MET A 1 302 ? -4.810 -18.637 18.167 1.00 51.09 302 MET A O 1
ATOM 2418 N N . GLN A 1 303 ? -4.914 -16.421 18.489 1.00 63.19 303 GLN A N 1
ATOM 2419 C CA . GLN A 1 303 ? -6.371 -16.345 18.317 1.00 63.19 303 GLN A CA 1
ATOM 2420 C C . GLN A 1 303 ? -6.793 -15.193 17.382 1.00 63.19 303 GLN A C 1
ATOM 2422 O O . GLN A 1 303 ? -6.630 -14.008 17.665 1.00 63.19 303 GLN A O 1
ATOM 2427 N N . GLY A 1 304 ? -7.330 -15.574 16.218 1.00 69.75 304 GLY A N 1
ATOM 2428 C CA . GLY A 1 304 ? -8.105 -14.743 15.287 1.00 69.75 304 GLY A CA 1
ATOM 2429 C C . GLY A 1 304 ? -7.377 -13.648 14.491 1.00 69.75 304 GLY A C 1
ATOM 2430 O O . GLY A 1 304 ? -7.934 -13.162 13.507 1.00 69.75 304 GLY A O 1
ATOM 2431 N N . LEU A 1 305 ? -6.105 -13.346 14.776 1.00 81.94 305 LEU A N 1
ATOM 2432 C CA . LEU A 1 305 ? -5.264 -12.560 13.861 1.00 81.94 305 LEU A CA 1
ATOM 2433 C C . LEU A 1 305 ? -5.159 -13.219 12.478 1.00 81.94 305 LEU A C 1
ATOM 2435 O O . LEU A 1 305 ? -5.235 -12.525 11.472 1.00 81.94 305 LEU A O 1
ATOM 2439 N N . ALA A 1 306 ? -5.040 -14.549 12.408 1.00 86.69 306 ALA A N 1
ATOM 2440 C CA . ALA A 1 306 ? -5.042 -15.267 11.133 1.00 86.69 306 ALA A CA 1
ATOM 2441 C C . ALA A 1 306 ? -6.352 -15.049 10.356 1.00 86.69 306 ALA A C 1
ATOM 2443 O O . ALA A 1 306 ? -6.313 -14.809 9.150 1.00 86.69 306 ALA A O 1
ATOM 2444 N N . SER A 1 307 ? -7.505 -15.068 11.032 1.00 89.62 307 SER A N 1
ATOM 2445 C CA . SER A 1 307 ? -8.805 -14.768 10.420 1.00 89.62 307 SER A CA 1
ATOM 2446 C C . SER A 1 307 ? -8.896 -13.300 9.990 1.00 89.62 307 SER A C 1
ATOM 2448 O O . SER A 1 307 ? -9.363 -13.015 8.891 1.00 89.62 307 SER A O 1
ATOM 2450 N N . PHE A 1 308 ? -8.379 -12.360 10.789 1.00 92.94 308 PHE A N 1
ATOM 2451 C CA . PHE A 1 308 ? -8.323 -10.944 10.417 1.00 92.94 308 PHE A CA 1
ATOM 2452 C C . PHE A 1 308 ? -7.438 -10.719 9.182 1.00 92.94 308 PHE A C 1
ATOM 2454 O O . PHE A 1 308 ? -7.865 -10.058 8.241 1.00 92.94 308 PHE A O 1
ATOM 2461 N N . VAL A 1 309 ? -6.246 -11.329 9.139 1.00 94.06 309 VAL A N 1
ATOM 2462 C CA . VAL A 1 309 ? -5.350 -11.321 7.969 1.00 94.06 309 VAL A CA 1
ATOM 2463 C C . VAL A 1 309 ? -6.057 -11.911 6.748 1.00 94.06 309 VAL A C 1
ATOM 2465 O O . VAL A 1 309 ? -6.044 -11.304 5.681 1.00 94.06 309 VAL A O 1
ATOM 2468 N N . THR A 1 310 ? -6.743 -13.046 6.914 1.00 95.50 310 THR A N 1
ATOM 2469 C CA . THR A 1 310 ? -7.567 -13.661 5.857 1.00 95.50 310 THR A CA 1
ATOM 2470 C C . THR A 1 310 ? -8.599 -12.667 5.330 1.00 95.50 310 THR A C 1
ATOM 2472 O O . THR A 1 310 ? -8.735 -12.510 4.121 1.00 95.50 310 THR A O 1
ATOM 2475 N N . LEU A 1 311 ? -9.308 -11.974 6.226 1.00 96.50 311 LEU A N 1
ATOM 2476 C CA . LEU A 1 311 ? -10.334 -11.005 5.864 1.00 96.50 311 LEU A CA 1
ATOM 2477 C C . LEU A 1 311 ? -9.734 -9.840 5.072 1.00 96.50 311 LEU A C 1
ATOM 2479 O O . LEU A 1 311 ? -10.194 -9.593 3.961 1.00 96.50 311 LEU A O 1
ATOM 2483 N N . VAL A 1 312 ? -8.713 -9.155 5.596 1.00 97.31 312 VAL A N 1
ATOM 2484 C CA . VAL A 1 312 ? -8.146 -7.977 4.918 1.00 97.31 312 VAL A CA 1
ATOM 2485 C C . VAL A 1 312 ? -7.525 -8.345 3.571 1.00 97.31 312 VAL A C 1
ATOM 2487 O O . VAL A 1 312 ? -7.744 -7.636 2.594 1.00 97.31 312 VAL A O 1
ATOM 2490 N N . VAL A 1 313 ? -6.831 -9.486 3.481 1.00 97.25 313 VAL A N 1
ATOM 2491 C CA . VAL A 1 313 ? -6.181 -9.926 2.239 1.00 97.25 313 VAL A CA 1
ATOM 2492 C C . VAL A 1 313 ? -7.194 -10.381 1.192 1.00 97.25 313 VAL A C 1
ATOM 2494 O O . VAL A 1 313 ? -7.053 -10.047 0.020 1.00 97.25 313 VAL A O 1
ATOM 2497 N N . LYS A 1 314 ? -8.243 -11.103 1.596 1.00 95.88 314 LYS A N 1
ATOM 2498 C CA . LYS A 1 314 ? -9.285 -11.565 0.672 1.00 95.88 314 LYS A CA 1
ATOM 2499 C C . LYS A 1 314 ? -10.095 -10.411 0.070 1.00 95.88 314 LYS A C 1
ATOM 2501 O O . LYS A 1 314 ? -10.660 -10.591 -1.005 1.00 95.88 314 LYS A O 1
ATOM 2506 N N . HIS A 1 315 ? -10.167 -9.265 0.752 1.00 96.19 315 HIS A N 1
ATOM 2507 C CA . HIS A 1 315 ? -11.159 -8.232 0.455 1.00 96.19 315 HIS A CA 1
ATOM 2508 C C . HIS A 1 315 ? -10.607 -6.901 -0.065 1.00 96.19 315 HIS A C 1
ATOM 2510 O O . HIS A 1 315 ? -11.374 -6.136 -0.642 1.00 96.19 315 HIS A O 1
ATOM 2516 N N . PHE A 1 316 ? -9.313 -6.600 0.081 1.00 96.12 316 PHE A N 1
ATOM 2517 C CA . PHE A 1 316 ? -8.796 -5.290 -0.339 1.00 96.12 316 PHE A CA 1
ATOM 2518 C C . PHE A 1 316 ? -8.901 -5.027 -1.855 1.00 96.12 316 PHE A C 1
ATOM 2520 O O . PHE A 1 316 ? -9.062 -3.879 -2.253 1.00 96.12 316 PHE A O 1
ATOM 2527 N N . ASP A 1 317 ? -8.862 -6.075 -2.685 1.00 94.00 317 ASP A N 1
ATOM 2528 C CA . ASP A 1 317 ? -9.073 -6.011 -4.144 1.00 94.00 317 ASP A CA 1
ATOM 2529 C C . ASP A 1 317 ? -10.413 -6.660 -4.564 1.00 94.00 317 ASP A C 1
ATOM 2531 O O . ASP A 1 317 ? -10.636 -7.017 -5.719 1.00 94.00 317 ASP A O 1
ATOM 2535 N N . ASP A 1 318 ? -11.349 -6.851 -3.626 1.00 93.56 318 ASP A N 1
ATOM 2536 C CA . ASP A 1 318 ? -12.628 -7.503 -3.922 1.00 93.56 318 ASP A CA 1
ATOM 2537 C C . ASP A 1 318 ? -13.563 -6.557 -4.683 1.00 93.56 318 ASP A C 1
ATOM 2539 O O . ASP A 1 318 ? -13.959 -5.493 -4.203 1.00 93.56 318 ASP A O 1
ATOM 2543 N N . THR A 1 319 ? -13.931 -6.951 -5.900 1.00 92.00 319 THR A N 1
ATOM 2544 C CA . THR A 1 319 ? -14.832 -6.194 -6.785 1.00 92.00 319 THR A CA 1
ATOM 2545 C C . THR A 1 319 ? -16.228 -5.965 -6.201 1.00 92.00 319 THR A C 1
ATOM 2547 O O . THR A 1 319 ? -16.892 -5.009 -6.594 1.00 92.00 319 THR A O 1
ATOM 2550 N N . ARG A 1 320 ? -16.659 -6.785 -5.232 1.00 91.62 320 ARG A N 1
ATOM 2551 C CA . ARG A 1 320 ? -17.949 -6.635 -4.536 1.00 91.62 320 ARG A CA 1
ATOM 2552 C C . ARG A 1 320 ? -17.964 -5.447 -3.576 1.00 91.62 320 ARG A C 1
ATOM 2554 O O . ARG A 1 320 ? -19.041 -4.967 -3.233 1.00 91.62 320 ARG A O 1
ATOM 2561 N N . ILE A 1 321 ? -16.787 -4.986 -3.140 1.00 93.50 321 ILE A N 1
ATOM 2562 C CA . ILE A 1 321 ? -16.633 -3.763 -2.352 1.00 93.50 321 ILE A CA 1
ATOM 2563 C C . ILE A 1 321 ? -16.557 -2.587 -3.320 1.00 93.50 321 ILE A C 1
ATOM 2565 O O . ILE A 1 321 ? -15.545 -2.375 -3.989 1.00 93.50 321 ILE A O 1
ATOM 2569 N N . VAL A 1 322 ? -17.647 -1.828 -3.400 1.00 92.50 322 VAL A N 1
ATOM 2570 C CA . VAL A 1 322 ? -17.765 -0.681 -4.307 1.00 92.50 322 VAL A CA 1
ATOM 2571 C C . VAL A 1 322 ? -17.049 0.539 -3.739 1.00 92.50 322 VAL A C 1
ATOM 2573 O O . VAL A 1 322 ? -16.410 1.262 -4.498 1.00 92.50 322 VAL A O 1
ATOM 2576 N N . ASN A 1 323 ? -17.127 0.762 -2.421 1.00 92.50 323 ASN A N 1
ATOM 2577 C CA . ASN A 1 323 ? -16.489 1.910 -1.786 1.00 92.50 323 ASN A CA 1
ATOM 2578 C C . ASN A 1 323 ? -14.953 1.745 -1.770 1.00 92.50 323 ASN A C 1
ATOM 2580 O O . ASN A 1 323 ? -14.431 0.877 -1.063 1.00 92.50 323 ASN A O 1
ATOM 2584 N N . PRO A 1 324 ? -14.207 2.585 -2.505 1.00 92.50 324 PRO A N 1
ATOM 2585 C CA . PRO A 1 324 ? -12.755 2.490 -2.552 1.00 92.50 324 PRO A CA 1
ATOM 2586 C C . PRO A 1 324 ? -12.071 2.956 -1.251 1.00 92.50 324 PRO A C 1
ATOM 2588 O O . PRO A 1 324 ? -10.966 2.503 -0.971 1.00 92.50 324 PRO A O 1
ATOM 2591 N N . ASP A 1 325 ? -12.723 3.772 -0.411 1.00 94.44 325 ASP A N 1
ATOM 2592 C CA . ASP A 1 325 ? -12.181 4.160 0.903 1.00 94.44 325 ASP A CA 1
ATOM 2593 C C . ASP A 1 325 ? -12.063 2.939 1.833 1.00 94.44 325 ASP A C 1
ATOM 2595 O O . ASP A 1 325 ? -11.105 2.822 2.598 1.00 94.44 325 ASP A O 1
ATOM 2599 N N . LEU A 1 326 ? -12.991 1.978 1.722 1.00 95.12 326 LEU A N 1
ATOM 2600 C CA . LEU A 1 326 ? -12.898 0.707 2.445 1.00 95.12 326 LEU A CA 1
ATOM 2601 C C . LEU A 1 326 ? -11.730 -0.148 1.952 1.00 95.12 326 LEU A C 1
ATOM 2603 O O . LEU A 1 326 ? -11.046 -0.771 2.762 1.00 95.12 326 LEU A O 1
ATOM 2607 N N . LYS A 1 327 ? -11.477 -0.182 0.641 1.00 95.75 327 LYS A N 1
ATOM 2608 C CA . LYS A 1 327 ? -10.325 -0.904 0.080 1.00 95.75 327 LYS A CA 1
ATOM 2609 C C . LYS A 1 327 ? -9.012 -0.311 0.575 1.00 95.75 327 LYS A C 1
ATOM 2611 O O . LYS A 1 327 ? -8.143 -1.054 1.032 1.00 95.75 327 LYS A O 1
ATOM 2616 N N . ASP A 1 328 ? -8.911 1.016 0.577 1.00 94.88 328 ASP A N 1
ATOM 2617 C CA . ASP A 1 328 ? -7.756 1.734 1.115 1.00 94.88 328 ASP A CA 1
ATOM 2618 C C . ASP A 1 328 ? -7.580 1.478 2.619 1.00 94.88 328 ASP A C 1
ATOM 2620 O O . ASP A 1 328 ? -6.458 1.261 3.076 1.00 94.88 328 ASP A O 1
ATOM 2624 N N . LEU A 1 329 ? -8.671 1.418 3.393 1.00 95.88 329 LEU A N 1
ATOM 2625 C CA . LEU A 1 329 ? -8.636 1.059 4.814 1.00 95.88 329 LEU A CA 1
ATOM 2626 C C . LEU A 1 329 ? -8.044 -0.346 5.037 1.00 95.88 329 LEU A C 1
ATOM 2628 O O . LEU A 1 329 ? -7.188 -0.526 5.910 1.00 95.88 329 LEU A O 1
ATOM 2632 N N . LEU A 1 330 ? -8.463 -1.336 4.241 1.00 97.62 330 LEU A N 1
ATOM 2633 C CA . LEU A 1 330 ? -7.943 -2.707 4.310 1.00 97.62 330 LEU A CA 1
ATOM 2634 C C . LEU A 1 330 ? -6.469 -2.775 3.881 1.00 97.62 330 LEU A C 1
ATOM 2636 O O . LEU A 1 330 ? -5.652 -3.372 4.586 1.00 97.62 330 LEU A O 1
ATOM 2640 N N . LEU A 1 331 ? -6.103 -2.115 2.778 1.00 96.75 331 LEU A N 1
ATOM 2641 C CA . LEU A 1 331 ? -4.716 -2.010 2.309 1.00 96.75 331 LEU A CA 1
ATOM 2642 C C . LEU A 1 331 ? -3.807 -1.336 3.340 1.00 96.75 331 LEU A C 1
ATOM 2644 O O . LEU A 1 331 ? -2.700 -1.809 3.597 1.00 96.75 331 LEU A O 1
ATOM 2648 N N . GLN A 1 332 ? -4.270 -0.259 3.970 1.00 95.56 332 GLN A N 1
ATOM 2649 C CA . GLN A 1 332 ? -3.516 0.434 5.008 1.00 95.56 332 GLN A CA 1
ATOM 2650 C C . GLN A 1 332 ? -3.325 -0.456 6.240 1.00 95.56 332 GLN A C 1
ATOM 2652 O O . GLN A 1 332 ? -2.244 -0.457 6.834 1.00 95.56 332 GLN A O 1
ATOM 2657 N N . SER A 1 333 ? -4.334 -1.258 6.598 1.00 96.25 333 SER A N 1
ATOM 2658 C CA . SER A 1 333 ? -4.221 -2.247 7.672 1.00 96.25 333 SER A CA 1
ATOM 2659 C C . SER A 1 333 ? -3.113 -3.262 7.386 1.00 96.25 333 SER A C 1
ATOM 2661 O O . SER A 1 333 ? -2.235 -3.476 8.227 1.00 96.25 333 SER A O 1
ATOM 2663 N N . ILE A 1 334 ? -3.087 -3.809 6.166 1.00 97.00 334 ILE A N 1
ATOM 2664 C CA . ILE A 1 334 ? -2.018 -4.699 5.700 1.00 97.00 334 ILE A CA 1
ATOM 2665 C C . ILE A 1 334 ? -0.665 -3.988 5.782 1.00 97.00 334 ILE A C 1
ATOM 2667 O O . ILE A 1 334 ? 0.260 -4.514 6.400 1.00 97.00 334 ILE A O 1
ATOM 2671 N N . SER A 1 335 ? -0.558 -2.781 5.216 1.00 95.25 335 SER A N 1
ATOM 2672 C CA . SER A 1 335 ? 0.677 -1.990 5.185 1.00 95.25 335 SER A CA 1
ATOM 2673 C C . SER A 1 335 ? 1.252 -1.734 6.577 1.00 95.25 335 SER A C 1
ATOM 2675 O O . SER A 1 335 ? 2.470 -1.752 6.742 1.00 95.25 335 SER A O 1
ATOM 2677 N N . VAL A 1 336 ? 0.405 -1.531 7.587 1.00 92.25 336 VAL A N 1
ATOM 2678 C CA . VAL A 1 336 ? 0.831 -1.377 8.984 1.00 92.25 336 VAL A CA 1
ATOM 2679 C C . VAL A 1 336 ? 1.281 -2.709 9.582 1.00 92.25 336 VAL A C 1
ATOM 2681 O O . VAL A 1 336 ? 2.302 -2.753 10.264 1.00 92.25 336 VAL A O 1
ATOM 2684 N N . LEU A 1 337 ? 0.538 -3.794 9.356 1.00 91.75 337 LEU A N 1
ATOM 2685 C CA . LEU A 1 337 ? 0.831 -5.088 9.973 1.00 91.75 337 LEU A CA 1
ATOM 2686 C C . LEU A 1 337 ? 2.141 -5.694 9.463 1.00 91.75 337 LEU A C 1
ATOM 2688 O O . LEU A 1 337 ? 2.965 -6.109 10.273 1.00 91.75 337 LEU A O 1
ATOM 2692 N N . VAL A 1 338 ? 2.394 -5.657 8.153 1.00 92.38 338 VAL A N 1
ATOM 2693 C CA . VAL A 1 338 ? 3.617 -6.223 7.550 1.00 92.38 338 VAL A CA 1
ATOM 2694 C C . VAL A 1 338 ? 4.911 -5.516 7.988 1.00 92.38 338 VAL A C 1
ATOM 2696 O O . VAL A 1 338 ? 6.006 -5.993 7.711 1.00 92.38 338 VAL A O 1
ATOM 2699 N N . GLN A 1 339 ? 4.829 -4.381 8.690 1.00 88.31 339 GLN A N 1
ATOM 2700 C CA . GLN A 1 339 ? 6.014 -3.703 9.233 1.00 88.31 339 GLN A CA 1
ATOM 2701 C C . GLN A 1 339 ? 6.617 -4.429 10.439 1.00 88.31 339 GLN A C 1
ATOM 2703 O O . GLN A 1 339 ? 7.797 -4.230 10.729 1.00 88.31 339 GLN A O 1
ATOM 2708 N N . TYR A 1 340 ? 5.841 -5.268 11.129 1.00 85.38 340 TYR A N 1
ATOM 2709 C CA . TYR A 1 340 ? 6.290 -5.980 12.321 1.00 85.38 340 TYR A CA 1
ATOM 2710 C C . TYR A 1 340 ? 6.529 -7.458 12.006 1.00 85.38 340 TYR A C 1
ATOM 2712 O O . TYR A 1 340 ? 5.681 -8.131 11.420 1.00 85.38 340 TYR A O 1
ATOM 2720 N N . LYS A 1 341 ? 7.676 -7.980 12.453 1.00 84.31 341 LYS A N 1
ATOM 2721 C CA . LYS A 1 341 ? 8.120 -9.360 12.190 1.00 84.31 341 LYS A CA 1
ATOM 2722 C C . LYS A 1 341 ? 7.111 -10.416 12.648 1.00 84.31 341 LYS A C 1
ATOM 2724 O O . LYS A 1 341 ? 6.877 -11.388 11.941 1.00 84.31 341 LYS A O 1
ATOM 2729 N N . GLU A 1 342 ? 6.497 -10.198 13.805 1.00 82.38 342 GLU A N 1
ATOM 2730 C CA . GLU A 1 342 ? 5.503 -11.101 14.390 1.00 82.38 342 GLU A CA 1
ATOM 2731 C C . GLU A 1 342 ? 4.253 -11.220 13.511 1.00 82.38 342 GLU A C 1
ATOM 2733 O O . GLU A 1 342 ? 3.798 -12.324 13.231 1.00 82.38 342 GLU A O 1
ATOM 2738 N N . PHE A 1 343 ? 3.729 -10.098 13.008 1.00 87.00 343 PHE A N 1
ATOM 2739 C CA . PHE A 1 343 ? 2.574 -10.116 12.111 1.00 87.00 343 PHE A CA 1
ATOM 2740 C C . PHE A 1 343 ? 2.939 -10.667 10.731 1.00 87.00 343 PHE A C 1
ATOM 2742 O O . PHE A 1 343 ? 2.151 -11.432 10.184 1.00 87.00 343 PHE A O 1
ATOM 2749 N N . MET A 1 344 ? 4.123 -10.341 10.192 1.00 90.38 344 MET A N 1
ATOM 2750 C CA . MET A 1 344 ? 4.600 -10.877 8.908 1.00 90.38 344 MET A CA 1
ATOM 2751 C C . MET A 1 344 ? 4.548 -12.410 8.875 1.00 90.38 344 MET A C 1
ATOM 2753 O O . MET A 1 344 ? 4.042 -12.976 7.910 1.00 90.38 344 MET A O 1
ATOM 2757 N N . LEU A 1 345 ? 4.964 -13.075 9.959 1.00 88.56 345 LEU A N 1
ATOM 2758 C CA . LEU A 1 345 ? 4.912 -14.535 10.068 1.00 88.56 345 LEU A CA 1
ATOM 2759 C C . LEU A 1 345 ? 3.486 -15.090 9.891 1.00 88.56 345 LEU A C 1
ATOM 2761 O O . LEU A 1 345 ? 3.303 -16.188 9.370 1.00 88.56 345 LEU A O 1
ATOM 2765 N N . VAL A 1 346 ? 2.453 -14.342 10.287 1.00 89.38 346 VAL A N 1
ATOM 2766 C CA . VAL A 1 346 ? 1.059 -14.755 10.065 1.00 89.38 346 VAL A CA 1
ATOM 2767 C C . VAL A 1 346 ? 0.676 -14.654 8.600 1.00 89.38 346 VAL A C 1
ATOM 2769 O O . VAL A 1 346 ? 0.015 -15.560 8.105 1.00 89.38 346 VAL A O 1
ATOM 2772 N N . PHE A 1 347 ? 1.104 -13.606 7.891 1.00 93.94 347 PHE A N 1
ATOM 2773 C CA . PHE A 1 347 ? 0.889 -13.513 6.445 1.00 93.94 347 PHE A CA 1
ATOM 2774 C C . PHE A 1 347 ? 1.590 -14.666 5.717 1.00 93.94 347 PHE A C 1
ATOM 2776 O O . PHE A 1 347 ? 0.979 -15.297 4.861 1.00 93.94 347 PHE A O 1
ATOM 2783 N N . GLU A 1 348 ? 2.823 -14.998 6.108 1.00 93.19 348 GLU A N 1
ATOM 2784 C CA . GLU A 1 348 ? 3.602 -16.094 5.511 1.00 93.19 348 GLU A CA 1
ATOM 2785 C C . GLU A 1 348 ? 2.983 -17.479 5.729 1.00 93.19 348 GLU A C 1
ATOM 2787 O O . GLU A 1 348 ? 3.239 -18.383 4.943 1.00 93.19 348 GLU A O 1
ATOM 2792 N N . ASN A 1 349 ? 2.163 -17.653 6.769 1.00 90.94 349 ASN A N 1
ATOM 2793 C CA . ASN A 1 349 ? 1.463 -18.907 7.066 1.00 90.94 349 ASN A CA 1
ATOM 2794 C C . ASN A 1 349 ? -0.029 -18.876 6.685 1.00 90.94 349 ASN A C 1
ATOM 2796 O O . ASN A 1 349 ? -0.752 -19.854 6.895 1.00 90.94 349 ASN A O 1
ATOM 2800 N N . ASN A 1 350 ? -0.525 -17.764 6.136 1.00 93.19 350 ASN A N 1
ATOM 2801 C CA . ASN A 1 350 ? -1.931 -17.605 5.789 1.00 93.19 350 ASN A CA 1
ATOM 2802 C C . ASN A 1 350 ? -2.198 -18.043 4.342 1.00 93.19 350 ASN A C 1
ATOM 2804 O O . ASN A 1 350 ? -1.632 -17.498 3.398 1.00 93.19 350 ASN A O 1
ATOM 2808 N N . ARG A 1 351 ? -3.123 -18.995 4.155 1.00 94.50 351 ARG A N 1
ATOM 2809 C CA . ARG A 1 351 ? -3.440 -19.559 2.830 1.00 94.50 351 ARG A CA 1
ATOM 2810 C C . ARG A 1 351 ? -3.980 -18.532 1.833 1.00 94.50 351 ARG A C 1
ATOM 2812 O O . ARG A 1 351 ? -3.589 -18.570 0.673 1.00 94.50 351 ARG A O 1
ATOM 2819 N N . GLU A 1 352 ? -4.872 -17.633 2.253 1.00 95.00 352 GLU A N 1
ATOM 2820 C CA . GLU A 1 352 ? -5.384 -16.588 1.352 1.00 95.00 352 GLU A CA 1
ATOM 2821 C C . GLU A 1 352 ? -4.268 -15.609 0.975 1.00 95.00 352 GLU A C 1
ATOM 2823 O O . GLU A 1 352 ? -4.176 -15.208 -0.185 1.00 95.00 352 GLU A O 1
ATOM 2828 N N . ALA A 1 353 ? -3.381 -15.279 1.921 1.00 96.56 353 ALA A N 1
ATOM 2829 C CA . ALA A 1 353 ? -2.252 -14.399 1.655 1.00 96.56 353 ALA A CA 1
ATOM 2830 C C . ALA A 1 353 ? -1.246 -15.001 0.675 1.00 96.56 353 ALA A C 1
ATOM 2832 O O . ALA A 1 353 ? -0.919 -14.355 -0.317 1.00 96.56 353 ALA A O 1
ATOM 2833 N N . ILE A 1 354 ? -0.832 -16.249 0.889 1.00 96.06 354 ILE A N 1
ATOM 2834 C CA . ILE A 1 354 ? 0.069 -16.956 -0.027 1.00 96.06 354 ILE A CA 1
ATOM 2835 C C . ILE A 1 354 ? -0.516 -17.008 -1.448 1.00 96.06 354 ILE A C 1
ATOM 2837 O O . ILE A 1 354 ? 0.188 -16.726 -2.413 1.00 96.06 354 ILE A O 1
ATOM 2841 N N . ASN A 1 355 ? -1.808 -17.327 -1.578 1.00 94.69 355 ASN A N 1
ATOM 2842 C CA . ASN A 1 355 ? -2.408 -17.624 -2.879 1.00 94.69 355 ASN A CA 1
ATOM 2843 C C . ASN A 1 355 ? -2.862 -16.386 -3.669 1.00 94.69 355 ASN A C 1
ATOM 2845 O O . ASN A 1 355 ? -2.833 -16.413 -4.895 1.00 94.69 355 ASN A O 1
ATOM 2849 N N . LYS A 1 356 ? -3.348 -15.328 -3.004 1.00 95.00 356 LYS A N 1
ATOM 2850 C CA . LYS A 1 356 ? -3.996 -14.190 -3.689 1.00 95.00 356 LYS A CA 1
ATOM 2851 C C . LYS A 1 356 ? -3.248 -12.876 -3.572 1.00 95.00 356 LYS A C 1
ATOM 2853 O O . LYS A 1 356 ? -3.398 -12.021 -4.447 1.00 95.00 356 LYS A O 1
ATOM 2858 N N . MET A 1 357 ? -2.483 -12.684 -2.502 1.00 96.12 357 MET A N 1
ATOM 2859 C CA . MET A 1 357 ? -1.898 -11.382 -2.189 1.00 96.12 357 MET A CA 1
ATOM 2860 C C . MET A 1 357 ? -0.924 -10.879 -3.263 1.00 96.12 357 MET A C 1
ATOM 2862 O O . MET A 1 357 ? -1.071 -9.719 -3.640 1.00 96.12 357 MET A O 1
ATOM 2866 N N . PRO A 1 358 ? 0.005 -11.692 -3.814 1.00 96.69 358 PRO A N 1
ATOM 2867 C CA . PRO A 1 358 ? 0.930 -11.226 -4.850 1.00 96.69 358 PRO A CA 1
ATOM 2868 C C . PRO A 1 358 ? 0.202 -10.652 -6.073 1.00 96.69 358 PRO A C 1
ATOM 2870 O O . PRO A 1 358 ? 0.404 -9.492 -6.423 1.00 96.69 358 PRO A O 1
ATOM 2873 N N . ARG A 1 359 ? -0.717 -11.429 -6.663 1.00 97.44 359 ARG A N 1
ATOM 2874 C CA . ARG A 1 359 ? -1.510 -11.017 -7.831 1.00 97.44 359 ARG A CA 1
ATOM 2875 C C . ARG A 1 359 ? -2.349 -9.772 -7.536 1.00 97.44 359 ARG A C 1
ATOM 2877 O O . ARG A 1 359 ? -2.342 -8.821 -8.314 1.00 97.44 359 ARG A O 1
ATOM 2884 N N . SER A 1 360 ? -3.043 -9.765 -6.398 1.00 97.44 360 SER A N 1
ATOM 2885 C CA . SER A 1 360 ? -3.947 -8.671 -6.014 1.00 97.44 360 SER A CA 1
ATOM 2886 C C . SER A 1 360 ? -3.184 -7.365 -5.744 1.00 97.44 360 SER A C 1
ATOM 2888 O O . SER A 1 360 ? -3.672 -6.292 -6.075 1.00 97.44 360 SER A O 1
ATOM 2890 N N . LEU A 1 361 ? -1.956 -7.427 -5.210 1.00 98.06 361 LEU A N 1
ATOM 2891 C CA . LEU A 1 361 ? -1.105 -6.242 -5.032 1.00 98.06 361 LEU A CA 1
ATOM 2892 C C . LEU A 1 361 ? -0.635 -5.656 -6.369 1.00 98.06 361 LEU A C 1
ATOM 2894 O O . LEU A 1 361 ? -0.647 -4.439 -6.525 1.00 98.06 361 LEU A O 1
ATOM 2898 N N . LEU A 1 362 ? -0.242 -6.498 -7.334 1.00 97.56 362 LEU A N 1
ATOM 2899 C CA . LEU A 1 362 ? 0.137 -6.029 -8.674 1.00 97.56 362 LEU A CA 1
ATOM 2900 C C . LEU A 1 362 ? -1.051 -5.363 -9.387 1.00 97.56 362 LEU A C 1
ATOM 2902 O O . LEU A 1 362 ? -0.884 -4.328 -10.030 1.00 97.56 362 LEU A O 1
ATOM 2906 N N . SER A 1 363 ? -2.251 -5.934 -9.231 1.00 96.06 363 SER A N 1
ATOM 2907 C CA . SER A 1 363 ? -3.513 -5.390 -9.753 1.00 96.06 363 SER A CA 1
ATOM 2908 C C . SER A 1 363 ? -3.857 -4.032 -9.129 1.00 96.06 363 SER A C 1
ATOM 2910 O O . SER A 1 363 ? -4.051 -3.054 -9.857 1.00 96.06 363 SER A O 1
ATOM 2912 N N . ALA A 1 364 ? -3.836 -3.958 -7.792 1.00 96.31 364 ALA A N 1
ATOM 2913 C CA . ALA A 1 364 ? -4.191 -2.780 -6.999 1.00 96.31 364 ALA A CA 1
ATOM 2914 C C . ALA A 1 364 ? -3.148 -1.647 -7.037 1.00 96.31 364 ALA A C 1
ATOM 2916 O O . ALA A 1 364 ? -3.373 -0.579 -6.469 1.00 96.31 364 ALA A O 1
ATOM 2917 N N . PHE A 1 365 ? -1.995 -1.846 -7.685 1.00 97.12 365 PHE A N 1
ATOM 2918 C CA . PHE A 1 365 ? -1.055 -0.760 -7.949 1.00 97.12 365 PHE A CA 1
ATOM 2919 C C . PHE A 1 365 ? -1.625 0.154 -9.043 1.00 97.12 365 PHE A C 1
ATOM 2921 O O . PHE A 1 365 ? -1.362 -0.027 -10.235 1.00 97.12 365 PHE A O 1
ATOM 2928 N N . ASP A 1 366 ? -2.448 1.117 -8.637 1.00 91.19 366 ASP A N 1
ATOM 2929 C CA . ASP A 1 366 ? -3.111 2.094 -9.499 1.00 91.19 366 ASP A CA 1
ATOM 2930 C C . ASP A 1 366 ? -2.909 3.538 -8.998 1.00 91.19 366 ASP A C 1
ATOM 2932 O O . ASP A 1 366 ? -2.212 3.791 -8.014 1.00 91.19 366 ASP A O 1
ATOM 2936 N N . ASN A 1 367 ? -3.523 4.516 -9.668 1.00 88.25 367 ASN A N 1
ATOM 2937 C CA . ASN A 1 367 ? -3.362 5.936 -9.332 1.00 88.25 367 ASN A CA 1
ATOM 2938 C C . ASN A 1 367 ? -3.831 6.306 -7.914 1.00 88.25 367 ASN A C 1
ATOM 2940 O O . ASN A 1 367 ? -3.468 7.375 -7.422 1.00 88.25 367 ASN A O 1
ATOM 2944 N N . ARG A 1 368 ? -4.631 5.459 -7.260 1.00 90.44 368 ARG A N 1
ATOM 2945 C CA . ARG A 1 368 ? -5.214 5.724 -5.948 1.00 90.44 368 ARG A CA 1
ATOM 2946 C C . ARG A 1 368 ? -4.450 5.012 -4.835 1.00 90.44 368 ARG A C 1
ATOM 2948 O O . ARG A 1 368 ? -4.076 5.650 -3.853 1.00 90.44 368 ARG A O 1
ATOM 2955 N N . SER A 1 369 ? -4.175 3.723 -5.007 1.00 93.56 369 SER A N 1
ATOM 2956 C CA . SER A 1 369 ? -3.659 2.857 -3.944 1.00 93.56 369 SER A CA 1
ATOM 2957 C C . SER A 1 369 ? -2.164 2.530 -4.088 1.00 93.56 369 SER A C 1
ATOM 2959 O O . SER A 1 369 ? -1.621 1.749 -3.302 1.00 93.56 369 SER A O 1
ATOM 2961 N N . TRP A 1 370 ? -1.440 3.156 -5.027 1.00 95.19 370 TRP A N 1
ATOM 2962 C CA . TRP A 1 370 ? -0.004 2.902 -5.212 1.00 95.19 370 TRP A CA 1
ATOM 2963 C C . TRP A 1 370 ? 0.840 3.142 -3.951 1.00 95.19 370 TRP A C 1
ATOM 2965 O O . TRP A 1 370 ? 1.806 2.413 -3.746 1.00 95.19 370 TRP A O 1
ATOM 2975 N N . ILE A 1 371 ? 0.508 4.107 -3.081 1.00 94.69 371 ILE A N 1
ATOM 2976 C CA . ILE A 1 371 ? 1.287 4.385 -1.855 1.00 94.69 371 ILE A CA 1
ATOM 2977 C C . ILE A 1 371 ? 1.254 3.197 -0.878 1.00 94.69 371 ILE A C 1
ATOM 2979 O O . ILE A 1 371 ? 2.326 2.673 -0.553 1.00 94.69 371 ILE A O 1
ATOM 2983 N N . PRO A 1 372 ? 0.083 2.730 -0.390 1.00 95.06 372 PRO A N 1
ATOM 2984 C CA . PRO A 1 372 ? 0.045 1.579 0.509 1.00 95.06 372 PRO A CA 1
ATOM 2985 C C . PRO A 1 372 ? 0.600 0.311 -0.151 1.00 95.06 372 PRO A C 1
ATOM 2987 O O . PRO A 1 372 ? 1.330 -0.430 0.510 1.00 95.06 372 PRO A O 1
ATOM 2990 N N . VAL A 1 373 ? 0.357 0.091 -1.450 1.00 97.62 373 VAL A N 1
ATOM 2991 C CA . VAL A 1 373 ? 0.927 -1.056 -2.180 1.00 97.62 373 VAL A CA 1
ATOM 2992 C C . VAL A 1 373 ? 2.456 -0.969 -2.249 1.00 97.62 373 VAL A C 1
ATOM 2994 O O . VAL A 1 373 ? 3.130 -1.956 -1.960 1.00 97.62 373 VAL A O 1
ATOM 2997 N N . THR A 1 374 ? 3.025 0.209 -2.527 1.00 96.88 374 THR A N 1
ATOM 2998 C CA . THR A 1 374 ? 4.482 0.446 -2.494 1.00 96.88 374 THR A CA 1
ATOM 2999 C C . THR A 1 374 ? 5.050 0.117 -1.121 1.00 96.88 374 THR A C 1
ATOM 3001 O O . THR A 1 374 ? 6.062 -0.574 -1.018 1.00 96.88 374 THR A O 1
ATOM 3004 N N . ASN A 1 375 ? 4.389 0.567 -0.052 1.00 94.56 375 ASN A N 1
ATOM 3005 C CA . ASN A 1 375 ? 4.829 0.285 1.309 1.00 94.56 375 ASN A CA 1
ATOM 3006 C C . ASN A 1 375 ? 4.821 -1.219 1.609 1.00 94.56 375 ASN A C 1
ATOM 3008 O O . ASN A 1 375 ? 5.737 -1.694 2.270 1.00 94.56 375 ASN A O 1
ATOM 3012 N N . ILE A 1 376 ? 3.832 -1.973 1.123 1.00 96.12 376 ILE A N 1
ATOM 3013 C CA . ILE A 1 376 ? 3.761 -3.432 1.303 1.00 96.12 376 ILE A CA 1
ATOM 3014 C C . ILE A 1 376 ? 4.859 -4.133 0.490 1.00 96.12 376 ILE A C 1
ATOM 3016 O O . ILE A 1 376 ? 5.665 -4.873 1.055 1.00 96.12 376 ILE A O 1
ATOM 3020 N N . LEU A 1 377 ? 4.940 -3.860 -0.816 1.00 96.00 377 LEU A N 1
ATOM 3021 C CA . LEU A 1 377 ? 5.913 -4.487 -1.715 1.00 96.00 377 LEU A CA 1
ATOM 3022 C C . LEU A 1 377 ? 7.355 -4.183 -1.296 1.00 96.00 377 LEU A C 1
ATOM 3024 O O . LEU A 1 377 ? 8.189 -5.085 -1.272 1.00 96.00 377 LEU A O 1
ATOM 3028 N N . SER A 1 378 ? 7.645 -2.948 -0.882 1.00 92.62 378 SER A N 1
ATOM 3029 C CA . SER A 1 378 ? 8.961 -2.553 -0.363 1.00 92.62 378 SER A CA 1
ATOM 3030 C C . SER A 1 378 ? 9.350 -3.356 0.885 1.00 92.62 378 SER A C 1
ATOM 3032 O O . SER A 1 378 ? 10.511 -3.739 1.038 1.00 92.62 378 SER A O 1
ATOM 3034 N N . ARG A 1 379 ? 8.388 -3.702 1.758 1.00 91.44 379 ARG A N 1
ATOM 3035 C CA . ARG A 1 379 ? 8.650 -4.570 2.922 1.00 91.44 379 ARG A CA 1
ATOM 3036 C C . ARG A 1 379 ? 8.949 -6.002 2.506 1.00 91.44 379 ARG A C 1
ATOM 3038 O O . ARG A 1 379 ? 9.898 -6.577 3.032 1.00 91.44 379 ARG A O 1
ATOM 3045 N N . PHE A 1 380 ? 8.223 -6.543 1.529 1.00 91.62 380 PHE A N 1
ATOM 3046 C CA . PHE A 1 380 ? 8.526 -7.864 0.973 1.00 91.62 380 PHE A CA 1
ATOM 3047 C C . PHE A 1 380 ? 9.915 -7.898 0.325 1.00 91.62 380 PHE A C 1
ATOM 3049 O O . PHE A 1 380 ? 10.680 -8.822 0.583 1.00 91.62 380 PHE A O 1
ATOM 3056 N N . CYS A 1 381 ? 10.291 -6.853 -0.414 1.00 88.25 381 CYS A N 1
ATOM 3057 C CA . CYS A 1 381 ? 11.580 -6.748 -1.105 1.00 88.25 381 CYS A CA 1
ATOM 3058 C C . CYS A 1 381 ? 12.756 -6.350 -0.189 1.00 88.25 381 CYS A C 1
ATOM 3060 O O . CYS A 1 381 ? 13.903 -6.325 -0.641 1.00 88.25 381 CYS A O 1
ATOM 3062 N N . LYS A 1 382 ? 12.521 -6.012 1.087 1.00 85.44 382 LYS A N 1
ATOM 3063 C CA . LYS A 1 382 ? 13.582 -5.556 2.002 1.00 85.44 382 LYS A CA 1
ATOM 3064 C C . LYS A 1 382 ? 14.631 -6.655 2.215 1.00 85.44 382 LYS A C 1
ATOM 3066 O O . LYS A 1 382 ? 14.311 -7.839 2.244 1.00 85.44 382 LYS A O 1
ATOM 3071 N N . GLY A 1 383 ? 15.897 -6.267 2.383 1.00 79.56 383 GLY A N 1
ATOM 3072 C CA . GLY A 1 383 ? 17.007 -7.220 2.539 1.00 79.56 383 GLY A CA 1
ATOM 3073 C C . GLY A 1 383 ? 17.532 -7.774 1.211 1.00 79.56 383 GLY A C 1
ATOM 3074 O O . GLY A 1 383 ? 18.498 -8.536 1.199 1.00 79.56 383 GLY A O 1
ATOM 3075 N N . SER A 1 384 ? 16.910 -7.379 0.103 1.00 78.06 384 SER A N 1
ATOM 3076 C CA . SER A 1 384 ? 17.218 -7.825 -1.242 1.00 78.06 384 SER A CA 1
ATOM 3077 C C . SER A 1 384 ? 17.797 -6.655 -2.055 1.00 78.06 384 SER A C 1
ATOM 3079 O O . SER A 1 384 ? 17.371 -5.516 -1.880 1.00 78.06 384 SER A O 1
ATOM 3081 N N . GLY A 1 385 ? 18.824 -6.913 -2.870 1.00 86.19 385 GLY A N 1
ATOM 3082 C CA . GLY A 1 385 ? 19.496 -5.888 -3.681 1.00 86.19 385 GLY A CA 1
ATOM 3083 C C . GLY A 1 385 ? 20.856 -5.403 -3.159 1.00 86.19 385 GLY A C 1
ATOM 3084 O O . GLY A 1 385 ? 21.347 -5.809 -2.101 1.00 86.19 385 GLY A O 1
ATOM 3085 N N . PHE A 1 386 ? 21.494 -4.546 -3.947 1.00 89.56 386 PHE A N 1
ATOM 3086 C CA . PHE A 1 386 ? 22.793 -3.945 -3.686 1.00 89.56 386 PHE A CA 1
ATOM 3087 C C . PHE A 1 386 ? 22.726 -2.984 -2.492 1.00 89.56 386 PHE A C 1
ATOM 3089 O O . PHE A 1 386 ? 21.799 -2.178 -2.362 1.00 89.56 386 PHE A O 1
ATOM 3096 N N . ALA A 1 387 ? 23.717 -3.069 -1.600 1.00 83.50 387 ALA A N 1
ATOM 3097 C CA . ALA A 1 387 ? 23.798 -2.258 -0.382 1.00 83.50 387 ALA A CA 1
ATOM 3098 C C . ALA A 1 387 ? 22.528 -2.290 0.492 1.00 83.50 387 ALA A C 1
ATOM 3100 O O . ALA A 1 387 ? 22.219 -1.319 1.186 1.00 83.50 387 ALA A O 1
ATOM 3101 N N . SER A 1 388 ? 21.756 -3.380 0.448 1.00 76.06 388 SER A N 1
ATOM 3102 C CA . SER A 1 388 ? 20.632 -3.554 1.362 1.00 76.06 388 SER A CA 1
ATOM 3103 C C . SER A 1 388 ? 21.166 -3.955 2.739 1.00 76.06 388 SER A C 1
ATOM 3105 O O . SER A 1 388 ? 21.677 -5.060 2.912 1.00 76.06 388 SER A O 1
ATOM 3107 N N . TYR A 1 389 ? 21.030 -3.072 3.732 1.00 63.41 389 TYR A N 1
ATOM 3108 C CA . TYR A 1 389 ? 21.447 -3.338 5.113 1.00 63.41 389 TYR A CA 1
ATOM 3109 C C . TYR A 1 389 ? 20.796 -4.623 5.658 1.00 63.41 389 TYR A C 1
ATOM 3111 O O . TYR A 1 389 ? 19.572 -4.719 5.747 1.00 63.41 389 TYR A O 1
ATOM 3119 N N . LYS A 1 390 ? 21.621 -5.599 6.062 1.00 55.31 390 LYS A N 1
ATOM 3120 C CA . LYS A 1 390 ? 21.206 -6.883 6.665 1.00 55.31 390 LYS A CA 1
ATOM 3121 C C . LYS A 1 390 ? 21.143 -6.850 8.204 1.00 55.31 390 LYS A C 1
ATOM 3123 O O . LYS A 1 390 ? 21.363 -7.877 8.841 1.00 55.31 390 LYS A O 1
ATOM 3128 N N . ASN A 1 391 ? 20.880 -5.701 8.835 1.00 45.19 391 ASN A N 1
ATOM 3129 C CA . ASN A 1 391 ? 20.741 -5.682 10.298 1.00 45.19 391 ASN A CA 1
ATOM 3130 C C . ASN A 1 391 ? 19.462 -6.428 10.723 1.00 45.19 391 ASN A C 1
ATOM 3132 O O . ASN A 1 391 ? 18.366 -6.139 10.240 1.00 45.19 391 ASN A O 1
ATOM 3136 N N . GLY A 1 392 ? 19.639 -7.408 11.618 1.00 45.91 392 GLY A N 1
ATOM 3137 C CA . GLY A 1 392 ? 18.743 -8.540 11.903 1.00 45.91 392 GLY A CA 1
ATOM 3138 C C . GLY A 1 392 ? 17.373 -8.259 12.537 1.00 45.91 392 GLY A C 1
ATOM 3139 O O . GLY A 1 392 ? 16.743 -9.191 13.034 1.00 45.91 392 GLY A O 1
ATOM 3140 N N . GLU A 1 393 ? 16.886 -7.020 12.511 1.00 47.59 393 GLU A N 1
ATOM 3141 C CA . GLU A 1 393 ? 15.615 -6.622 13.142 1.00 47.59 393 GLU A CA 1
ATOM 3142 C C . GLU A 1 393 ? 14.495 -6.309 12.137 1.00 47.59 393 GLU A C 1
ATOM 3144 O O . GLU A 1 393 ? 13.336 -6.154 12.516 1.00 47.59 393 GLU A O 1
ATOM 3149 N N . SER A 1 394 ? 14.800 -6.243 10.838 1.00 53.59 394 SER A N 1
ATOM 3150 C CA . SER A 1 394 ? 13.804 -5.911 9.815 1.00 53.59 394 SER A CA 1
ATOM 3151 C C . SER A 1 394 ? 13.103 -7.149 9.247 1.00 53.59 394 SER A C 1
ATOM 3153 O O . SER A 1 394 ? 13.752 -8.082 8.785 1.00 53.59 394 SER A O 1
ATOM 3155 N N . ALA A 1 395 ? 11.768 -7.124 9.237 1.00 58.62 395 ALA A N 1
ATOM 3156 C CA . ALA A 1 395 ? 10.885 -8.166 8.710 1.00 58.62 395 ALA A CA 1
ATOM 3157 C C . ALA A 1 395 ? 10.941 -8.293 7.168 1.00 58.62 395 ALA A C 1
ATOM 3159 O O . ALA A 1 395 ? 10.015 -7.881 6.475 1.00 58.62 395 ALA A O 1
ATOM 3160 N N . SER A 1 396 ? 12.036 -8.823 6.616 1.00 73.00 396 SER A N 1
ATOM 3161 C CA . SER A 1 396 ? 12.086 -9.296 5.223 1.00 73.00 396 SER A CA 1
ATOM 3162 C C . SER A 1 396 ? 11.388 -10.650 5.096 1.00 73.00 396 SER A C 1
ATOM 3164 O O . SER A 1 396 ? 11.654 -11.528 5.918 1.00 73.00 396 SER A O 1
ATOM 3166 N N . SER A 1 397 ? 10.578 -10.854 4.053 1.00 85.12 397 SER A N 1
ATOM 3167 C CA . SER A 1 397 ? 9.907 -12.137 3.804 1.00 85.12 397 SER A CA 1
ATOM 3168 C C . SER A 1 397 ? 10.485 -12.841 2.579 1.00 85.12 397 SER A C 1
ATOM 3170 O O . SER A 1 397 ? 10.203 -12.455 1.446 1.00 85.12 397 SER A O 1
ATOM 3172 N N . ALA A 1 398 ? 11.267 -13.902 2.793 1.00 89.62 398 ALA A N 1
ATOM 3173 C CA . ALA A 1 398 ? 11.748 -14.739 1.691 1.00 89.62 398 ALA A CA 1
ATOM 3174 C C . ALA A 1 398 ? 10.580 -15.436 0.966 1.00 89.62 398 ALA A C 1
ATOM 3176 O O . ALA A 1 398 ? 10.598 -15.564 -0.256 1.00 89.62 398 ALA A O 1
ATOM 3177 N N . THR A 1 399 ? 9.538 -15.822 1.707 1.00 92.69 399 THR A N 1
ATOM 3178 C CA . THR A 1 399 ? 8.336 -16.468 1.168 1.00 92.69 399 THR A CA 1
ATOM 3179 C C . THR A 1 399 ? 7.622 -15.567 0.163 1.00 92.69 399 THR A C 1
ATOM 3181 O O . THR A 1 399 ? 7.412 -15.973 -0.978 1.00 92.69 399 THR A O 1
ATOM 3184 N N . PHE A 1 400 ? 7.307 -14.318 0.528 1.00 95.25 400 PHE A N 1
ATOM 3185 C CA . PHE A 1 400 ? 6.632 -13.404 -0.400 1.00 95.25 400 PHE A CA 1
ATOM 3186 C C . PHE A 1 400 ? 7.523 -12.948 -1.557 1.00 95.25 400 PHE A C 1
ATOM 3188 O O . PHE A 1 400 ? 6.991 -12.665 -2.626 1.00 95.25 400 PHE A O 1
ATOM 3195 N N . GLN A 1 401 ? 8.852 -12.926 -1.403 1.00 94.50 401 GLN A N 1
ATOM 3196 C CA . GLN A 1 401 ? 9.761 -12.692 -2.534 1.00 94.50 401 GLN A CA 1
ATOM 3197 C C . GLN A 1 401 ? 9.629 -13.794 -3.596 1.00 94.50 401 GLN A C 1
ATOM 3199 O O . GLN A 1 401 ? 9.481 -13.484 -4.778 1.00 94.50 401 GLN A O 1
ATOM 3204 N N . VAL A 1 402 ? 9.616 -15.067 -3.184 1.00 95.25 402 VAL A N 1
ATOM 3205 C CA . VAL A 1 402 ? 9.416 -16.199 -4.107 1.00 95.25 402 VAL A CA 1
ATOM 3206 C C . VAL A 1 402 ? 8.036 -16.130 -4.760 1.00 95.25 402 VAL A C 1
ATOM 3208 O O . VAL A 1 402 ? 7.942 -16.185 -5.983 1.00 95.25 402 VAL A O 1
ATOM 3211 N N . LEU A 1 403 ? 6.978 -15.915 -3.974 1.00 96.50 403 LEU A N 1
ATOM 3212 C CA . LEU A 1 403 ? 5.607 -15.852 -4.493 1.00 96.50 403 LEU A CA 1
ATOM 3213 C C . LEU A 1 403 ? 5.390 -14.685 -5.469 1.00 96.50 403 LEU A C 1
ATOM 3215 O O . LEU A 1 403 ? 4.720 -14.848 -6.490 1.00 96.50 403 LEU A O 1
ATOM 3219 N N . LEU A 1 404 ? 5.961 -13.507 -5.182 1.00 96.50 404 LEU A N 1
ATOM 3220 C CA . LEU A 1 404 ? 5.933 -12.363 -6.098 1.00 96.50 404 LEU A CA 1
ATOM 3221 C C . LEU A 1 404 ? 6.643 -12.694 -7.409 1.00 96.50 404 LEU A C 1
ATOM 3223 O O . LEU A 1 404 ? 6.088 -12.448 -8.477 1.00 96.50 404 LEU A O 1
ATOM 3227 N N . ARG A 1 405 ? 7.841 -13.286 -7.336 1.00 95.94 405 ARG A N 1
ATOM 3228 C CA . ARG A 1 405 ? 8.597 -13.704 -8.520 1.00 95.94 405 ARG A CA 1
ATOM 3229 C C . ARG A 1 405 ? 7.797 -14.685 -9.375 1.00 95.94 405 ARG A C 1
ATOM 3231 O O . ARG A 1 405 ? 7.666 -14.465 -10.575 1.00 95.94 405 ARG A O 1
ATOM 3238 N N . GLU A 1 406 ? 7.258 -15.742 -8.771 1.00 96.75 406 GLU A N 1
ATOM 3239 C CA . GLU A 1 406 ? 6.455 -16.750 -9.474 1.00 96.75 406 GLU A CA 1
ATOM 3240 C C . GLU A 1 406 ? 5.226 -16.120 -10.136 1.00 96.75 406 GLU A C 1
ATOM 3242 O O . GLU A 1 406 ? 4.981 -16.342 -11.321 1.00 96.75 406 GLU A O 1
ATOM 3247 N N . THR A 1 407 ? 4.507 -15.257 -9.414 1.00 97.00 407 THR A N 1
ATOM 3248 C CA . THR A 1 407 ? 3.331 -14.556 -9.950 1.00 97.00 407 THR A CA 1
ATOM 3249 C C . THR A 1 407 ? 3.691 -13.697 -11.160 1.00 97.00 407 THR A C 1
ATOM 3251 O O . THR A 1 407 ? 3.022 -13.783 -12.186 1.00 97.00 407 THR A O 1
ATOM 3254 N N . CYS A 1 408 ? 4.769 -12.911 -11.090 1.00 96.25 408 CYS A N 1
ATOM 3255 C CA . CYS A 1 408 ? 5.199 -12.075 -12.212 1.00 96.25 408 CYS A CA 1
ATOM 3256 C C . CYS A 1 408 ? 5.645 -12.893 -13.437 1.00 96.25 408 CYS A C 1
ATOM 3258 O O . CYS A 1 408 ? 5.439 -12.457 -14.569 1.00 96.25 408 CYS A O 1
ATOM 3260 N N . ILE A 1 409 ? 6.253 -14.069 -13.229 1.00 94.31 409 ILE A N 1
ATOM 3261 C CA . ILE A 1 409 ? 6.660 -14.970 -14.319 1.00 94.31 409 ILE A CA 1
ATOM 3262 C C . ILE A 1 409 ? 5.435 -15.600 -14.993 1.00 94.31 409 ILE A C 1
ATOM 3264 O O . ILE A 1 409 ? 5.401 -15.698 -16.221 1.00 94.31 409 ILE A O 1
ATOM 3268 N N . HIS A 1 410 ? 4.442 -16.026 -14.209 1.00 95.50 410 HIS A N 1
ATOM 3269 C CA . HIS A 1 410 ? 3.232 -16.670 -14.722 1.00 95.50 410 HIS A CA 1
ATOM 3270 C C . HIS A 1 410 ? 2.228 -15.681 -15.333 1.00 95.50 410 HIS A C 1
ATOM 3272 O O . HIS A 1 410 ? 1.542 -16.030 -16.291 1.00 95.50 410 HIS A O 1
ATOM 3278 N N . GLU A 1 411 ? 2.156 -14.448 -14.826 1.00 95.50 411 GLU A N 1
ATOM 3279 C CA . GLU A 1 411 ? 1.210 -13.416 -15.263 1.00 95.50 411 GLU A CA 1
ATOM 3280 C C . GLU A 1 411 ? 1.915 -12.228 -15.933 1.00 95.50 411 GLU A C 1
ATOM 3282 O O . GLU A 1 411 ? 1.876 -11.095 -15.449 1.00 95.50 411 GLU A O 1
ATOM 3287 N N . GLN A 1 412 ? 2.558 -12.483 -17.075 1.00 93.94 412 GLN A N 1
ATOM 3288 C CA . GLN A 1 412 ? 3.388 -11.486 -17.763 1.00 93.94 412 GLN A CA 1
ATOM 3289 C C . GLN A 1 412 ? 2.632 -10.203 -18.139 1.00 93.94 412 GLN A C 1
ATOM 3291 O O . GLN A 1 412 ? 3.170 -9.115 -17.963 1.00 93.94 412 GLN A O 1
ATOM 3296 N N . GLU A 1 413 ? 1.383 -10.296 -18.604 1.00 93.50 413 GLU A N 1
ATOM 3297 C CA . GLU A 1 413 ? 0.583 -9.111 -18.957 1.00 93.50 413 GLU A CA 1
ATOM 3298 C C . GLU A 1 413 ? 0.310 -8.217 -17.740 1.00 93.50 413 GLU A C 1
ATOM 3300 O O . GLU A 1 413 ? 0.489 -6.996 -17.802 1.00 93.50 413 GLU A O 1
ATOM 3305 N N . LEU A 1 414 ? -0.069 -8.827 -16.610 1.00 96.62 414 LEU A N 1
ATOM 3306 C CA . LEU A 1 414 ? -0.276 -8.113 -15.352 1.00 96.62 414 LEU A CA 1
ATOM 3307 C C . LEU A 1 414 ? 1.032 -7.473 -14.884 1.00 96.62 414 LEU A C 1
ATOM 3309 O O . LEU A 1 414 ? 1.043 -6.304 -14.498 1.00 96.62 414 LEU A O 1
ATOM 3313 N N . PHE A 1 415 ? 2.138 -8.214 -14.966 1.00 97.19 415 PHE A N 1
ATOM 3314 C CA . PHE A 1 415 ? 3.453 -7.714 -14.595 1.00 97.19 415 PHE A CA 1
ATOM 3315 C C . PHE A 1 415 ? 3.917 -6.553 -15.483 1.00 97.19 415 PHE A C 1
ATOM 3317 O O . PHE A 1 415 ? 4.419 -5.560 -14.966 1.00 97.19 415 PHE A O 1
ATOM 3324 N N . PHE A 1 416 ? 3.706 -6.606 -16.799 1.00 95.00 416 PHE A N 1
ATOM 3325 C CA . PHE A 1 416 ? 4.063 -5.510 -17.707 1.00 95.00 416 PHE A CA 1
ATOM 3326 C C . PHE A 1 416 ? 3.184 -4.276 -17.496 1.00 95.00 416 PHE A C 1
ATOM 3328 O O . PHE A 1 416 ? 3.689 -3.152 -17.510 1.00 95.00 416 PHE A O 1
ATOM 3335 N N . SER A 1 417 ? 1.890 -4.465 -17.218 1.00 95.19 417 SER A N 1
ATOM 3336 C CA . SER A 1 417 ? 1.010 -3.373 -16.789 1.00 95.19 417 SER A CA 1
ATOM 3337 C C . SER A 1 417 ? 1.500 -2.750 -15.476 1.00 95.19 417 SER A C 1
ATOM 3339 O O . SER A 1 417 ? 1.569 -1.525 -15.359 1.00 95.19 417 SER A O 1
ATOM 3341 N N . PHE A 1 418 ? 1.889 -3.575 -14.501 1.00 97.62 418 PHE A N 1
ATOM 3342 C CA . PHE A 1 418 ? 2.483 -3.119 -13.247 1.00 97.62 418 PHE A CA 1
ATOM 3343 C C . PHE A 1 418 ? 3.792 -2.349 -13.481 1.00 97.62 418 PHE A C 1
ATOM 3345 O O . PHE A 1 418 ? 3.921 -1.235 -12.982 1.00 97.62 418 PHE A O 1
ATOM 3352 N N . LEU A 1 419 ? 4.724 -2.872 -14.288 1.00 96.81 419 LEU A N 1
ATOM 3353 C CA . LEU A 1 419 ? 5.978 -2.194 -14.635 1.00 96.81 419 LEU A CA 1
ATOM 3354 C C . LEU A 1 419 ? 5.722 -0.845 -15.307 1.00 96.81 419 LEU A C 1
ATOM 3356 O O . LEU A 1 419 ? 6.358 0.142 -14.949 1.00 96.81 419 LEU A O 1
ATOM 3360 N N . ASN A 1 420 ? 4.763 -0.772 -16.237 1.00 95.25 420 ASN A N 1
ATOM 3361 C CA . ASN A 1 420 ? 4.394 0.486 -16.878 1.00 95.25 420 ASN A CA 1
ATOM 3362 C C . ASN A 1 420 ? 3.981 1.546 -15.847 1.00 95.25 420 ASN A C 1
ATOM 3364 O O . ASN A 1 420 ? 4.463 2.680 -15.903 1.00 95.25 420 ASN A O 1
ATOM 3368 N N . ARG A 1 421 ? 3.122 1.166 -14.893 1.00 96.88 421 ARG A N 1
ATOM 3369 C CA . ARG A 1 421 ? 2.689 2.052 -13.808 1.00 96.88 421 ARG A CA 1
ATOM 3370 C C . ARG A 1 421 ? 3.850 2.391 -12.877 1.00 96.88 421 ARG A C 1
ATOM 3372 O O . ARG A 1 421 ? 4.038 3.562 -12.587 1.00 96.88 421 ARG A O 1
ATOM 3379 N N . LEU A 1 422 ? 4.669 1.414 -12.486 1.00 97.81 422 LEU A N 1
ATOM 3380 C CA . LEU A 1 422 ? 5.840 1.608 -11.627 1.00 97.81 422 LEU A CA 1
ATOM 3381 C C . LEU A 1 422 ? 6.827 2.619 -12.224 1.00 97.81 422 LEU A C 1
ATOM 3383 O O . LEU A 1 422 ? 7.263 3.529 -11.521 1.00 97.81 422 LEU A O 1
ATOM 3387 N N . PHE A 1 423 ? 7.136 2.501 -13.520 1.00 97.25 423 PHE A N 1
ATOM 3388 C CA . PHE A 1 423 ? 7.976 3.462 -14.233 1.00 97.25 423 PHE A CA 1
ATOM 3389 C C . PHE A 1 423 ? 7.375 4.869 -14.199 1.00 97.25 423 PHE A C 1
ATOM 3391 O O . PHE A 1 423 ? 8.060 5.813 -13.813 1.00 97.25 423 PHE A O 1
ATOM 3398 N N . ASN A 1 424 ? 6.090 5.007 -14.544 1.00 96.06 424 ASN A N 1
ATOM 3399 C CA . ASN A 1 424 ? 5.407 6.303 -14.550 1.00 96.06 424 ASN A CA 1
ATOM 3400 C C . ASN A 1 424 ? 5.376 6.936 -13.151 1.00 96.06 424 ASN A C 1
ATOM 3402 O O . ASN A 1 424 ? 5.681 8.118 -13.000 1.00 96.06 424 ASN A O 1
ATOM 3406 N N . THR A 1 425 ? 5.041 6.151 -12.123 1.00 97.69 425 THR A N 1
ATOM 3407 C CA . THR A 1 425 ? 4.976 6.616 -10.736 1.00 97.69 425 THR A CA 1
ATOM 3408 C C . THR A 1 425 ? 6.351 7.056 -10.243 1.00 97.69 425 THR A C 1
ATOM 3410 O O . THR A 1 425 ? 6.456 8.143 -9.687 1.00 97.69 425 THR A O 1
ATOM 3413 N N . LEU A 1 426 ? 7.414 6.280 -10.486 1.00 97.56 426 LEU A N 1
ATOM 3414 C CA . LEU A 1 426 ? 8.768 6.651 -10.060 1.00 97.56 426 LEU A CA 1
ATOM 3415 C C . LEU A 1 426 ? 9.291 7.894 -10.802 1.00 97.56 426 LEU A C 1
ATOM 3417 O O . LEU A 1 426 ? 9.878 8.777 -10.178 1.00 97.56 426 LEU A O 1
ATOM 3421 N N . SER A 1 427 ? 9.036 8.023 -12.109 1.00 96.38 427 SER A N 1
ATOM 3422 C CA . SER A 1 427 ? 9.345 9.257 -12.850 1.00 96.38 427 SER A CA 1
ATOM 3423 C C . SER A 1 427 ? 8.630 10.475 -12.262 1.00 96.38 427 SER A C 1
ATOM 3425 O O . SER A 1 427 ? 9.240 11.536 -12.093 1.00 96.38 427 SER A O 1
ATOM 3427 N N . TRP A 1 428 ? 7.346 10.323 -11.924 1.00 96.25 428 TRP A N 1
ATOM 3428 C CA . TRP A 1 428 ? 6.550 11.395 -11.339 1.00 96.25 428 TRP A CA 1
ATOM 3429 C C . TRP A 1 428 ? 7.067 11.788 -9.951 1.00 96.25 428 TRP A C 1
ATOM 3431 O O . TRP A 1 428 ? 7.367 12.960 -9.730 1.00 96.25 428 TRP A O 1
ATOM 3441 N N . THR A 1 429 ? 7.279 10.830 -9.039 1.00 96.62 429 THR A N 1
ATOM 3442 C CA . THR A 1 429 ? 7.765 11.142 -7.683 1.00 96.62 429 THR A CA 1
ATOM 3443 C C . THR A 1 429 ? 9.146 11.794 -7.707 1.00 96.62 429 THR A C 1
ATOM 3445 O O . THR A 1 429 ? 9.416 12.700 -6.921 1.00 96.62 429 THR A O 1
ATOM 3448 N N . MET A 1 430 ? 10.014 11.396 -8.640 1.00 94.88 430 MET A N 1
ATOM 3449 C CA . MET A 1 430 ? 11.338 11.997 -8.808 1.00 94.88 430 MET A CA 1
ATOM 3450 C C . MET A 1 430 ? 11.287 13.414 -9.389 1.00 94.88 430 MET A C 1
ATOM 3452 O O . MET A 1 430 ? 12.090 14.264 -8.988 1.00 94.88 430 MET A O 1
ATOM 3456 N N . THR A 1 431 ? 10.328 13.695 -10.276 1.00 94.75 431 THR A N 1
ATOM 3457 C CA . THR A 1 431 ? 10.048 15.057 -10.757 1.00 94.75 431 THR A CA 1
ATOM 3458 C C . THR A 1 431 ? 9.593 15.948 -9.604 1.00 94.75 431 THR A C 1
ATOM 3460 O O . THR A 1 431 ? 10.221 16.976 -9.355 1.00 94.75 431 THR A O 1
ATOM 3463 N N . GLU A 1 432 ? 8.578 15.518 -8.848 1.00 93.50 432 GLU A N 1
ATOM 3464 C CA . GLU A 1 432 ? 8.042 16.259 -7.697 1.00 93.50 432 GLU A CA 1
ATOM 3465 C C . GLU A 1 432 ? 9.111 16.516 -6.630 1.00 93.50 432 GLU A C 1
ATOM 3467 O O . GLU A 1 432 ? 9.245 17.629 -6.118 1.00 93.50 432 GLU A O 1
ATOM 3472 N N . PHE A 1 433 ? 9.930 15.505 -6.330 1.00 92.06 433 PHE A N 1
ATOM 3473 C CA . PHE A 1 433 ? 11.068 15.640 -5.425 1.00 92.06 433 PHE A CA 1
ATOM 3474 C C . PHE A 1 433 ? 12.041 16.726 -5.896 1.00 92.06 433 PHE A C 1
ATOM 3476 O O . PHE A 1 433 ? 12.420 17.615 -5.133 1.00 92.06 433 PHE A O 1
ATOM 3483 N N . SER A 1 434 ? 12.426 16.673 -7.168 1.00 89.44 434 SER A N 1
ATOM 3484 C CA . SER A 1 434 ? 13.413 17.593 -7.732 1.00 89.44 434 SER A CA 1
ATOM 3485 C C . SER A 1 434 ? 12.892 19.021 -7.809 1.00 89.44 434 SER A C 1
ATOM 3487 O O . SER A 1 434 ? 13.635 19.956 -7.517 1.00 89.44 434 SER A O 1
ATOM 3489 N N . MET A 1 435 ? 11.620 19.195 -8.170 1.00 89.44 435 MET A N 1
ATOM 3490 C CA . MET A 1 435 ? 10.955 20.496 -8.155 1.00 89.44 435 MET A CA 1
ATOM 3491 C C . MET A 1 435 ? 10.887 21.055 -6.736 1.00 89.44 435 MET A C 1
ATOM 3493 O O . MET A 1 435 ? 11.263 22.204 -6.519 1.00 89.44 435 MET A O 1
ATOM 3497 N N . SER A 1 436 ? 10.501 20.226 -5.760 1.00 88.94 436 SER A N 1
ATOM 3498 C CA . SER A 1 436 ? 10.434 20.643 -4.361 1.00 88.94 436 SER A CA 1
ATOM 3499 C C . SER A 1 436 ? 11.801 21.068 -3.821 1.00 88.94 436 SER A C 1
ATOM 3501 O O . SER A 1 436 ? 11.865 22.041 -3.072 1.00 88.94 436 SER A O 1
ATOM 3503 N N . ILE A 1 437 ? 12.885 20.368 -4.175 1.00 85.94 437 ILE A N 1
ATOM 3504 C CA . ILE A 1 437 ? 14.242 20.762 -3.775 1.00 85.94 437 ILE A CA 1
ATOM 3505 C C . ILE A 1 437 ? 14.643 22.089 -4.413 1.00 85.94 437 ILE A C 1
ATOM 3507 O O . ILE A 1 437 ? 15.084 22.978 -3.688 1.00 85.94 437 ILE A O 1
ATOM 3511 N N . ARG A 1 438 ? 14.473 22.247 -5.732 1.00 85.75 438 ARG A N 1
ATOM 3512 C CA . ARG A 1 438 ? 14.845 23.489 -6.431 1.00 85.75 438 ARG A CA 1
ATOM 3513 C C . ARG A 1 438 ? 14.088 24.692 -5.882 1.00 85.75 438 ARG A C 1
ATOM 3515 O O . ARG A 1 438 ? 14.696 25.715 -5.607 1.00 85.75 438 ARG A O 1
ATOM 3522 N N . GLU A 1 439 ? 12.792 24.545 -5.616 1.00 86.38 439 GLU A N 1
ATOM 3523 C CA . GLU A 1 439 ? 11.987 25.622 -5.037 1.00 86.38 439 GLU A CA 1
ATOM 3524 C C . GLU A 1 439 ? 12.508 26.065 -3.658 1.00 86.38 439 GLU A C 1
ATOM 3526 O O . GLU A 1 439 ? 12.521 27.260 -3.352 1.00 86.38 439 GLU A O 1
ATOM 3531 N N . MET A 1 440 ? 12.957 25.120 -2.823 1.00 85.44 440 MET A N 1
ATOM 3532 C CA . MET A 1 440 ? 13.567 25.441 -1.528 1.00 85.44 440 MET A CA 1
ATOM 3533 C C . MET A 1 440 ? 14.952 26.089 -1.683 1.00 85.44 440 MET A C 1
ATOM 3535 O O . MET A 1 440 ? 15.288 26.974 -0.894 1.00 85.44 440 MET A O 1
ATOM 3539 N N . GLN A 1 441 ? 15.737 25.681 -2.689 1.00 83.12 441 GLN A N 1
ATOM 3540 C CA . GLN A 1 441 ? 17.035 26.291 -3.010 1.00 83.12 441 GLN A CA 1
ATOM 3541 C C . GLN A 1 441 ? 16.867 27.738 -3.478 1.00 83.12 441 GLN A C 1
ATOM 3543 O O . GLN A 1 441 ? 17.489 28.636 -2.917 1.00 83.12 441 GLN A O 1
ATOM 3548 N N . ASP A 1 442 ? 15.969 27.983 -4.432 1.00 83.69 442 ASP A N 1
ATOM 3549 C CA . ASP A 1 442 ? 15.739 29.310 -5.013 1.00 83.69 442 ASP A CA 1
ATOM 3550 C C . ASP A 1 442 ? 15.260 30.324 -3.964 1.00 83.69 442 ASP A C 1
ATOM 3552 O O . ASP A 1 442 ? 15.620 31.502 -4.000 1.00 83.69 442 ASP A O 1
ATOM 3556 N N . LYS A 1 443 ? 14.457 29.868 -2.994 1.00 79.81 443 LYS A N 1
ATOM 3557 C CA . LYS A 1 443 ? 13.917 30.718 -1.923 1.00 79.81 443 LYS A CA 1
ATOM 3558 C C . LYS A 1 443 ? 14.875 30.908 -0.744 1.00 79.81 443 LYS A C 1
ATOM 3560 O O . LYS A 1 443 ? 14.594 31.758 0.101 1.00 79.81 443 LYS A O 1
ATOM 3565 N N . ASN A 1 444 ? 15.960 30.127 -0.645 1.00 71.44 444 ASN A N 1
ATOM 3566 C CA . ASN A 1 444 ? 16.848 30.054 0.529 1.00 71.44 444 ASN A CA 1
ATOM 3567 C C . ASN A 1 444 ? 16.091 29.945 1.874 1.00 71.44 444 ASN A C 1
ATOM 3569 O O . ASN A 1 444 ? 16.561 30.399 2.918 1.00 71.44 444 ASN A O 1
ATOM 3573 N N . GLN A 1 445 ? 14.888 29.364 1.853 1.00 71.00 445 GLN A N 1
ATOM 3574 C CA . GLN A 1 445 ? 14.011 29.208 3.009 1.00 71.00 445 GLN A CA 1
ATOM 3575 C C . GLN A 1 445 ? 13.431 27.801 2.997 1.00 71.00 445 GLN A C 1
ATOM 3577 O O . GLN A 1 445 ? 12.762 27.396 2.048 1.00 71.00 445 GLN A O 1
ATOM 3582 N N . VAL A 1 446 ? 13.666 27.064 4.079 1.00 71.88 446 VAL A N 1
ATOM 3583 C CA . VAL A 1 446 ? 13.148 25.708 4.259 1.00 71.88 446 VAL A CA 1
ATOM 3584 C C . VAL A 1 446 ? 11.973 25.783 5.224 1.00 71.88 446 VAL A C 1
ATOM 3586 O O . VAL A 1 446 ? 12.151 25.834 6.437 1.00 71.88 446 VAL A O 1
ATOM 3589 N N . ALA A 1 447 ? 10.755 25.843 4.686 1.00 78.81 447 ALA A N 1
ATOM 3590 C CA . ALA A 1 447 ? 9.554 25.741 5.505 1.00 78.81 447 ALA A CA 1
ATOM 3591 C C . ALA A 1 447 ? 9.359 24.285 5.965 1.00 78.81 447 ALA A C 1
ATOM 3593 O O . ALA A 1 447 ? 9.334 23.375 5.133 1.00 78.81 447 ALA A O 1
ATOM 3594 N N . ASP A 1 448 ? 9.133 24.066 7.264 1.00 77.75 448 ASP A N 1
ATOM 3595 C CA . ASP A 1 448 ? 8.997 22.729 7.872 1.00 77.75 448 ASP A CA 1
ATOM 3596 C C . ASP A 1 448 ? 8.026 21.803 7.122 1.00 77.75 448 ASP A C 1
ATOM 3598 O O . ASP A 1 448 ? 8.284 20.611 6.944 1.00 77.75 448 ASP A O 1
ATOM 3602 N N . LEU A 1 449 ? 6.886 22.334 6.665 1.00 80.31 449 LEU A N 1
ATOM 3603 C CA . LEU A 1 449 ? 5.886 21.549 5.940 1.00 80.31 449 LEU A CA 1
ATOM 3604 C C . LEU A 1 449 ? 6.393 21.096 4.563 1.00 80.31 449 LEU A C 1
ATOM 3606 O O . LEU A 1 449 ? 6.153 19.954 4.171 1.00 80.31 449 LEU A O 1
ATOM 3610 N N . GLN A 1 450 ? 7.083 21.977 3.835 1.00 81.62 450 GLN A N 1
ATOM 3611 C CA . GLN A 1 450 ? 7.639 21.678 2.514 1.00 81.62 450 GLN A CA 1
ATOM 3612 C C . GLN A 1 450 ? 8.777 20.664 2.629 1.00 81.62 450 GLN A C 1
ATOM 3614 O O . GLN A 1 450 ? 8.805 19.684 1.887 1.00 81.62 450 GLN A O 1
ATOM 3619 N N . GLN A 1 451 ? 9.629 20.818 3.644 1.00 83.50 451 GLN A N 1
ATOM 3620 C CA . GLN A 1 451 ? 10.691 19.871 3.959 1.00 83.50 451 GLN A CA 1
ATOM 3621 C C . GLN A 1 451 ? 10.144 18.464 4.252 1.00 83.50 451 GLN A C 1
ATOM 3623 O O . GLN A 1 451 ? 10.616 17.472 3.692 1.00 83.50 451 GLN A O 1
ATOM 3628 N N . ARG A 1 452 ? 9.102 18.359 5.092 1.00 83.38 452 ARG A N 1
ATOM 3629 C CA . ARG A 1 452 ? 8.457 17.073 5.413 1.00 83.38 452 ARG A CA 1
ATOM 3630 C C . ARG A 1 452 ? 7.865 16.411 4.174 1.00 83.38 452 ARG A C 1
ATOM 3632 O O . ARG A 1 452 ? 8.081 15.219 3.976 1.00 83.38 452 ARG A O 1
ATOM 3639 N N . LYS A 1 453 ? 7.157 17.174 3.333 1.00 86.00 453 LYS A N 1
ATOM 3640 C CA . LYS A 1 453 ? 6.607 16.669 2.065 1.00 86.00 453 LYS A CA 1
ATOM 3641 C C . LYS A 1 453 ? 7.716 16.154 1.148 1.00 86.00 453 LYS A C 1
ATOM 3643 O O . LYS A 1 453 ? 7.639 15.015 0.703 1.00 86.00 453 LYS A O 1
ATOM 3648 N N . CYS A 1 454 ? 8.768 16.945 0.946 1.00 88.44 454 CYS A N 1
ATOM 3649 C CA . CYS A 1 454 ? 9.920 16.571 0.128 1.00 88.44 454 CYS A CA 1
ATOM 3650 C C . CYS A 1 454 ? 10.581 15.276 0.623 1.00 88.44 454 CYS A C 1
ATOM 3652 O O . CYS A 1 454 ? 10.870 14.382 -0.169 1.00 88.44 454 CYS A O 1
ATOM 3654 N N . SER A 1 455 ? 10.773 15.144 1.938 1.00 87.75 455 SER A N 1
ATOM 3655 C CA . SER A 1 455 ? 11.333 13.938 2.554 1.00 87.75 455 SER A CA 1
ATOM 3656 C C . SER A 1 455 ? 10.448 12.708 2.327 1.00 87.75 455 SER A C 1
ATOM 3658 O O . SER A 1 455 ? 10.964 11.653 1.974 1.00 87.75 455 SER A O 1
ATOM 3660 N N . VAL A 1 456 ? 9.125 12.831 2.471 1.00 89.50 456 VAL A N 1
ATOM 3661 C CA . VAL A 1 456 ? 8.191 11.721 2.206 1.00 89.50 456 VAL A CA 1
ATOM 3662 C C . VAL A 1 456 ? 8.213 11.309 0.728 1.00 89.50 456 VAL A C 1
ATOM 3664 O O . VAL A 1 456 ? 8.227 10.116 0.429 1.00 89.50 456 VAL A O 1
ATOM 3667 N N . ILE A 1 457 ? 8.264 12.275 -0.198 1.00 92.19 457 ILE A N 1
ATOM 3668 C CA . ILE A 1 457 ? 8.357 12.001 -1.643 1.00 92.19 457 ILE A CA 1
ATOM 3669 C C . ILE A 1 457 ? 9.689 11.306 -1.983 1.00 92.19 457 ILE A C 1
ATOM 3671 O O . ILE A 1 457 ? 9.731 10.395 -2.812 1.00 92.19 457 ILE A O 1
ATOM 3675 N N . PHE A 1 458 ? 10.783 11.680 -1.321 1.00 92.44 458 PHE A N 1
ATOM 3676 C CA . PHE A 1 458 ? 12.065 11.002 -1.499 1.00 92.44 458 PHE A CA 1
ATOM 3677 C C . PHE A 1 458 ? 12.041 9.561 -0.972 1.00 92.44 458 PHE A C 1
ATOM 3679 O O . PHE A 1 458 ? 12.463 8.643 -1.677 1.00 92.44 458 PHE A O 1
ATOM 3686 N N . ASP A 1 459 ? 11.500 9.342 0.230 1.00 91.31 459 ASP A N 1
ATOM 3687 C CA . ASP A 1 459 ? 11.404 8.012 0.847 1.00 91.31 459 ASP A CA 1
ATOM 3688 C C . ASP A 1 459 ? 10.577 7.045 -0.022 1.00 91.31 459 ASP A C 1
ATOM 3690 O O . ASP A 1 459 ? 10.955 5.881 -0.217 1.00 91.31 459 ASP A O 1
ATOM 3694 N N . ILE A 1 460 ? 9.460 7.524 -0.585 1.00 93.38 460 ILE A N 1
ATOM 3695 C CA . ILE A 1 460 ? 8.623 6.705 -1.469 1.00 93.38 460 ILE A CA 1
ATOM 3696 C C . ILE A 1 460 ? 9.309 6.457 -2.820 1.00 93.38 460 ILE A C 1
ATOM 3698 O O . ILE A 1 460 ? 9.265 5.331 -3.312 1.00 93.38 460 ILE A O 1
ATOM 3702 N N . SER A 1 461 ? 10.037 7.440 -3.370 1.00 95.81 461 SER A N 1
ATOM 3703 C CA . SER A 1 461 ? 10.845 7.261 -4.591 1.00 95.81 461 SER A CA 1
ATOM 3704 C C . SER A 1 461 ? 11.919 6.187 -4.402 1.00 95.81 461 SER A C 1
ATOM 3706 O O . SER A 1 461 ? 12.089 5.314 -5.252 1.00 95.81 461 SER A O 1
ATOM 3708 N N . CYS A 1 462 ? 12.597 6.186 -3.250 1.00 94.12 462 CYS A N 1
ATOM 3709 C CA . CYS A 1 462 ? 13.558 5.141 -2.900 1.00 94.12 462 CYS A CA 1
ATOM 3710 C C . CYS A 1 462 ? 12.885 3.764 -2.799 1.00 94.12 462 CYS A C 1
ATOM 3712 O O . CYS A 1 462 ? 13.435 2.773 -3.275 1.00 94.12 462 CYS A O 1
ATOM 3714 N N . SER A 1 463 ? 11.686 3.692 -2.215 1.00 94.75 463 SER A N 1
ATOM 3715 C CA . SER A 1 463 ? 10.927 2.438 -2.103 1.00 94.75 463 SER A CA 1
ATOM 3716 C C . SER A 1 463 ? 10.522 1.880 -3.471 1.00 94.75 463 SER A C 1
ATOM 3718 O O . SER A 1 463 ? 10.692 0.688 -3.717 1.00 94.75 463 SER A O 1
ATOM 3720 N N . LEU A 1 464 ? 10.059 2.735 -4.386 1.00 97.69 464 LEU A N 1
ATOM 3721 C CA . LEU A 1 464 ? 9.745 2.360 -5.769 1.00 97.69 464 LEU A CA 1
ATOM 3722 C C . LEU A 1 464 ? 10.994 1.867 -6.516 1.00 97.69 464 LEU A C 1
ATOM 3724 O O . LEU A 1 464 ? 10.944 0.828 -7.173 1.00 97.69 464 LEU A O 1
ATOM 3728 N N . ALA A 1 465 ? 12.134 2.551 -6.363 1.00 97.06 465 ALA A N 1
ATOM 3729 C CA . ALA A 1 465 ? 13.399 2.131 -6.967 1.00 97.06 465 ALA A CA 1
ATOM 3730 C C . ALA A 1 465 ? 13.875 0.765 -6.441 1.00 97.06 465 ALA A C 1
ATOM 3732 O O . ALA A 1 465 ? 14.398 -0.040 -7.207 1.00 97.06 465 ALA A O 1
ATOM 3733 N N . ARG A 1 466 ? 13.645 0.462 -5.155 1.00 95.31 466 ARG A N 1
ATOM 3734 C CA . ARG A 1 466 ? 13.938 -0.855 -4.560 1.00 95.31 466 ARG A CA 1
ATOM 3735 C C . ARG A 1 466 ? 13.034 -1.966 -5.087 1.00 95.31 466 ARG A C 1
ATOM 3737 O O . ARG A 1 466 ? 13.510 -3.071 -5.322 1.00 95.31 466 ARG A O 1
ATOM 3744 N N . ILE A 1 467 ? 11.752 -1.683 -5.306 1.00 96.88 467 ILE A N 1
ATOM 3745 C CA . ILE A 1 467 ? 10.838 -2.638 -5.951 1.00 96.88 467 ILE A CA 1
ATOM 3746 C C . ILE A 1 467 ? 11.284 -2.895 -7.395 1.00 96.88 467 ILE A C 1
ATOM 3748 O O . ILE A 1 467 ? 11.278 -4.038 -7.850 1.00 96.88 467 ILE A O 1
ATOM 3752 N N . LEU A 1 468 ? 11.716 -1.853 -8.108 1.00 97.62 468 LEU A N 1
ATOM 3753 C CA . LEU A 1 468 ? 12.218 -1.993 -9.471 1.00 97.62 468 LEU A CA 1
ATOM 3754 C C . LEU A 1 468 ? 13.521 -2.804 -9.529 1.00 97.62 468 LEU A C 1
ATOM 3756 O O . LEU A 1 468 ? 13.646 -3.684 -10.374 1.00 97.62 468 LEU A O 1
ATOM 3760 N N . GLU A 1 469 ? 14.452 -2.568 -8.601 1.00 96.94 469 GLU A N 1
ATOM 3761 C CA . GLU A 1 469 ? 15.662 -3.384 -8.425 1.00 96.94 469 GLU A CA 1
ATOM 3762 C C . GLU A 1 469 ? 15.327 -4.858 -8.153 1.00 96.94 469 GLU A C 1
ATOM 3764 O O . GLU A 1 469 ? 15.933 -5.757 -8.733 1.00 96.94 469 GLU A O 1
ATOM 3769 N N . PHE A 1 470 ? 14.334 -5.127 -7.304 1.00 95.88 470 PHE A N 1
ATOM 3770 C CA . PHE A 1 470 ? 13.860 -6.489 -7.076 1.00 95.88 470 PHE A CA 1
ATOM 3771 C C . PHE A 1 470 ? 13.344 -7.131 -8.373 1.00 95.88 470 PHE A C 1
ATOM 3773 O O . PHE A 1 470 ? 13.715 -8.261 -8.689 1.00 95.88 470 PHE A O 1
ATOM 3780 N N . CYS A 1 471 ? 12.544 -6.401 -9.158 1.00 96.38 471 CYS A N 1
ATOM 3781 C CA . CYS A 1 471 ? 12.003 -6.892 -10.426 1.00 96.38 471 CYS A CA 1
ATOM 3782 C C . CYS A 1 471 ? 13.108 -7.245 -11.433 1.00 96.38 471 CYS A C 1
ATOM 3784 O O . CYS A 1 471 ? 13.049 -8.303 -12.056 1.00 96.38 471 CYS A O 1
ATOM 3786 N N . THR A 1 472 ? 14.122 -6.388 -11.587 1.00 95.44 472 THR A N 1
ATOM 3787 C CA . THR A 1 472 ? 15.225 -6.619 -12.536 1.00 95.44 472 THR A CA 1
ATOM 3788 C C . THR A 1 472 ? 16.127 -7.770 -12.112 1.00 95.44 472 THR A C 1
ATOM 3790 O O . THR A 1 472 ? 16.638 -8.489 -12.967 1.00 95.44 472 THR A O 1
ATOM 3793 N N . ARG A 1 473 ? 16.287 -7.985 -10.805 1.00 93.56 473 ARG A N 1
ATOM 3794 C CA . ARG A 1 473 ? 17.091 -9.076 -10.255 1.00 93.56 473 ARG A CA 1
ATOM 3795 C C . ARG A 1 473 ? 16.392 -10.433 -10.312 1.00 93.56 473 ARG A C 1
ATOM 3797 O O . ARG A 1 473 ? 17.017 -11.421 -10.683 1.00 93.56 473 ARG A O 1
ATOM 3804 N N . GLU A 1 474 ? 15.119 -10.502 -9.929 1.00 93.25 474 GLU A N 1
ATOM 3805 C CA . GLU A 1 474 ? 14.380 -11.773 -9.848 1.00 93.25 474 GLU A CA 1
ATOM 3806 C C . GLU A 1 474 ? 13.763 -12.207 -11.182 1.00 93.25 474 GLU A C 1
ATOM 3808 O O . GLU A 1 474 ? 13.529 -13.402 -11.404 1.00 93.25 474 GLU A O 1
ATOM 3813 N N . ILE A 1 475 ? 13.477 -11.242 -12.064 1.00 93.69 475 ILE A N 1
ATOM 3814 C CA . ILE A 1 475 ? 12.790 -11.451 -13.344 1.00 93.69 475 ILE A CA 1
ATOM 3815 C C . ILE A 1 475 ? 13.571 -10.750 -14.482 1.00 93.69 475 ILE A C 1
ATOM 3817 O O . ILE A 1 475 ? 13.001 -9.974 -15.252 1.00 93.69 475 ILE A O 1
ATOM 3821 N N . PRO A 1 476 ? 14.887 -11.006 -14.645 1.00 91.69 476 PRO A N 1
ATOM 3822 C CA . PRO A 1 476 ? 15.701 -10.323 -15.657 1.00 91.69 476 PRO A CA 1
ATOM 3823 C C . PRO A 1 476 ? 15.222 -10.610 -17.087 1.00 91.69 476 PRO A C 1
ATOM 3825 O O . PRO A 1 476 ? 15.334 -9.759 -17.970 1.00 91.69 476 PRO A O 1
ATOM 3828 N N . CYS A 1 477 ? 14.613 -11.779 -17.319 1.00 88.69 477 CYS A N 1
ATOM 3829 C CA . CYS A 1 477 ? 14.064 -12.163 -18.619 1.00 88.69 477 CYS A CA 1
ATOM 3830 C C . CYS A 1 477 ? 12.970 -11.209 -19.122 1.00 88.69 477 CYS A C 1
ATOM 3832 O O . CYS A 1 477 ? 12.858 -11.024 -20.326 1.00 88.69 477 CYS A O 1
ATOM 3834 N N . ALA A 1 478 ? 12.219 -10.540 -18.242 1.00 91.75 478 ALA A N 1
ATOM 3835 C CA . ALA A 1 478 ? 11.213 -9.557 -18.647 1.00 91.75 478 ALA A CA 1
ATOM 3836 C C . ALA A 1 478 ? 11.804 -8.293 -19.297 1.00 91.75 478 ALA A C 1
ATOM 3838 O O . ALA A 1 478 ? 11.083 -7.557 -19.973 1.00 91.75 478 ALA A O 1
ATOM 3839 N N . PHE A 1 479 ? 13.099 -8.043 -19.087 1.00 93.44 479 PHE A N 1
ATOM 3840 C CA . PHE A 1 479 ? 13.829 -6.903 -19.639 1.00 93.44 479 PHE A CA 1
ATOM 3841 C C . PHE A 1 479 ? 14.742 -7.339 -20.789 1.00 93.44 479 PHE A C 1
ATOM 3843 O O . PHE A 1 479 ? 14.769 -6.693 -21.832 1.00 93.44 479 PHE A O 1
ATOM 3850 N N . LEU A 1 480 ? 15.453 -8.459 -20.622 1.00 90.81 480 LEU A N 1
ATOM 3851 C CA . LEU A 1 480 ? 16.416 -8.950 -21.612 1.00 90.81 480 LEU A CA 1
ATOM 3852 C C . LEU A 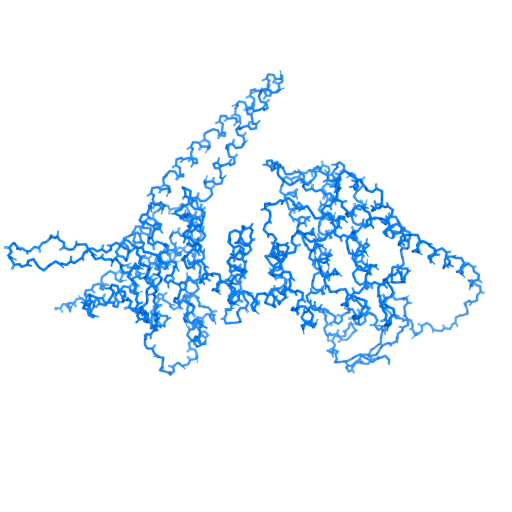1 480 ? 15.772 -9.749 -22.751 1.00 90.81 480 LEU A C 1
ATOM 3854 O O . LEU A 1 480 ? 16.321 -9.782 -23.841 1.00 90.81 480 LEU A O 1
ATOM 3858 N N . MET A 1 481 ? 14.635 -10.401 -22.506 1.00 86.75 481 MET A N 1
ATOM 3859 C CA . MET A 1 481 ? 13.894 -11.182 -23.509 1.00 86.75 481 MET A CA 1
ATOM 3860 C C . MET A 1 481 ? 12.452 -10.696 -23.708 1.00 86.75 481 MET A C 1
ATOM 3862 O O . MET A 1 481 ? 11.722 -11.240 -24.533 1.00 86.75 481 MET A O 1
ATOM 3866 N N . GLY A 1 482 ? 12.005 -9.738 -22.894 1.00 84.50 482 GLY A N 1
ATOM 3867 C CA . GLY A 1 482 ? 10.691 -9.127 -23.030 1.00 84.50 482 GLY A CA 1
ATOM 3868 C C . GLY A 1 482 ? 10.674 -8.047 -24.113 1.00 84.50 482 GLY A C 1
ATOM 3869 O O . GLY A 1 482 ? 11.676 -7.836 -24.797 1.00 84.50 482 GLY A O 1
ATOM 3870 N N . PRO A 1 483 ? 9.551 -7.322 -24.249 1.00 85.56 483 PRO A N 1
ATOM 3871 C CA . PRO A 1 483 ? 9.448 -6.212 -25.189 1.00 85.56 483 PRO A CA 1
ATOM 3872 C C . PRO A 1 483 ? 10.575 -5.190 -24.982 1.00 85.56 483 PRO A C 1
ATOM 3874 O O . PRO A 1 483 ? 10.789 -4.751 -23.850 1.00 85.56 483 PRO A O 1
ATOM 3877 N N . ASP A 1 484 ? 11.225 -4.740 -26.061 1.00 82.75 484 ASP A N 1
ATOM 3878 C CA . ASP A 1 484 ? 12.332 -3.760 -26.035 1.00 82.75 484 ASP A CA 1
ATOM 3879 C C . ASP A 1 484 ? 12.018 -2.527 -25.180 1.00 82.75 484 ASP A C 1
ATOM 3881 O O . ASP A 1 484 ? 12.880 -1.969 -24.498 1.00 82.75 484 ASP A O 1
ATOM 3885 N N . MET A 1 485 ? 10.748 -2.115 -25.185 1.00 86.38 485 MET A N 1
ATOM 3886 C CA . MET A 1 485 ? 10.242 -0.985 -24.413 1.00 86.38 485 MET A CA 1
ATOM 3887 C C . MET A 1 485 ? 10.474 -1.121 -22.905 1.00 86.38 485 MET A C 1
ATOM 3889 O O . MET A 1 485 ? 10.649 -0.101 -22.241 1.00 86.38 485 MET A O 1
ATOM 3893 N N . ASN A 1 486 ? 10.494 -2.338 -22.353 1.00 91.56 486 ASN A N 1
ATOM 3894 C CA . ASN A 1 486 ? 10.770 -2.549 -20.932 1.00 91.56 486 ASN A CA 1
ATOM 3895 C C . ASN A 1 486 ? 12.209 -2.156 -20.595 1.00 91.56 486 ASN A C 1
ATOM 3897 O O . ASN A 1 486 ? 12.429 -1.427 -19.627 1.00 91.56 486 ASN A O 1
ATOM 3901 N N . LEU A 1 487 ? 13.179 -2.607 -21.398 1.00 92.56 487 LEU A N 1
ATOM 3902 C CA . LEU A 1 487 ? 14.584 -2.274 -21.184 1.00 92.56 487 LEU A CA 1
ATOM 3903 C C . LEU A 1 487 ? 14.856 -0.800 -21.491 1.00 92.56 487 LEU A C 1
ATOM 3905 O O . LEU A 1 487 ? 15.471 -0.136 -20.665 1.00 92.56 487 LEU A O 1
ATOM 3909 N N . ARG A 1 488 ? 14.337 -0.266 -22.607 1.00 91.31 488 ARG A N 1
ATOM 3910 C CA . ARG A 1 488 ? 14.486 1.159 -22.961 1.00 91.31 488 ARG A CA 1
ATOM 3911 C C . ARG A 1 488 ? 13.949 2.082 -21.868 1.00 91.31 488 ARG A C 1
ATOM 3913 O O . ARG A 1 488 ? 14.647 2.984 -21.428 1.00 91.31 488 ARG A O 1
ATOM 3920 N N . ARG A 1 489 ? 12.739 1.832 -21.355 1.00 93.75 489 ARG A N 1
ATOM 3921 C CA . ARG A 1 489 ? 12.171 2.661 -20.278 1.00 93.75 489 ARG A CA 1
ATOM 3922 C C . ARG A 1 489 ? 12.911 2.506 -18.957 1.00 93.75 489 ARG A C 1
ATOM 3924 O O . ARG A 1 489 ? 13.034 3.481 -18.223 1.00 93.75 489 ARG A O 1
ATOM 3931 N N . LEU A 1 490 ? 13.407 1.307 -18.649 1.00 96.31 490 LEU A N 1
ATOM 3932 C CA . LEU A 1 490 ? 14.225 1.074 -17.462 1.00 96.31 490 LEU A CA 1
ATOM 3933 C C . LEU A 1 490 ? 15.524 1.884 -17.517 1.00 96.31 490 LEU A C 1
ATOM 3935 O O . LEU A 1 490 ? 15.857 2.562 -16.547 1.00 96.31 490 LEU A O 1
ATOM 3939 N N . THR A 1 491 ? 16.253 1.825 -18.631 1.00 94.00 491 THR A N 1
ATOM 3940 C CA . THR A 1 491 ? 17.522 2.543 -18.790 1.00 94.00 491 THR A CA 1
ATOM 3941 C C . THR A 1 491 ? 17.297 4.055 -18.838 1.00 94.00 491 THR A C 1
ATOM 3943 O O . THR A 1 491 ? 17.997 4.779 -18.132 1.00 94.00 491 THR A O 1
ATOM 3946 N N . GLU A 1 492 ? 16.276 4.537 -19.560 1.00 93.44 492 GLU A N 1
ATOM 3947 C CA . GLU A 1 492 ? 15.859 5.949 -19.550 1.00 93.44 492 GLU A CA 1
ATOM 3948 C C . GLU A 1 492 ? 15.579 6.429 -18.122 1.00 93.44 492 GLU A C 1
ATOM 3950 O O . GLU A 1 492 ? 16.040 7.494 -17.720 1.00 93.44 492 GLU A O 1
ATOM 3955 N N . LEU A 1 493 ? 14.856 5.629 -17.331 1.00 96.44 493 LEU A N 1
ATOM 3956 C CA . LEU A 1 493 ? 14.531 5.959 -15.949 1.00 96.44 493 LEU A CA 1
ATOM 3957 C C . LEU A 1 493 ? 15.776 6.003 -15.058 1.00 96.44 493 LEU A C 1
ATOM 3959 O O . LEU A 1 493 ? 15.892 6.897 -14.224 1.00 96.44 493 LEU A O 1
ATOM 3963 N N . VAL A 1 494 ? 16.725 5.079 -15.235 1.00 95.75 494 VAL A N 1
ATOM 3964 C CA . VAL A 1 494 ? 18.007 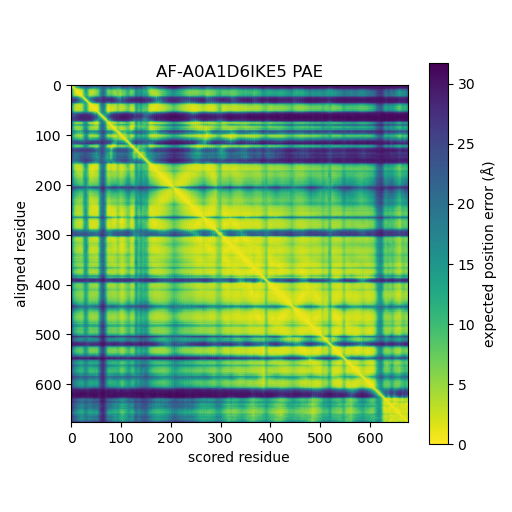5.109 -14.511 1.00 95.75 494 VAL A CA 1
ATOM 3965 C C . VAL A 1 494 ? 18.757 6.409 -14.808 1.00 95.75 494 VAL A C 1
ATOM 3967 O O . VAL A 1 494 ? 19.172 7.098 -13.874 1.00 95.75 494 VAL A O 1
ATOM 3970 N N . VAL A 1 495 ? 18.889 6.775 -16.085 1.00 93.62 495 VAL A N 1
ATOM 3971 C CA . VAL A 1 495 ? 19.571 8.010 -16.510 1.00 93.62 495 VAL A CA 1
ATOM 3972 C C . VAL A 1 495 ? 18.834 9.246 -15.998 1.00 93.62 495 VAL A C 1
ATOM 3974 O O . VAL A 1 495 ? 19.458 10.155 -15.451 1.00 93.62 495 VAL A O 1
ATOM 3977 N N . PHE A 1 496 ? 17.505 9.250 -16.092 1.00 94.12 496 PHE A N 1
ATOM 3978 C CA . PHE A 1 496 ? 16.640 10.302 -15.570 1.00 94.12 496 PHE A CA 1
ATOM 3979 C C . PHE A 1 496 ? 16.872 10.527 -14.071 1.00 94.12 496 PHE A C 1
ATOM 3981 O O . PHE A 1 496 ? 17.185 11.642 -13.655 1.00 94.12 496 PHE A O 1
ATOM 3988 N N . ILE A 1 497 ? 16.798 9.473 -13.251 1.00 94.44 497 ILE A N 1
ATOM 3989 C CA . ILE A 1 497 ? 17.003 9.573 -11.799 1.00 94.44 497 ILE A CA 1
ATOM 3990 C C . ILE A 1 497 ? 18.415 10.073 -11.486 1.00 94.44 497 ILE A C 1
ATOM 3992 O O . ILE A 1 497 ? 18.565 10.971 -10.656 1.00 94.44 497 ILE A O 1
ATOM 3996 N N . LEU A 1 498 ? 19.446 9.540 -12.152 1.00 91.94 498 LEU A N 1
ATOM 3997 C CA . LEU A 1 498 ? 20.827 9.995 -11.961 1.00 91.94 498 LEU A CA 1
ATOM 3998 C C . LEU A 1 498 ? 20.966 11.485 -12.257 1.00 91.94 498 LEU A C 1
ATOM 4000 O O . LEU A 1 498 ? 21.494 12.216 -11.421 1.00 91.94 498 LEU A O 1
ATOM 4004 N N . ASN A 1 499 ? 20.439 11.946 -13.390 1.00 90.31 499 ASN A N 1
ATOM 4005 C CA . ASN A 1 499 ? 20.487 13.353 -13.764 1.00 90.31 499 ASN A CA 1
ATOM 4006 C C . ASN A 1 499 ? 19.789 14.240 -12.721 1.00 90.31 499 ASN A C 1
ATOM 4008 O O . ASN A 1 499 ? 20.318 15.280 -12.329 1.00 90.31 499 ASN A O 1
ATOM 4012 N N . HIS A 1 500 ? 18.638 13.800 -12.207 1.00 87.94 500 HIS A N 1
ATOM 4013 C CA . HIS A 1 500 ? 17.894 14.513 -11.172 1.00 87.94 500 HIS A CA 1
ATOM 4014 C C . HIS A 1 500 ? 18.642 14.599 -9.836 1.00 87.94 500 HIS A C 1
ATOM 4016 O O . HIS A 1 500 ? 18.620 15.652 -9.205 1.00 87.94 500 HIS A O 1
ATOM 4022 N N . ILE A 1 501 ? 19.331 13.535 -9.415 1.00 86.38 501 ILE A N 1
ATOM 4023 C CA . ILE A 1 501 ? 20.127 13.529 -8.176 1.00 86.38 501 ILE A CA 1
ATOM 4024 C C . ILE A 1 501 ? 21.414 14.348 -8.321 1.00 86.38 501 ILE A C 1
ATOM 4026 O O . ILE A 1 501 ? 21.803 15.048 -7.387 1.00 86.38 501 ILE A O 1
ATOM 4030 N N . ILE A 1 502 ? 22.059 14.283 -9.484 1.00 83.81 502 ILE A N 1
ATOM 4031 C CA . ILE A 1 502 ? 23.310 14.987 -9.785 1.00 83.81 502 ILE A CA 1
ATOM 4032 C C . ILE A 1 502 ? 23.089 16.493 -9.938 1.00 83.81 502 ILE A C 1
ATOM 4034 O O . ILE A 1 502 ? 23.888 17.280 -9.438 1.00 83.81 502 ILE A O 1
ATOM 4038 N N . SER A 1 503 ? 21.993 16.895 -10.587 1.00 77.81 503 SER A N 1
ATOM 4039 C CA . SER A 1 503 ? 21.654 18.307 -10.809 1.00 77.81 503 SER A CA 1
ATOM 4040 C C . SER A 1 503 ? 21.396 19.080 -9.511 1.00 77.81 503 SER A C 1
ATOM 4042 O O . SER A 1 503 ? 21.351 20.309 -9.528 1.00 77.81 503 SER A O 1
ATOM 4044 N N . VAL A 1 504 ? 21.227 18.395 -8.372 1.00 68.94 504 VAL A N 1
ATOM 4045 C CA . VAL A 1 504 ? 21.149 19.055 -7.064 1.00 68.94 504 VAL A CA 1
ATOM 4046 C C . VAL A 1 504 ? 22.557 19.477 -6.635 1.00 68.94 504 VAL A C 1
ATOM 4048 O O . VAL A 1 504 ? 23.293 18.712 -6.009 1.00 68.94 504 VAL A O 1
ATOM 4051 N N . ALA A 1 505 ? 22.907 20.718 -6.985 1.00 55.56 505 ALA A N 1
ATOM 4052 C CA . ALA A 1 505 ? 24.264 21.266 -6.951 1.00 55.56 505 ALA A CA 1
ATOM 4053 C C . ALA A 1 505 ? 24.946 21.296 -5.568 1.00 55.56 505 ALA A C 1
ATOM 4055 O O . ALA A 1 505 ? 26.171 21.358 -5.508 1.00 55.56 505 ALA A O 1
ATOM 4056 N N . ASP A 1 506 ? 24.196 21.213 -4.464 1.00 71.25 506 ASP A N 1
ATOM 4057 C CA . ASP A 1 506 ? 24.758 21.239 -3.110 1.00 71.25 506 ASP A CA 1
ATOM 4058 C C . ASP A 1 506 ? 24.420 19.962 -2.316 1.00 71.25 506 ASP A C 1
ATOM 4060 O O . ASP A 1 506 ? 23.258 19.623 -2.062 1.00 71.25 506 ASP A O 1
ATOM 4064 N N . ALA A 1 507 ? 25.472 19.230 -1.938 1.00 70.56 507 ALA A N 1
ATOM 4065 C CA . ALA A 1 507 ? 25.401 18.036 -1.103 1.00 70.56 507 ALA A CA 1
ATOM 4066 C C . ALA A 1 507 ? 24.951 18.327 0.327 1.00 70.56 507 ALA A C 1
ATOM 4068 O O . ALA A 1 507 ? 24.188 17.541 0.892 1.00 70.56 507 ALA A O 1
ATOM 4069 N N . GLU A 1 508 ? 25.381 19.454 0.888 1.00 73.44 508 GLU A N 1
ATOM 4070 C CA . GLU A 1 508 ? 25.013 19.856 2.240 1.00 73.44 508 GLU A CA 1
ATOM 4071 C C . GLU A 1 508 ? 23.553 20.296 2.284 1.00 73.44 508 GLU A C 1
ATOM 4073 O O . GLU A 1 508 ? 22.811 19.870 3.172 1.00 73.44 508 GLU A O 1
ATOM 4078 N N . PHE A 1 509 ? 23.101 21.053 1.279 1.00 75.62 509 PHE A N 1
ATOM 4079 C CA . PHE A 1 509 ? 21.693 21.418 1.143 1.00 75.62 509 PHE A CA 1
ATOM 4080 C C . PHE A 1 509 ? 20.778 20.194 1.020 1.00 75.62 509 PHE A C 1
ATOM 4082 O O . PHE A 1 509 ? 19.722 20.139 1.655 1.00 75.62 509 PHE A O 1
ATOM 4089 N N . PHE A 1 510 ? 21.176 19.194 0.227 1.00 78.00 510 PHE A N 1
ATOM 4090 C CA . PHE A 1 510 ? 20.415 17.953 0.067 1.00 78.00 510 PHE A CA 1
ATOM 4091 C C . PHE A 1 510 ? 20.245 17.224 1.407 1.00 78.00 510 PHE A C 1
ATOM 4093 O O . PHE A 1 510 ? 19.125 16.901 1.808 1.00 78.00 510 PHE A O 1
ATOM 4100 N N . ASP A 1 511 ? 21.346 17.013 2.130 1.00 75.94 511 ASP A N 1
ATOM 4101 C CA . ASP A 1 511 ? 21.329 16.328 3.424 1.00 75.94 511 ASP A CA 1
ATOM 4102 C C . ASP A 1 511 ? 20.579 17.140 4.494 1.00 75.94 511 ASP A C 1
ATOM 4104 O O . ASP A 1 511 ? 19.845 16.566 5.302 1.00 75.94 511 ASP A O 1
ATOM 4108 N N . MET A 1 512 ? 20.713 18.471 4.490 1.00 73.44 512 MET A N 1
ATOM 4109 C CA . MET A 1 512 ? 19.960 19.371 5.369 1.00 73.44 512 MET A CA 1
ATOM 4110 C C . MET A 1 512 ? 18.454 19.263 5.115 1.00 73.44 512 MET A C 1
ATOM 4112 O O . MET A 1 512 ? 17.680 19.117 6.061 1.00 73.44 512 MET A O 1
ATOM 4116 N N . THR A 1 513 ? 18.039 19.268 3.848 1.00 74.44 513 THR A N 1
ATOM 4117 C CA . THR A 1 513 ? 16.630 19.183 3.441 1.00 74.44 513 THR A CA 1
ATOM 4118 C C . THR A 1 513 ? 15.997 17.860 3.866 1.00 74.44 513 THR A C 1
ATOM 4120 O O . THR A 1 513 ? 14.838 17.821 4.269 1.00 74.44 513 THR A O 1
ATOM 4123 N N . LEU A 1 514 ? 16.751 16.764 3.860 1.00 74.50 514 LEU A N 1
ATOM 4124 C CA . LEU A 1 514 ? 16.232 15.450 4.251 1.00 74.50 514 LEU A CA 1
ATOM 4125 C C . LEU A 1 514 ? 16.324 15.170 5.759 1.00 74.50 514 LEU A C 1
ATOM 4127 O O . LEU A 1 514 ? 15.774 14.176 6.238 1.00 74.50 514 LEU A O 1
ATOM 4131 N N . ARG A 1 515 ? 16.973 16.044 6.539 1.00 67.81 515 ARG A N 1
ATOM 4132 C CA . ARG A 1 515 ? 17.145 15.864 7.984 1.00 67.81 515 ARG A CA 1
ATOM 4133 C C . ARG A 1 515 ? 15.860 16.193 8.749 1.00 67.81 515 ARG A C 1
ATOM 4135 O O . ARG A 1 515 ? 15.509 17.356 8.922 1.00 67.81 515 ARG A O 1
ATOM 4142 N N . ARG A 1 516 ? 15.192 15.172 9.293 1.00 61.66 516 ARG A N 1
ATOM 4143 C CA . ARG A 1 516 ? 14.037 15.354 10.191 1.00 61.66 516 ARG A CA 1
ATOM 4144 C C . ARG A 1 516 ? 14.483 15.693 11.625 1.00 61.66 516 ARG A C 1
ATOM 4146 O O . ARG A 1 516 ? 15.353 14.999 12.157 1.00 61.66 516 ARG A O 1
ATOM 4153 N N . PRO A 1 517 ? 13.880 16.693 12.296 1.00 45.97 517 PRO A N 1
ATOM 4154 C CA . PRO A 1 517 ? 14.045 16.878 13.738 1.00 45.97 517 PRO A CA 1
ATOM 4155 C C . PRO A 1 517 ? 13.479 15.665 14.501 1.00 45.97 517 PRO A C 1
ATOM 4157 O O . PRO A 1 517 ? 12.321 15.306 14.301 1.00 45.97 517 PRO A O 1
ATOM 4160 N N . GLY A 1 518 ? 14.277 15.027 15.365 1.00 49.19 518 GLY A N 1
ATOM 4161 C CA . GLY A 1 518 ? 13.795 14.030 16.339 1.00 49.19 518 GLY A CA 1
ATOM 4162 C C . GLY A 1 518 ? 13.781 12.546 15.924 1.00 49.19 518 GLY A C 1
ATOM 4163 O O . GLY A 1 518 ? 13.367 11.720 16.730 1.00 49.19 518 GLY A O 1
ATOM 4164 N N . GLN A 1 519 ? 14.246 12.156 14.727 1.00 46.44 519 GLN A N 1
ATOM 4165 C CA . GLN A 1 519 ? 14.421 10.734 14.364 1.00 46.44 519 GLN A CA 1
ATOM 4166 C C . GLN A 1 519 ? 15.908 10.346 14.342 1.00 46.44 519 GLN A C 1
ATOM 4168 O O . GLN A 1 519 ? 16.674 10.834 13.516 1.00 46.44 519 GLN A O 1
ATOM 4173 N N . HIS A 1 520 ? 16.318 9.449 15.247 1.00 37.53 520 HIS A N 1
ATOM 4174 C CA . HIS A 1 520 ? 17.712 9.011 15.405 1.00 37.53 520 HIS A CA 1
ATOM 4175 C C . HIS A 1 520 ? 18.087 7.718 14.652 1.00 37.53 520 HIS A C 1
ATOM 4177 O O . HIS A 1 520 ? 19.246 7.322 14.738 1.00 37.53 520 HIS A O 1
ATOM 4183 N N . GLN A 1 521 ? 17.177 7.046 13.927 1.00 37.84 521 GLN A N 1
ATOM 4184 C CA . GLN A 1 521 ? 17.419 5.636 13.556 1.00 37.84 521 GLN A CA 1
ATOM 4185 C C . GLN A 1 521 ? 17.567 5.262 12.071 1.00 37.84 521 GLN A C 1
ATOM 4187 O O . GLN A 1 521 ? 18.211 4.254 11.811 1.00 37.84 521 GLN A O 1
ATOM 4192 N N . GLU A 1 522 ? 17.148 6.057 11.085 1.00 50.31 522 GLU A N 1
ATOM 4193 C CA . GLU A 1 522 ? 17.550 5.827 9.682 1.00 50.31 522 GLU A CA 1
ATOM 4194 C C . GLU A 1 522 ? 17.826 7.187 9.032 1.00 50.31 522 GLU A C 1
ATOM 4196 O O . GLU A 1 522 ? 16.915 7.961 8.752 1.00 50.31 522 GLU A O 1
ATOM 4201 N N . LYS A 1 523 ? 19.107 7.540 8.867 1.00 57.66 523 LYS A N 1
ATOM 4202 C CA . LYS A 1 523 ? 19.497 8.804 8.232 1.00 57.66 523 LYS A CA 1
ATOM 4203 C C . LYS A 1 523 ? 19.176 8.704 6.738 1.00 57.66 523 LYS A C 1
ATOM 4205 O O . LYS A 1 523 ? 19.945 8.085 6.004 1.00 57.66 523 LYS A O 1
ATOM 4210 N N . THR A 1 524 ? 18.062 9.301 6.306 1.00 65.75 524 THR A N 1
ATOM 4211 C CA . THR A 1 524 ? 17.735 9.473 4.884 1.00 65.75 524 THR A CA 1
ATOM 4212 C C . THR A 1 524 ? 18.939 10.091 4.174 1.00 65.75 524 THR A C 1
ATOM 4214 O O . THR A 1 524 ? 19.449 11.128 4.598 1.00 65.75 524 THR A O 1
ATOM 4217 N N . ASN A 1 525 ? 19.451 9.418 3.145 1.00 77.31 525 ASN A N 1
ATOM 4218 C CA . ASN A 1 525 ? 20.675 9.816 2.456 1.00 77.31 525 ASN A CA 1
ATOM 4219 C C . ASN A 1 525 ? 20.621 9.450 0.966 1.00 77.31 525 ASN A C 1
ATOM 4221 O O . ASN A 1 525 ? 19.780 8.666 0.523 1.00 77.31 525 ASN A O 1
ATOM 4225 N N . ARG A 1 526 ? 21.562 9.994 0.188 1.00 85.69 526 ARG A N 1
ATOM 4226 C CA . ARG A 1 526 ? 21.691 9.710 -1.253 1.00 85.69 526 ARG A CA 1
ATOM 4227 C C . ARG A 1 526 ? 21.895 8.224 -1.557 1.00 85.69 526 ARG A C 1
ATOM 4229 O O . ARG A 1 526 ? 21.442 7.749 -2.593 1.00 85.69 526 ARG A O 1
ATOM 4236 N N . THR A 1 527 ? 22.516 7.468 -0.654 1.00 87.56 527 THR A N 1
ATOM 4237 C CA . THR A 1 527 ? 22.698 6.019 -0.813 1.00 87.56 527 THR A CA 1
ATOM 4238 C C . THR A 1 527 ? 21.374 5.294 -1.044 1.00 87.56 527 THR A C 1
ATOM 4240 O O . THR A 1 527 ? 21.345 4.339 -1.816 1.00 87.56 527 THR A O 1
ATOM 4243 N N . MET A 1 528 ? 20.274 5.743 -0.424 1.00 88.06 528 MET A N 1
ATOM 4244 C CA . MET A 1 528 ? 18.967 5.086 -0.539 1.00 88.06 528 MET A CA 1
ATOM 4245 C C . MET A 1 528 ? 18.448 5.006 -1.978 1.00 88.06 528 MET A C 1
ATOM 4247 O O . MET A 1 528 ? 17.809 4.009 -2.314 1.00 88.06 528 MET A O 1
ATOM 4251 N N . ILE A 1 529 ? 18.760 6.004 -2.815 1.00 92.12 529 ILE A N 1
ATOM 4252 C CA . ILE A 1 529 ? 18.369 6.034 -4.230 1.00 92.12 529 ILE A CA 1
ATOM 4253 C C . ILE A 1 529 ? 19.491 5.559 -5.157 1.00 92.12 529 ILE A C 1
ATOM 4255 O O . ILE A 1 529 ? 19.213 4.897 -6.145 1.00 92.12 529 ILE A O 1
ATOM 4259 N N . LEU A 1 530 ? 20.765 5.817 -4.839 1.00 93.50 530 LEU A N 1
ATOM 4260 C CA . LEU A 1 530 ? 21.883 5.397 -5.696 1.00 93.50 530 LEU A CA 1
ATOM 4261 C C . LEU A 1 530 ? 22.098 3.879 -5.674 1.00 93.50 530 LEU A C 1
ATOM 4263 O O . LEU A 1 530 ? 22.426 3.283 -6.697 1.00 93.50 530 LEU A O 1
ATOM 4267 N N . ALA A 1 531 ? 21.904 3.241 -4.517 1.00 92.75 531 ALA A N 1
ATOM 4268 C CA . ALA A 1 531 ? 22.094 1.804 -4.360 1.00 92.75 531 ALA A CA 1
ATOM 4269 C C . ALA A 1 531 ? 21.191 0.956 -5.277 1.00 92.75 531 ALA A C 1
ATOM 4271 O O . ALA A 1 531 ? 21.744 0.102 -5.972 1.00 92.75 531 ALA A O 1
ATOM 4272 N N . PRO A 1 532 ? 19.860 1.183 -5.353 1.00 95.06 532 PRO A N 1
ATOM 4273 C CA . PRO A 1 532 ? 19.023 0.427 -6.279 1.00 95.06 532 PRO A CA 1
ATOM 4274 C C . PRO A 1 532 ? 19.395 0.641 -7.748 1.00 95.06 532 PRO A C 1
ATOM 4276 O O . PRO A 1 532 ? 19.306 -0.302 -8.525 1.00 95.06 532 PRO A O 1
ATOM 4279 N N . LEU A 1 533 ? 19.880 1.826 -8.143 1.00 96.12 533 LEU A N 1
ATOM 4280 C CA . LEU A 1 533 ? 20.331 2.067 -9.524 1.00 96.12 533 LEU A CA 1
ATOM 4281 C C . LEU A 1 533 ? 21.561 1.223 -9.877 1.00 96.12 533 LEU A C 1
ATOM 4283 O O . LEU A 1 533 ? 21.604 0.611 -10.942 1.00 96.12 533 LEU A O 1
ATOM 4287 N N . VAL A 1 534 ? 22.536 1.140 -8.963 1.00 95.31 534 VAL A N 1
ATOM 4288 C CA . VAL A 1 534 ? 23.695 0.248 -9.121 1.00 95.31 534 VAL A CA 1
ATOM 4289 C C . VAL A 1 534 ? 23.237 -1.206 -9.199 1.00 95.31 534 VAL A C 1
ATOM 4291 O O . VAL A 1 534 ? 23.662 -1.934 -10.092 1.00 95.31 534 VAL A O 1
ATOM 4294 N N . GLY A 1 535 ? 22.341 -1.627 -8.306 1.00 94.75 535 GLY A N 1
ATOM 4295 C CA . GLY A 1 535 ? 21.811 -2.987 -8.303 1.00 94.75 535 GLY A CA 1
ATOM 4296 C C . GLY A 1 535 ? 21.054 -3.362 -9.576 1.00 94.75 535 GLY A C 1
ATOM 4297 O O . GLY A 1 535 ? 21.223 -4.480 -10.061 1.00 94.75 535 GLY A O 1
ATOM 4298 N N . ILE A 1 536 ? 20.293 -2.432 -10.162 1.00 96.06 536 ILE A N 1
ATOM 4299 C CA . ILE A 1 536 ? 19.621 -2.613 -11.456 1.00 96.06 536 ILE A CA 1
ATOM 4300 C C . ILE A 1 536 ? 20.645 -2.891 -12.560 1.00 96.06 536 ILE A C 1
ATOM 4302 O O . ILE A 1 536 ? 20.524 -3.903 -13.248 1.00 96.06 536 ILE A O 1
ATOM 4306 N N . ILE A 1 537 ? 21.665 -2.034 -12.708 1.00 94.44 537 ILE A N 1
ATOM 4307 C CA . ILE A 1 537 ? 22.687 -2.186 -13.758 1.00 94.44 537 ILE A CA 1
ATOM 4308 C C . ILE A 1 537 ? 23.422 -3.521 -13.588 1.00 94.44 537 ILE A C 1
ATOM 4310 O O . ILE A 1 537 ? 23.518 -4.297 -14.535 1.00 94.44 537 ILE A O 1
ATOM 4314 N N . LEU A 1 538 ? 23.873 -3.827 -12.367 1.00 93.06 538 LEU A N 1
ATOM 4315 C CA . LEU A 1 538 ? 24.580 -5.075 -12.070 1.00 93.06 538 LEU A CA 1
ATOM 4316 C C . LEU A 1 538 ? 23.726 -6.315 -12.366 1.00 93.06 538 LEU A C 1
ATOM 4318 O O . LEU A 1 538 ? 24.225 -7.272 -12.950 1.00 93.06 538 LEU A O 1
ATOM 4322 N N . SER A 1 539 ? 22.438 -6.296 -12.014 1.00 91.75 539 SER A N 1
ATOM 4323 C CA . SER A 1 539 ? 21.538 -7.436 -12.244 1.00 91.75 539 SER A CA 1
ATOM 4324 C C . SER A 1 539 ? 21.356 -7.735 -13.735 1.00 91.75 539 SER A C 1
ATOM 4326 O O . SER A 1 539 ? 21.376 -8.897 -14.144 1.00 91.75 539 SER A O 1
ATOM 4328 N N . LEU A 1 540 ? 21.236 -6.693 -14.564 1.00 90.31 540 LEU A N 1
ATOM 4329 C CA . LEU A 1 540 ? 21.143 -6.845 -16.018 1.00 90.31 540 LEU A CA 1
ATOM 4330 C C . LEU A 1 540 ? 22.444 -7.405 -16.616 1.00 90.31 540 LEU A C 1
ATOM 4332 O O . LEU A 1 540 ? 22.397 -8.257 -17.505 1.00 90.31 540 LEU A O 1
ATOM 4336 N N . MET A 1 541 ? 23.604 -6.979 -16.108 1.00 86.06 541 MET A N 1
ATOM 4337 C CA . MET A 1 541 ? 24.911 -7.468 -16.562 1.00 86.06 541 MET A CA 1
ATOM 4338 C C . MET A 1 541 ? 25.180 -8.931 -16.189 1.00 86.06 541 MET A C 1
ATOM 4340 O O . MET A 1 541 ? 25.628 -9.717 -17.027 1.00 86.06 541 MET A O 1
ATOM 4344 N N . GLU A 1 542 ? 24.906 -9.311 -14.938 1.00 84.94 542 GLU A N 1
ATOM 4345 C CA . GLU A 1 542 ? 25.097 -10.684 -14.449 1.00 84.94 542 GLU A CA 1
ATOM 4346 C C . GLU A 1 542 ? 24.262 -11.685 -15.273 1.00 84.94 542 GLU A C 1
ATOM 4348 O O . GLU A 1 542 ? 24.732 -12.772 -15.610 1.00 84.94 542 GLU A O 1
ATOM 4353 N N . CYS A 1 543 ? 23.045 -11.310 -15.678 1.00 81.12 543 CYS A N 1
ATOM 4354 C CA . CYS A 1 543 ? 22.202 -12.175 -16.504 1.00 81.12 543 CYS A CA 1
ATOM 4355 C C . CYS A 1 543 ? 22.613 -12.192 -17.992 1.00 81.12 543 CYS A C 1
ATOM 4357 O O . CYS A 1 543 ? 22.530 -13.239 -18.641 1.00 81.12 543 CYS A O 1
ATOM 4359 N N . SER A 1 544 ? 23.120 -11.072 -18.520 1.00 73.25 544 SER A N 1
ATOM 4360 C CA . SER A 1 544 ? 23.595 -10.980 -19.912 1.00 73.25 544 SER A CA 1
ATOM 4361 C C . SER A 1 544 ? 24.862 -11.815 -20.157 1.00 73.25 544 SER A C 1
ATOM 4363 O O . SER A 1 544 ? 25.027 -12.389 -21.226 1.00 73.25 544 SER A O 1
ATOM 4365 N N . SER A 1 545 ? 25.736 -11.940 -19.152 1.00 66.00 545 SER A N 1
ATOM 4366 C CA . SER A 1 545 ? 26.997 -12.702 -19.239 1.00 66.00 545 SER A CA 1
ATOM 4367 C C . SER A 1 545 ? 26.842 -14.226 -19.135 1.00 66.00 545 SER A C 1
ATOM 4369 O O . SER A 1 545 ? 27.754 -14.959 -19.506 1.00 66.00 545 SER A O 1
ATOM 4371 N N . THR A 1 546 ? 25.704 -14.722 -18.641 1.00 60.78 546 THR A N 1
ATOM 4372 C CA . THR A 1 546 ? 25.475 -16.155 -18.358 1.00 60.78 546 THR A CA 1
ATOM 4373 C C . THR A 1 546 ? 24.632 -16.874 -19.417 1.00 60.78 546 THR A C 1
ATOM 4375 O O . THR A 1 546 ? 24.489 -18.096 -19.372 1.00 60.78 546 THR A O 1
ATOM 4378 N N . SER A 1 547 ? 24.078 -16.143 -20.386 1.00 58.84 547 SER A N 1
ATOM 4379 C CA . SER A 1 547 ? 23.123 -16.665 -21.368 1.00 58.84 547 SER A CA 1
ATOM 4380 C C . SER A 1 547 ? 23.765 -16.842 -22.748 1.00 58.84 547 SER A C 1
ATOM 4382 O O . SER A 1 547 ? 23.642 -15.990 -23.616 1.00 58.84 547 SER A O 1
ATOM 4384 N N . GLU A 1 548 ? 24.421 -17.977 -22.990 1.00 50.59 548 GLU A N 1
ATOM 4385 C CA . GLU A 1 548 ? 25.188 -18.215 -24.229 1.00 50.59 548 GLU A CA 1
ATOM 4386 C C . GLU A 1 548 ? 24.350 -18.480 -25.508 1.00 50.59 548 GLU A C 1
ATOM 4388 O O . GLU A 1 548 ? 24.934 -18.760 -26.553 1.00 50.59 548 GLU A O 1
ATOM 4393 N N . ARG A 1 549 ? 23.002 -18.472 -25.490 1.00 49.97 549 ARG A N 1
ATOM 4394 C CA . ARG A 1 549 ? 22.204 -19.034 -26.618 1.00 49.97 549 ARG A CA 1
ATOM 4395 C C . ARG A 1 549 ? 20.856 -18.381 -26.972 1.00 49.97 549 ARG A C 1
ATOM 4397 O O . ARG A 1 549 ? 20.013 -19.060 -27.559 1.00 49.97 549 ARG A O 1
ATOM 4404 N N . ARG A 1 550 ? 20.593 -17.111 -26.653 1.00 57.84 550 ARG A N 1
ATOM 4405 C CA . ARG A 1 550 ? 19.355 -16.432 -27.105 1.00 57.84 550 ARG A CA 1
ATOM 4406 C C . ARG A 1 550 ? 19.624 -15.000 -27.555 1.00 57.84 550 ARG A C 1
ATOM 4408 O O . ARG A 1 550 ? 20.532 -14.373 -27.027 1.00 57.84 550 ARG A O 1
ATOM 4415 N N . GLU A 1 551 ? 18.827 -14.510 -28.505 1.00 69.19 551 GLU A N 1
ATOM 4416 C CA . GLU A 1 551 ? 18.744 -13.084 -28.838 1.00 69.19 551 GLU A CA 1
ATOM 4417 C C . GLU A 1 551 ? 18.267 -12.341 -27.585 1.00 69.19 551 GLU A C 1
ATOM 4419 O O . GLU A 1 551 ? 17.117 -12.478 -27.165 1.00 69.19 551 GLU A O 1
ATOM 4424 N N . LEU A 1 552 ? 19.195 -11.656 -26.920 1.00 79.69 552 LEU A N 1
ATOM 4425 C CA . LEU A 1 552 ? 18.914 -10.801 -25.776 1.00 79.69 552 LEU A CA 1
ATOM 4426 C C . LEU A 1 552 ? 18.955 -9.348 -26.228 1.00 79.69 552 LEU A C 1
ATOM 4428 O O . LEU A 1 552 ? 19.786 -8.973 -27.055 1.00 79.69 552 LEU A O 1
ATOM 4432 N N . ASN A 1 553 ? 18.118 -8.521 -25.614 1.00 81.00 553 ASN A N 1
ATOM 4433 C CA . ASN A 1 553 ? 18.230 -7.078 -25.726 1.00 81.00 553 ASN A CA 1
ATOM 4434 C C . ASN A 1 553 ? 19.586 -6.637 -25.158 1.00 81.00 553 ASN A C 1
ATOM 4436 O O . ASN A 1 553 ? 19.856 -6.813 -23.965 1.00 81.00 553 ASN A O 1
ATOM 4440 N N . ASP A 1 554 ? 20.437 -6.067 -26.011 1.00 85.50 554 ASP A N 1
ATOM 4441 C CA . ASP A 1 554 ? 21.758 -5.591 -25.611 1.00 85.50 554 ASP A CA 1
ATOM 4442 C C . ASP A 1 554 ? 21.621 -4.333 -24.743 1.00 85.50 554 ASP A C 1
ATOM 4444 O O . ASP A 1 554 ? 21.280 -3.241 -25.203 1.00 85.50 554 ASP A O 1
ATOM 4448 N N . VAL A 1 555 ? 21.901 -4.507 -23.452 1.00 88.44 555 VAL A N 1
ATOM 4449 C CA . VAL A 1 555 ? 21.830 -3.449 -22.443 1.00 88.44 555 VAL A CA 1
ATOM 4450 C C . VAL A 1 555 ? 22.746 -2.285 -22.805 1.00 88.44 555 VAL A C 1
ATOM 4452 O O . VAL A 1 555 ? 22.323 -1.135 -22.712 1.00 88.44 555 VAL A O 1
ATOM 4455 N N . ILE A 1 556 ? 23.983 -2.561 -23.228 1.00 86.94 556 ILE A N 1
ATOM 4456 C CA . ILE A 1 556 ? 24.966 -1.516 -23.531 1.00 86.94 556 ILE A CA 1
ATOM 4457 C C . ILE A 1 556 ? 24.540 -0.770 -24.793 1.00 86.94 556 ILE A C 1
ATOM 4459 O O . ILE A 1 556 ? 24.567 0.460 -24.789 1.00 86.94 556 ILE A O 1
ATOM 4463 N N . ALA A 1 557 ? 24.081 -1.484 -25.824 1.00 86.56 557 ALA A N 1
ATOM 4464 C CA . ALA A 1 557 ? 23.562 -0.861 -27.040 1.00 86.56 557 ALA A CA 1
ATOM 4465 C C . ALA A 1 557 ? 22.351 0.039 -26.753 1.00 86.56 557 ALA A C 1
ATOM 4467 O O . ALA A 1 557 ? 22.267 1.138 -27.292 1.00 86.56 557 ALA A O 1
ATOM 4468 N N . VAL A 1 558 ? 21.443 -0.363 -25.854 1.00 88.56 558 VAL A N 1
ATOM 4469 C CA . VAL A 1 558 ? 20.303 0.481 -25.463 1.00 88.56 558 VAL A CA 1
ATOM 4470 C C . VAL A 1 558 ? 20.762 1.768 -24.772 1.00 88.56 558 VAL A C 1
ATOM 4472 O O . VAL A 1 558 ? 20.244 2.833 -25.104 1.00 88.56 558 VAL A O 1
ATOM 4475 N N . PHE A 1 559 ? 21.733 1.706 -23.852 1.00 88.81 559 PHE A N 1
ATOM 4476 C CA . PHE A 1 559 ? 22.316 2.919 -23.259 1.00 88.81 559 PHE A CA 1
ATOM 4477 C C . PHE A 1 559 ? 23.022 3.782 -24.314 1.00 88.81 559 PHE A C 1
ATOM 4479 O O . PHE A 1 559 ? 22.894 5.001 -24.276 1.00 88.81 559 PHE A O 1
ATOM 4486 N N . ALA A 1 560 ? 23.757 3.168 -25.244 1.00 87.19 560 ALA A N 1
ATOM 4487 C CA . ALA A 1 560 ? 24.471 3.879 -26.305 1.00 87.19 560 ALA A CA 1
ATOM 4488 C C . ALA A 1 560 ? 23.526 4.522 -27.333 1.00 87.19 560 ALA A C 1
ATOM 4490 O O . ALA A 1 560 ? 23.859 5.564 -27.874 1.00 87.19 560 ALA A O 1
ATOM 4491 N N . SER A 1 561 ? 22.336 3.953 -27.549 1.00 85.25 561 SER A N 1
ATOM 4492 C CA . SER A 1 561 ? 21.321 4.497 -28.464 1.00 85.25 561 SER A CA 1
ATOM 4493 C C . SER A 1 561 ? 20.592 5.744 -27.948 1.00 85.25 561 SER A C 1
ATOM 4495 O O . SER A 1 561 ? 19.647 6.199 -28.582 1.00 85.25 561 SER A O 1
ATOM 4497 N N . MET A 1 562 ? 20.949 6.253 -26.766 1.00 85.69 562 MET A N 1
ATOM 4498 C CA . MET A 1 562 ? 20.345 7.462 -26.208 1.00 85.69 562 MET A CA 1
ATOM 4499 C C . MET A 1 562 ? 21.105 8.710 -26.657 1.00 85.69 562 MET A C 1
ATOM 4501 O O . MET A 1 562 ? 22.330 8.745 -26.553 1.00 85.69 562 MET A O 1
ATOM 4505 N N . ASP A 1 563 ? 20.376 9.783 -26.972 1.00 81.06 563 ASP A N 1
ATOM 4506 C CA . ASP A 1 563 ? 20.910 11.087 -27.414 1.00 81.06 563 ASP A CA 1
ATOM 4507 C C . ASP A 1 563 ? 21.597 11.899 -26.284 1.00 81.06 563 ASP A C 1
ATOM 4509 O O . ASP A 1 563 ? 21.486 13.123 -26.197 1.00 81.06 563 ASP A O 1
ATOM 4513 N N . CYS A 1 564 ? 22.256 11.234 -25.327 1.00 87.19 564 CYS A N 1
ATOM 4514 C CA . CYS A 1 564 ? 22.918 11.879 -24.187 1.00 87.19 564 CYS A CA 1
ATOM 4515 C C . CYS A 1 564 ? 24.131 11.103 -23.613 1.00 87.19 564 CYS A C 1
ATOM 4517 O O . CYS A 1 564 ? 24.248 10.955 -22.388 1.00 87.19 564 CYS A O 1
ATOM 4519 N N . PRO A 1 565 ? 25.087 10.639 -24.443 1.00 87.19 565 PRO A N 1
ATOM 4520 C CA . PRO A 1 565 ? 26.191 9.785 -23.992 1.00 87.19 565 PRO A CA 1
ATOM 4521 C C . PRO A 1 565 ? 27.065 10.428 -22.901 1.00 87.19 565 PRO A C 1
ATOM 4523 O O . PRO A 1 565 ? 27.483 9.752 -21.956 1.00 87.19 565 PRO A O 1
ATOM 4526 N N . ALA A 1 566 ? 27.278 11.748 -22.960 1.00 86.88 566 ALA A N 1
ATOM 4527 C CA . ALA A 1 566 ? 28.023 12.492 -21.943 1.00 86.88 566 ALA A CA 1
ATOM 4528 C C . ALA A 1 566 ? 27.343 12.456 -20.559 1.00 86.88 566 ALA A C 1
ATOM 4530 O O . ALA A 1 566 ? 28.011 12.236 -19.544 1.00 86.88 566 ALA A O 1
ATOM 4531 N N . THR A 1 567 ? 26.015 12.618 -20.510 1.00 87.81 567 THR A N 1
ATOM 4532 C CA . THR A 1 567 ? 25.226 12.561 -19.267 1.00 87.81 567 THR A CA 1
ATOM 4533 C C . THR A 1 567 ? 25.284 11.168 -18.650 1.00 87.81 567 THR A C 1
ATOM 4535 O O . THR A 1 567 ? 25.461 11.032 -17.437 1.00 87.81 567 THR A O 1
ATOM 4538 N N . ILE A 1 568 ? 25.201 10.125 -19.479 1.00 90.94 568 ILE A N 1
ATOM 4539 C CA . ILE A 1 568 ? 25.305 8.729 -19.037 1.00 90.94 568 ILE A CA 1
ATOM 4540 C C . ILE A 1 568 ? 26.701 8.452 -18.475 1.00 90.94 568 ILE A C 1
ATOM 4542 O O . ILE A 1 568 ? 26.822 7.936 -17.362 1.00 90.94 568 ILE A O 1
ATOM 4546 N N . HIS A 1 569 ? 27.758 8.850 -19.192 1.00 89.69 569 HIS A N 1
ATOM 4547 C CA . HIS A 1 569 ? 29.138 8.701 -18.728 1.00 89.69 569 HIS A CA 1
ATOM 4548 C C . HIS A 1 569 ? 29.358 9.405 -17.381 1.00 89.69 569 HIS A C 1
ATOM 4550 O O . HIS A 1 569 ? 29.902 8.805 -16.451 1.00 89.69 569 HIS A O 1
ATOM 4556 N N . PHE A 1 570 ? 28.893 10.651 -17.242 1.00 89.44 570 PHE A N 1
ATOM 4557 C CA . PHE A 1 570 ? 28.985 11.390 -15.984 1.00 89.44 570 PHE A CA 1
ATOM 4558 C C . PHE A 1 570 ? 28.215 10.692 -14.851 1.00 89.44 570 PHE A C 1
ATOM 4560 O O . PHE A 1 570 ? 28.734 10.556 -13.743 1.00 89.44 570 PHE A O 1
ATOM 4567 N N . GLY A 1 571 ? 27.008 10.189 -15.126 1.00 91.19 571 GLY A N 1
ATOM 4568 C CA . GLY A 1 571 ? 26.201 9.436 -14.163 1.00 91.19 571 GLY A CA 1
ATOM 4569 C C . GLY A 1 571 ? 26.886 8.159 -13.667 1.00 91.19 571 GLY A C 1
ATOM 4570 O O . GLY A 1 571 ? 26.941 7.912 -12.461 1.00 91.19 571 GLY A O 1
ATOM 4571 N N . LEU A 1 572 ? 27.478 7.377 -14.574 1.00 92.62 572 LEU A N 1
ATOM 4572 C CA . LEU A 1 572 ? 28.250 6.178 -14.227 1.00 92.62 572 LEU A CA 1
ATOM 4573 C C . LEU A 1 572 ? 29.502 6.527 -13.412 1.00 92.62 572 LEU A C 1
ATOM 4575 O O . LEU A 1 572 ? 29.798 5.868 -12.413 1.00 92.62 572 LEU A O 1
ATOM 4579 N N . GLN A 1 573 ? 30.209 7.597 -13.781 1.00 91.31 573 GLN A N 1
ATOM 4580 C CA . GLN A 1 573 ? 31.360 8.088 -13.025 1.00 91.31 573 GLN A CA 1
ATOM 4581 C C . GLN A 1 573 ? 30.957 8.548 -11.617 1.00 91.31 573 GLN A C 1
ATOM 4583 O O . GLN A 1 573 ? 31.646 8.229 -10.643 1.00 91.31 573 GLN A O 1
ATOM 4588 N N . TYR A 1 574 ? 29.822 9.237 -11.484 1.00 91.50 574 TYR A N 1
ATOM 4589 C CA . TYR A 1 574 ? 29.270 9.632 -10.192 1.00 91.50 574 TYR A CA 1
ATOM 4590 C C . TYR A 1 574 ? 29.010 8.405 -9.308 1.00 91.50 574 TYR A C 1
ATOM 4592 O O . TYR A 1 574 ? 29.496 8.353 -8.177 1.00 91.50 574 TYR A O 1
ATOM 4600 N N . LEU A 1 575 ? 28.350 7.372 -9.845 1.00 92.88 575 LEU A N 1
ATOM 4601 C CA . LEU A 1 575 ? 28.128 6.108 -9.137 1.00 92.88 575 LEU A CA 1
ATOM 4602 C C . LEU A 1 575 ? 29.438 5.440 -8.702 1.00 92.88 575 LEU A C 1
ATOM 4604 O O . LEU A 1 575 ? 29.537 4.990 -7.564 1.00 92.88 575 LEU A O 1
ATOM 4608 N N . LEU A 1 576 ? 30.454 5.391 -9.565 1.00 91.44 576 LEU A N 1
ATOM 4609 C CA . LEU A 1 576 ? 31.746 4.766 -9.259 1.00 91.44 576 LEU A CA 1
ATOM 4610 C C . LEU A 1 576 ? 32.581 5.547 -8.236 1.00 91.44 576 LEU A C 1
ATOM 4612 O O . LEU A 1 576 ? 33.342 4.940 -7.480 1.00 91.44 576 LEU A O 1
ATOM 4616 N N . SER A 1 577 ? 32.449 6.874 -8.217 1.00 89.75 577 SER A N 1
ATOM 4617 C CA . SER A 1 577 ? 33.172 7.767 -7.301 1.00 89.75 577 SER A CA 1
ATOM 4618 C C . SER A 1 577 ? 32.516 7.906 -5.921 1.00 89.75 577 SER A C 1
ATOM 4620 O O . SER A 1 577 ? 33.139 8.430 -4.995 1.00 89.75 577 SER A O 1
ATOM 4622 N N . TYR A 1 578 ? 31.277 7.430 -5.759 1.00 90.00 578 TYR A N 1
ATOM 4623 C CA . TYR A 1 578 ? 30.562 7.492 -4.488 1.00 90.00 578 TYR A CA 1
ATOM 4624 C C . T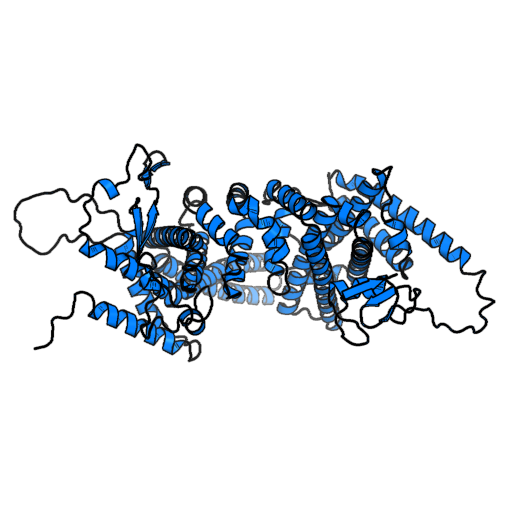YR A 1 578 ? 31.284 6.687 -3.392 1.00 90.00 578 TYR A C 1
ATOM 4626 O O . TYR A 1 578 ? 31.908 5.657 -3.657 1.00 90.00 578 TYR A O 1
ATOM 4634 N N . ASN A 1 579 ? 31.190 7.136 -2.134 1.00 87.25 579 ASN A N 1
ATOM 4635 C CA . ASN A 1 579 ? 31.915 6.552 -0.997 1.00 87.25 579 ASN A CA 1
ATOM 4636 C C . ASN A 1 579 ? 31.288 5.227 -0.507 1.00 87.25 579 ASN A C 1
ATOM 4638 O O . ASN A 1 579 ? 30.846 5.095 0.639 1.00 87.25 579 ASN A O 1
ATOM 4642 N N . TRP A 1 580 ? 31.244 4.228 -1.391 1.00 88.38 580 TRP A N 1
ATOM 4643 C CA . TRP A 1 580 ? 30.691 2.903 -1.123 1.00 88.38 580 TRP A CA 1
ATOM 4644 C C . TRP A 1 580 ? 31.463 2.141 -0.055 1.00 88.38 580 TRP A C 1
ATOM 4646 O O . TRP A 1 580 ? 30.860 1.353 0.660 1.00 88.38 580 TRP A O 1
ATOM 4656 N N . SER A 1 581 ? 32.765 2.385 0.107 1.00 84.31 581 SER A N 1
ATOM 4657 C CA . SER A 1 581 ? 33.572 1.725 1.140 1.00 84.31 581 SER A CA 1
ATOM 4658 C C . SER A 1 581 ? 33.081 2.054 2.551 1.00 84.31 581 SER A C 1
ATOM 4660 O O . SER A 1 581 ? 33.116 1.192 3.426 1.00 84.31 581 SER A O 1
ATOM 4662 N N . ASN A 1 582 ? 32.568 3.269 2.772 1.00 83.00 582 ASN A N 1
ATOM 4663 C CA . ASN A 1 582 ? 31.963 3.640 4.045 1.00 83.00 582 ASN A CA 1
ATOM 4664 C C . ASN A 1 582 ? 30.565 3.027 4.238 1.00 83.00 582 ASN A C 1
ATOM 4666 O O . ASN A 1 582 ? 30.206 2.676 5.358 1.00 83.00 582 ASN A O 1
ATOM 4670 N N . VAL A 1 583 ? 29.791 2.895 3.158 1.00 81.38 583 VAL A N 1
ATOM 4671 C CA . VAL A 1 583 ? 28.431 2.329 3.179 1.00 81.38 583 VAL A CA 1
ATOM 4672 C C . VAL A 1 583 ? 28.452 0.808 3.364 1.00 81.38 583 VAL A C 1
ATOM 4674 O O . VAL A 1 583 ? 27.684 0.271 4.154 1.00 81.38 583 VAL A O 1
ATOM 4677 N N . LEU A 1 584 ? 29.339 0.126 2.642 1.00 80.44 584 LEU A N 1
ATOM 4678 C CA . LEU A 1 584 ? 29.418 -1.327 2.486 1.00 80.44 584 LEU A CA 1
ATOM 4679 C C . LEU A 1 584 ? 30.538 -1.947 3.331 1.00 80.44 584 LEU A C 1
ATOM 4681 O O . LEU A 1 584 ? 31.138 -2.938 2.918 1.00 80.44 584 LEU A O 1
ATOM 4685 N N . ARG A 1 585 ? 30.897 -1.358 4.480 1.00 76.06 585 ARG A N 1
ATOM 4686 C CA . ARG A 1 585 ? 32.008 -1.871 5.304 1.00 76.06 585 ARG A CA 1
ATOM 4687 C C . ARG A 1 585 ? 31.805 -3.359 5.620 1.00 76.06 585 ARG A C 1
ATOM 4689 O O . ARG A 1 585 ? 30.915 -3.711 6.385 1.00 76.06 585 ARG A O 1
ATOM 4696 N N . GLY A 1 586 ? 32.659 -4.211 5.050 1.00 68.44 586 GLY A N 1
ATOM 4697 C CA . GLY A 1 586 ? 32.604 -5.665 5.233 1.00 68.44 586 GLY A CA 1
ATOM 4698 C C . GLY A 1 586 ? 31.565 -6.405 4.378 1.00 68.44 586 GLY A C 1
ATOM 4699 O O . GLY A 1 586 ? 31.393 -7.604 4.577 1.00 68.44 586 GLY A O 1
ATOM 4700 N N . ASP A 1 587 ? 30.891 -5.743 3.429 1.00 76.94 587 ASP A N 1
ATOM 4701 C CA . ASP A 1 587 ? 29.954 -6.392 2.504 1.00 76.94 587 ASP A CA 1
ATOM 4702 C C . ASP A 1 587 ? 30.668 -6.911 1.244 1.00 76.94 587 ASP A C 1
ATOM 4704 O O . ASP A 1 587 ? 31.387 -6.187 0.548 1.00 76.94 587 ASP A O 1
ATOM 4708 N N . SER A 1 588 ? 30.407 -8.175 0.913 1.00 76.25 588 SER A N 1
ATOM 4709 C CA . SER A 1 588 ? 30.798 -8.823 -0.343 1.00 76.25 588 SER A CA 1
ATOM 4710 C C . SER A 1 588 ? 30.330 -8.081 -1.603 1.00 76.25 588 SER A C 1
ATOM 4712 O O . SER A 1 588 ? 30.966 -8.191 -2.652 1.00 76.25 588 SER A O 1
ATOM 4714 N N . SER A 1 589 ? 29.253 -7.292 -1.518 1.00 79.81 589 SER A N 1
ATOM 4715 C CA . SER A 1 589 ? 28.727 -6.522 -2.644 1.00 79.81 589 SER A CA 1
ATOM 4716 C C . SER A 1 589 ? 29.700 -5.455 -3.147 1.00 79.81 589 SER A C 1
ATOM 4718 O O . SER A 1 589 ? 29.596 -5.058 -4.305 1.00 79.81 589 SER A O 1
ATOM 4720 N N . LEU A 1 590 ? 30.684 -5.030 -2.341 1.00 82.62 590 LEU A N 1
ATOM 4721 C CA . LEU A 1 590 ? 31.727 -4.096 -2.778 1.00 82.62 590 LEU A CA 1
ATOM 4722 C C . LEU A 1 590 ? 32.513 -4.644 -3.983 1.00 82.62 590 LEU A C 1
ATOM 4724 O O . LEU A 1 590 ? 32.869 -3.882 -4.880 1.00 82.62 590 LEU A O 1
ATOM 4728 N N . ALA A 1 591 ? 32.733 -5.964 -4.047 1.00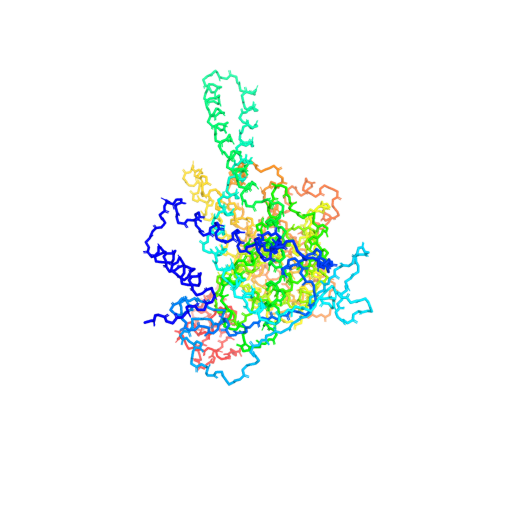 83.50 591 ALA A N 1
ATOM 4729 C CA . ALA A 1 591 ? 33.425 -6.606 -5.165 1.00 83.50 591 ALA A CA 1
ATOM 4730 C C . ALA A 1 591 ? 32.652 -6.470 -6.489 1.00 83.50 591 ALA A C 1
ATOM 4732 O O . ALA A 1 591 ? 33.264 -6.361 -7.552 1.00 83.50 591 ALA A O 1
ATOM 4733 N N . LYS A 1 592 ? 31.314 -6.390 -6.433 1.00 86.44 592 LYS A N 1
ATOM 4734 C CA . LYS A 1 592 ? 30.469 -6.228 -7.624 1.00 86.44 592 LYS A CA 1
ATOM 4735 C C . LYS A 1 592 ? 30.668 -4.879 -8.321 1.00 86.44 592 LYS A C 1
ATOM 4737 O O . LYS A 1 592 ? 30.402 -4.769 -9.512 1.00 86.44 592 LYS A O 1
ATOM 4742 N N . LEU A 1 593 ? 31.221 -3.868 -7.641 1.00 88.44 593 LEU A N 1
ATOM 4743 C CA . LEU A 1 593 ? 31.559 -2.582 -8.268 1.00 88.44 593 LEU A CA 1
ATOM 4744 C C . LEU A 1 593 ? 32.597 -2.716 -9.393 1.00 88.44 593 LEU A C 1
ATOM 4746 O O . LEU A 1 593 ? 32.671 -1.837 -10.248 1.00 88.44 593 LEU A O 1
ATOM 4750 N N . ALA A 1 594 ? 33.386 -3.797 -9.425 1.00 89.06 594 ALA A N 1
ATOM 4751 C CA . ALA A 1 594 ? 34.282 -4.078 -10.545 1.00 89.06 594 ALA A CA 1
ATOM 4752 C C . ALA A 1 594 ? 33.511 -4.286 -11.862 1.00 89.06 594 ALA A C 1
ATOM 4754 O O . ALA A 1 594 ? 33.934 -3.770 -12.891 1.00 89.06 594 ALA A O 1
ATOM 4755 N N . GLN A 1 595 ? 32.346 -4.941 -11.814 1.00 89.62 595 GLN A N 1
ATOM 4756 C CA . GLN A 1 595 ? 31.489 -5.128 -12.989 1.00 89.62 595 GLN A CA 1
ATOM 4757 C C . GLN A 1 595 ? 30.931 -3.787 -13.479 1.00 89.62 595 GLN A C 1
ATOM 4759 O O . GLN A 1 595 ? 30.968 -3.502 -14.669 1.00 89.62 595 GLN A O 1
ATOM 4764 N N . LEU A 1 596 ? 30.508 -2.898 -12.571 1.00 91.62 596 LEU A N 1
ATOM 4765 C CA . LEU A 1 596 ? 30.059 -1.554 -12.957 1.00 91.62 596 LEU A CA 1
ATOM 4766 C C . LEU A 1 596 ? 31.179 -0.739 -13.635 1.00 91.62 596 LEU A C 1
ATOM 4768 O O . LEU A 1 596 ? 30.919 0.021 -14.567 1.00 91.62 596 LEU A O 1
ATOM 4772 N N . LYS A 1 597 ? 32.437 -0.905 -13.197 1.00 91.75 597 LYS A N 1
ATOM 4773 C CA . LYS A 1 597 ? 33.596 -0.289 -13.870 1.00 91.75 597 LYS A CA 1
ATOM 4774 C C . LYS A 1 597 ? 33.775 -0.832 -15.282 1.00 91.75 597 LYS A C 1
ATOM 4776 O O . LYS A 1 597 ? 34.020 -0.056 -16.201 1.00 91.75 597 LYS A O 1
ATOM 4781 N N . GLU A 1 598 ? 33.639 -2.143 -15.448 1.00 90.94 598 GLU A N 1
ATOM 4782 C CA . GLU A 1 598 ? 33.736 -2.801 -16.748 1.00 90.94 598 GLU A CA 1
ATOM 4783 C C . GLU A 1 598 ? 32.636 -2.316 -17.706 1.00 90.94 598 GLU A C 1
ATOM 4785 O O . GLU A 1 598 ? 32.928 -1.922 -18.834 1.00 90.94 598 GLU A O 1
ATOM 4790 N N . PHE A 1 599 ? 31.394 -2.215 -17.223 1.00 90.81 599 PHE A N 1
ATOM 4791 C CA . PHE A 1 599 ? 30.271 -1.631 -17.963 1.00 90.81 599 PHE A CA 1
ATOM 4792 C C . PHE A 1 599 ? 30.568 -0.221 -18.458 1.00 90.81 599 PHE A C 1
ATOM 4794 O O . PHE A 1 599 ? 30.417 0.077 -19.641 1.00 90.81 599 PHE A O 1
ATOM 4801 N N . SER A 1 600 ? 31.031 0.645 -17.551 1.00 92.00 600 SER A N 1
ATOM 4802 C CA . SER A 1 600 ? 31.368 2.028 -17.879 1.00 92.00 600 SER A CA 1
ATOM 4803 C C . SER A 1 600 ? 32.475 2.117 -18.929 1.00 92.00 600 SER A C 1
ATOM 4805 O O . SER A 1 600 ? 32.457 3.033 -19.750 1.00 92.00 600 SER A O 1
ATOM 4807 N N . HIS A 1 601 ? 33.429 1.182 -18.917 1.00 90.31 601 HIS A N 1
ATOM 4808 C CA . HIS A 1 601 ? 34.496 1.117 -19.908 1.00 90.31 601 HIS A CA 1
ATOM 4809 C C . HIS A 1 601 ? 33.974 0.677 -21.285 1.00 90.31 601 HIS A C 1
ATOM 4811 O O . HIS A 1 601 ? 34.302 1.310 -22.288 1.00 90.31 601 HIS A O 1
ATOM 4817 N N . TYR A 1 602 ? 33.134 -0.364 -21.351 1.00 88.69 602 TYR A N 1
ATOM 4818 C CA . TYR A 1 602 ? 32.533 -0.803 -22.615 1.00 88.69 602 TYR A CA 1
ATOM 4819 C C . TYR A 1 602 ? 31.618 0.252 -23.227 1.00 88.69 602 TYR A C 1
ATOM 4821 O O . TYR A 1 602 ? 31.737 0.518 -24.421 1.00 88.69 602 TYR A O 1
ATOM 4829 N N . PHE A 1 603 ? 30.765 0.880 -22.414 1.00 89.31 603 PHE A N 1
ATOM 4830 C CA . PHE A 1 603 ? 29.900 1.973 -22.853 1.00 89.31 603 PHE A CA 1
ATOM 4831 C C . PHE A 1 603 ? 30.721 3.092 -23.503 1.00 89.31 603 PHE A C 1
ATOM 4833 O O . PHE A 1 603 ? 30.485 3.438 -24.656 1.00 89.31 603 PHE A O 1
ATOM 4840 N N . ARG A 1 604 ? 31.765 3.573 -22.810 1.00 88.88 604 ARG A N 1
ATOM 4841 C CA . ARG A 1 604 ? 32.651 4.627 -23.324 1.00 88.88 604 ARG A CA 1
ATOM 4842 C C . ARG A 1 604 ? 33.347 4.233 -24.627 1.00 88.88 604 ARG A C 1
ATOM 4844 O O . ARG A 1 604 ? 33.558 5.087 -25.480 1.00 88.88 604 ARG A O 1
ATOM 4851 N N . ARG A 1 605 ? 33.735 2.964 -24.773 1.00 87.69 605 ARG A N 1
ATOM 4852 C CA . ARG A 1 605 ? 34.374 2.466 -25.996 1.00 87.69 605 ARG A CA 1
ATOM 4853 C C . ARG A 1 605 ? 33.418 2.511 -27.189 1.00 87.69 605 ARG A C 1
ATOM 4855 O O . ARG A 1 605 ? 33.852 2.914 -28.256 1.00 87.69 605 ARG A O 1
ATOM 4862 N N . ILE A 1 606 ? 32.158 2.113 -26.998 1.00 85.38 606 ILE A N 1
ATOM 4863 C CA . ILE A 1 606 ? 31.142 2.102 -28.062 1.00 85.38 606 ILE A CA 1
ATOM 4864 C C . ILE A 1 606 ? 30.761 3.529 -28.466 1.00 85.38 606 ILE A C 1
ATOM 4866 O O . ILE A 1 606 ? 30.707 3.830 -29.652 1.00 85.38 606 ILE A O 1
ATOM 4870 N N . THR A 1 607 ? 30.556 4.433 -27.509 1.00 84.62 607 THR A N 1
ATOM 4871 C CA . THR A 1 607 ? 30.187 5.819 -27.840 1.00 84.62 607 THR A CA 1
ATOM 4872 C C . THR A 1 607 ? 31.338 6.583 -28.498 1.00 84.62 607 THR A C 1
ATOM 4874 O O . THR A 1 607 ? 31.108 7.352 -29.417 1.00 84.62 607 THR A O 1
ATOM 4877 N N . ALA A 1 608 ? 32.591 6.327 -28.098 1.00 81.06 608 ALA A N 1
ATOM 4878 C CA . ALA A 1 608 ? 33.758 6.968 -28.710 1.00 81.06 608 ALA A CA 1
ATOM 4879 C C . ALA A 1 608 ? 34.050 6.497 -30.147 1.00 81.06 608 ALA A C 1
ATOM 4881 O O . ALA A 1 608 ? 34.702 7.223 -30.890 1.00 81.06 608 ALA A O 1
ATOM 4882 N N . SER A 1 609 ? 33.614 5.291 -30.538 1.00 68.06 609 SER A N 1
ATOM 4883 C CA . SER A 1 609 ? 33.697 4.848 -31.937 1.00 68.06 609 SER A CA 1
ATOM 4884 C C . SER A 1 609 ? 32.623 5.478 -32.823 1.00 68.06 609 SER A C 1
ATOM 4886 O O . SER A 1 609 ? 32.889 5.693 -33.995 1.00 68.06 609 SER A O 1
ATOM 4888 N N . VAL A 1 610 ? 31.450 5.801 -32.267 1.00 61.91 610 VAL A N 1
ATOM 4889 C CA . VAL A 1 610 ? 30.346 6.439 -33.008 1.00 61.91 610 VAL A CA 1
ATOM 4890 C C . VAL A 1 610 ? 30.651 7.918 -33.278 1.00 61.91 610 VAL A C 1
ATOM 4892 O O . VAL A 1 610 ? 30.539 8.354 -34.417 1.00 61.91 610 VAL A O 1
ATOM 4895 N N . ASP A 1 611 ? 31.177 8.650 -32.286 1.00 56.81 611 ASP A N 1
ATOM 4896 C CA . ASP A 1 611 ? 31.609 10.053 -32.457 1.00 56.81 611 ASP A CA 1
ATOM 4897 C C . ASP A 1 611 ? 32.729 10.219 -33.514 1.00 5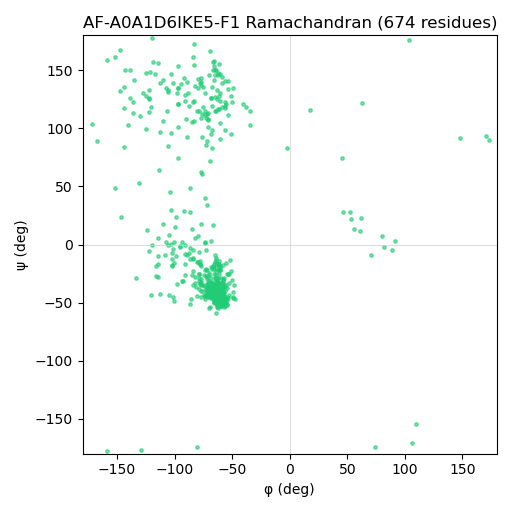6.81 611 ASP A C 1
ATOM 4899 O O . ASP A 1 611 ? 32.931 11.307 -34.044 1.00 56.81 611 ASP A O 1
ATOM 4903 N N . GLY A 1 612 ? 33.484 9.153 -33.817 1.00 54.47 612 GLY A N 1
ATOM 4904 C CA . GLY A 1 612 ? 34.570 9.170 -34.805 1.00 54.47 612 GLY A CA 1
ATOM 4905 C C . GLY A 1 612 ? 34.140 8.906 -36.254 1.00 54.47 612 GLY A C 1
ATOM 4906 O O . GLY A 1 612 ? 34.946 9.121 -37.156 1.00 54.47 612 GLY A O 1
ATOM 4907 N N . GLU A 1 613 ? 32.909 8.437 -36.487 1.00 49.09 613 GLU A N 1
ATOM 4908 C CA . GLU A 1 613 ? 32.377 8.125 -37.825 1.00 49.09 613 GLU A CA 1
ATOM 4909 C C . GLU A 1 613 ? 31.420 9.215 -38.354 1.00 49.09 613 GLU A C 1
ATOM 4911 O O . GLU A 1 613 ? 31.224 9.326 -39.565 1.00 49.09 613 GLU A O 1
ATOM 4916 N N . GLU A 1 614 ? 30.875 10.077 -37.485 1.00 46.94 614 GLU A N 1
ATOM 4917 C CA . GLU A 1 614 ? 29.950 11.156 -37.878 1.00 46.94 614 GLU A CA 1
ATOM 4918 C C . GLU A 1 614 ? 30.638 12.391 -38.501 1.00 46.94 614 GLU A C 1
ATOM 4920 O O . GLU A 1 614 ? 29.987 13.173 -39.199 1.00 46.94 614 GLU A O 1
ATOM 4925 N N . GLU A 1 615 ? 31.955 12.566 -38.336 1.00 42.69 615 GLU A N 1
ATOM 4926 C CA . GLU A 1 615 ? 32.672 13.720 -38.908 1.00 42.69 615 GLU A CA 1
ATOM 4927 C C . GLU A 1 615 ? 32.962 13.601 -40.423 1.00 42.69 615 GLU A C 1
ATOM 4929 O O . GLU A 1 615 ? 33.235 14.624 -41.051 1.00 42.69 615 GLU A O 1
ATOM 4934 N N . ASP A 1 616 ? 32.836 12.420 -41.050 1.00 40.69 616 ASP A N 1
ATOM 4935 C CA . ASP A 1 616 ? 33.257 12.206 -42.456 1.00 40.69 616 ASP A CA 1
ATOM 4936 C C . ASP A 1 616 ? 32.097 12.112 -43.480 1.00 40.69 616 ASP A C 1
ATOM 4938 O O . ASP A 1 616 ? 32.328 11.997 -44.685 1.00 40.69 616 ASP A O 1
ATOM 4942 N N . HIS A 1 617 ? 30.832 12.213 -43.043 1.00 43.31 617 HIS A N 1
ATOM 4943 C CA . HIS A 1 617 ? 29.654 12.073 -43.925 1.00 43.31 617 HIS A CA 1
ATOM 4944 C C . HIS A 1 617 ? 28.788 13.334 -44.114 1.00 43.31 617 HIS A C 1
ATOM 4946 O O . HIS A 1 617 ? 27.783 13.296 -44.825 1.00 43.31 617 HIS A O 1
ATOM 4952 N N . SER A 1 618 ? 29.192 14.491 -43.589 1.00 40.16 618 SER A N 1
ATOM 4953 C CA . SER A 1 618 ? 28.382 15.724 -43.587 1.00 40.16 618 SER A CA 1
ATOM 4954 C C . SER A 1 618 ? 28.496 16.620 -44.841 1.00 40.16 618 SER A C 1
ATOM 4956 O O . SER A 1 618 ? 28.275 17.827 -44.756 1.00 40.16 618 SER A O 1
ATOM 4958 N N . LEU A 1 619 ? 28.794 16.071 -46.031 1.00 43.47 619 LEU A N 1
ATOM 4959 C CA . LEU A 1 619 ? 28.926 16.876 -47.266 1.00 43.47 619 LEU A CA 1
ATOM 4960 C C . LEU A 1 619 ? 28.049 16.479 -48.463 1.00 43.47 619 LEU A C 1
ATOM 4962 O O . LEU A 1 619 ? 28.251 17.034 -49.537 1.00 43.47 619 LEU A O 1
ATOM 4966 N N . ASN A 1 620 ? 27.041 15.617 -48.317 1.00 44.53 620 ASN A N 1
ATOM 4967 C CA . ASN A 1 620 ? 26.054 15.402 -49.387 1.00 44.53 620 ASN A CA 1
ATOM 4968 C C . ASN A 1 620 ? 24.647 15.161 -48.821 1.00 44.53 620 ASN A C 1
ATOM 4970 O O . ASN A 1 620 ? 24.213 14.020 -48.708 1.00 44.53 620 ASN A O 1
ATOM 4974 N N . ALA A 1 621 ? 23.922 16.235 -48.508 1.00 41.44 621 ALA A N 1
ATOM 4975 C CA . ALA A 1 621 ? 22.468 16.195 -48.366 1.00 41.44 621 ALA A CA 1
ATOM 4976 C C . ALA A 1 621 ? 21.867 17.030 -49.502 1.00 41.44 621 ALA A C 1
ATOM 4978 O O . ALA A 1 621 ? 21.856 18.259 -49.452 1.00 41.44 621 ALA A O 1
ATOM 4979 N N . GLY A 1 622 ? 21.471 16.346 -50.575 1.00 39.41 622 GLY A N 1
ATOM 4980 C CA . GLY A 1 622 ? 20.527 16.890 -51.540 1.00 39.41 622 GLY A CA 1
ATOM 4981 C C . GLY A 1 622 ? 19.122 16.783 -50.960 1.00 39.41 622 GLY A C 1
ATOM 4982 O O . GLY A 1 622 ? 18.802 15.780 -50.328 1.00 39.41 622 GLY A O 1
ATOM 4983 N N . ASP A 1 623 ? 18.325 17.827 -51.166 1.00 46.50 623 ASP A N 1
ATOM 4984 C CA . ASP A 1 623 ? 16.893 17.866 -50.880 1.00 46.50 623 ASP A CA 1
ATOM 4985 C C . ASP A 1 623 ? 16.168 16.721 -51.618 1.00 46.50 623 ASP A C 1
ATOM 4987 O O . ASP A 1 623 ? 15.849 16.839 -52.803 1.00 46.50 623 ASP A O 1
ATOM 4991 N N . GLU A 1 624 ? 15.897 15.618 -50.925 1.00 44.69 624 GLU A N 1
ATOM 4992 C CA . GLU A 1 624 ? 14.862 14.650 -51.294 1.00 44.69 624 GLU A CA 1
ATOM 4993 C C . GLU A 1 624 ? 13.930 14.484 -50.084 1.00 44.69 624 GLU A C 1
ATOM 4995 O O . GLU A 1 624 ? 14.391 14.306 -48.959 1.00 44.69 624 GLU A O 1
ATOM 5000 N N . ASP A 1 625 ? 12.626 14.639 -50.326 1.00 45.78 625 ASP A N 1
ATOM 5001 C CA . ASP A 1 625 ? 11.545 14.750 -49.340 1.00 45.78 625 ASP A CA 1
ATOM 5002 C C . ASP A 1 625 ? 11.669 13.796 -48.135 1.00 45.78 625 ASP A C 1
ATOM 5004 O O . ASP A 1 625 ? 11.605 12.572 -48.258 1.00 45.78 625 ASP A O 1
ATOM 5008 N N . ASP A 1 626 ? 11.734 14.393 -46.944 1.00 55.16 626 ASP A N 1
ATOM 5009 C CA . ASP A 1 626 ? 11.805 13.770 -45.615 1.00 55.16 626 ASP A CA 1
ATOM 5010 C C . ASP A 1 626 ? 10.445 13.161 -45.172 1.00 55.16 626 ASP A C 1
ATOM 5012 O O . ASP A 1 626 ? 10.005 13.282 -44.028 1.00 55.16 626 ASP A O 1
ATOM 5016 N N . ASP A 1 627 ? 9.723 12.521 -46.102 1.00 59.44 627 ASP A N 1
ATOM 5017 C CA . ASP A 1 627 ? 8.339 12.028 -45.936 1.00 59.44 627 ASP A CA 1
ATOM 5018 C C . ASP A 1 627 ? 8.273 10.660 -45.215 1.00 59.44 627 ASP A C 1
ATOM 5020 O O . ASP A 1 627 ? 7.223 10.014 -45.097 1.00 59.44 627 ASP A O 1
ATOM 5024 N N . HIS A 1 628 ? 9.422 10.165 -44.746 1.00 73.81 628 HIS A N 1
ATOM 5025 C CA . HIS A 1 628 ? 9.553 8.897 -44.030 1.00 73.81 628 HIS A CA 1
ATOM 5026 C C . HIS A 1 628 ? 9.980 9.060 -42.575 1.00 73.81 628 HIS A C 1
ATOM 5028 O O . HIS A 1 628 ? 9.825 8.107 -41.817 1.00 73.81 628 HIS A O 1
ATOM 5034 N N . THR A 1 629 ? 10.377 10.248 -42.126 1.00 88.25 629 THR A N 1
ATOM 5035 C CA . THR A 1 629 ? 10.760 10.476 -40.729 1.00 88.25 629 THR A CA 1
ATOM 5036 C C . THR A 1 629 ? 9.527 10.540 -39.818 1.00 88.25 629 THR A C 1
ATOM 5038 O O . THR A 1 629 ? 8.495 11.137 -40.125 1.00 88.25 629 THR A O 1
ATOM 5041 N N . CYS A 1 630 ? 9.584 9.871 -38.667 1.00 88.94 630 CYS A N 1
ATOM 5042 C CA . CYS A 1 630 ? 8.505 9.836 -37.685 1.00 88.94 630 CYS A CA 1
ATOM 5043 C C . CYS A 1 630 ? 8.272 11.223 -37.092 1.00 88.94 630 CYS A C 1
ATOM 5045 O O . CYS A 1 630 ? 9.076 11.711 -36.303 1.00 88.94 630 CYS A O 1
ATOM 5047 N N . CYS A 1 631 ? 7.105 11.809 -37.347 1.00 89.06 631 CYS A N 1
ATOM 5048 C CA . CYS A 1 631 ? 6.732 13.137 -36.849 1.00 89.06 631 CYS A CA 1
ATOM 5049 C C . CYS A 1 631 ? 6.516 13.228 -35.322 1.00 89.06 631 CYS A C 1
ATOM 5051 O O . CYS A 1 631 ? 6.068 14.258 -34.827 1.00 89.06 631 CYS A O 1
ATOM 5053 N N . ILE A 1 632 ? 6.743 12.141 -34.575 1.00 89.88 632 ILE A N 1
ATOM 5054 C CA . ILE A 1 632 ? 6.612 12.107 -33.111 1.00 89.88 632 ILE A CA 1
ATOM 5055 C C . ILE A 1 632 ? 7.974 12.197 -32.431 1.00 89.88 632 ILE A C 1
ATOM 5057 O O . ILE A 1 632 ? 8.112 12.947 -31.469 1.00 89.88 632 ILE A O 1
ATOM 5061 N N . CYS A 1 633 ? 8.967 11.440 -32.904 1.00 86.94 633 CYS A N 1
ATOM 5062 C CA . CYS A 1 633 ? 10.327 11.505 -32.363 1.00 86.94 633 CYS A CA 1
ATOM 5063 C C . CYS A 1 633 ? 11.292 12.330 -33.217 1.00 86.94 633 CYS A C 1
ATOM 5065 O O . CYS A 1 633 ? 12.355 12.663 -32.714 1.00 86.94 633 CYS A O 1
ATOM 5067 N N . TYR A 1 634 ? 10.947 12.634 -34.474 1.00 86.06 634 TYR A N 1
ATOM 5068 C CA . TYR A 1 634 ? 11.802 13.317 -35.455 1.00 86.06 634 TYR A CA 1
ATO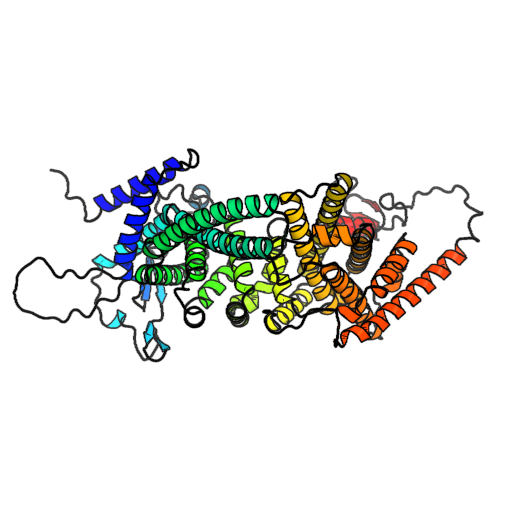M 5069 C C . TYR A 1 634 ? 13.183 12.663 -35.659 1.00 86.06 634 TYR A C 1
ATOM 5071 O O . TYR A 1 634 ? 14.114 13.329 -36.090 1.00 86.06 634 TYR A O 1
ATOM 5079 N N . ASN A 1 635 ? 13.318 11.375 -35.320 1.00 81.94 635 ASN A N 1
ATOM 5080 C CA . ASN A 1 635 ? 14.604 10.664 -35.302 1.00 81.94 635 ASN A CA 1
ATOM 5081 C C . ASN A 1 635 ? 14.560 9.283 -35.982 1.00 81.94 635 ASN A C 1
ATOM 5083 O O . ASN A 1 635 ? 15.563 8.798 -36.482 1.00 81.94 635 ASN A O 1
ATOM 5087 N N . CYS A 1 636 ? 13.410 8.604 -35.982 1.00 84.62 636 CYS A N 1
ATOM 5088 C CA . CYS A 1 636 ? 13.282 7.249 -36.535 1.00 84.62 636 CYS A CA 1
ATOM 5089 C C . CYS A 1 636 ? 12.372 7.244 -37.759 1.00 84.62 636 CYS A C 1
ATOM 5091 O O . CYS A 1 636 ? 11.455 8.059 -37.822 1.00 84.62 636 CYS A O 1
ATOM 5093 N N . ASP A 1 637 ? 12.516 6.259 -38.639 1.00 89.31 637 ASP A N 1
ATOM 5094 C CA . ASP A 1 637 ? 11.604 6.067 -39.768 1.00 89.31 637 ASP A CA 1
ATOM 5095 C C . ASP A 1 637 ? 10.174 5.723 -39.318 1.00 89.31 637 ASP A C 1
ATOM 5097 O O . ASP A 1 637 ? 9.942 5.088 -38.287 1.00 89.31 637 ASP A O 1
ATOM 5101 N N . SER A 1 638 ? 9.188 6.114 -40.121 1.00 90.12 638 SER A N 1
ATOM 5102 C CA . SER A 1 638 ? 7.764 5.825 -39.950 1.00 90.12 638 SER A CA 1
ATOM 5103 C C . SER A 1 638 ? 7.430 4.386 -40.362 1.00 90.12 638 SER A C 1
ATOM 5105 O O . SER A 1 638 ? 6.656 4.139 -41.294 1.00 90.12 638 SER A O 1
ATOM 5107 N N . ASP A 1 639 ? 8.027 3.428 -39.657 1.00 92.69 639 ASP A N 1
ATOM 5108 C CA . ASP A 1 639 ? 7.980 1.981 -39.898 1.00 92.69 639 ASP A CA 1
ATOM 5109 C C . ASP A 1 639 ? 6.756 1.269 -39.290 1.00 92.69 639 ASP A C 1
ATOM 5111 O O . ASP A 1 639 ? 6.740 0.048 -39.200 1.00 92.69 639 ASP A O 1
ATOM 5115 N N . ALA A 1 640 ? 5.730 1.998 -38.842 1.00 92.56 640 ALA A N 1
ATOM 5116 C CA . ALA A 1 640 ? 4.516 1.410 -38.284 1.00 92.56 640 ALA A CA 1
ATOM 5117 C C . ALA A 1 640 ? 3.240 2.078 -38.803 1.00 92.56 640 ALA A C 1
ATOM 5119 O O . ALA A 1 640 ? 3.161 3.298 -38.925 1.00 92.56 640 ALA A O 1
ATOM 5120 N N . THR A 1 641 ? 2.206 1.268 -39.045 1.00 93.62 641 THR A N 1
ATOM 5121 C CA . THR A 1 641 ? 0.873 1.685 -39.510 1.00 93.62 641 THR A CA 1
ATOM 5122 C C . THR A 1 641 ? -0.209 1.239 -38.525 1.00 93.62 641 THR A C 1
ATOM 5124 O O . THR A 1 641 ? -0.224 0.088 -38.083 1.00 93.62 641 THR A O 1
ATOM 5127 N N . PHE A 1 642 ? -1.131 2.137 -38.169 1.00 95.06 642 PHE A N 1
ATOM 5128 C CA . PHE A 1 642 ? -2.140 1.883 -37.132 1.00 95.06 642 PHE A CA 1
ATOM 5129 C C . PHE A 1 642 ? -3.460 1.444 -37.758 1.00 95.06 642 PHE A C 1
ATOM 5131 O O . PHE A 1 642 ? -3.959 2.085 -38.678 1.00 95.06 642 PHE A O 1
ATOM 5138 N N . GLN A 1 643 ? -4.090 0.405 -37.223 1.00 93.75 643 GLN A N 1
ATOM 5139 C CA . GLN A 1 643 ? -5.417 -0.029 -37.662 1.00 93.75 643 GLN A CA 1
ATOM 5140 C C . GLN A 1 643 ? -6.494 0.445 -36.676 1.00 93.75 643 GLN A C 1
ATOM 5142 O O . GLN A 1 643 ? -6.260 0.384 -35.466 1.00 93.75 643 GLN A O 1
ATOM 5147 N N . PRO A 1 644 ? -7.668 0.916 -37.147 1.00 91.88 644 PRO A N 1
ATOM 5148 C CA . PRO A 1 644 ? -8.113 1.011 -38.548 1.00 91.88 644 PRO A CA 1
ATOM 5149 C C . PRO A 1 644 ? -7.824 2.370 -39.222 1.00 91.88 644 PRO A C 1
ATOM 5151 O O . PRO A 1 644 ? -8.260 2.600 -40.343 1.00 91.88 644 PRO A O 1
ATOM 5154 N N . CYS A 1 645 ? -7.174 3.320 -38.541 1.00 95.00 645 CYS A N 1
ATOM 5155 C CA . CYS A 1 645 ? -7.079 4.707 -39.021 1.00 95.00 645 CYS A CA 1
ATOM 5156 C C . CYS A 1 645 ? -5.945 4.984 -40.023 1.00 95.00 645 CYS A C 1
ATOM 5158 O O . CYS A 1 645 ? -5.853 6.104 -40.513 1.00 95.00 645 CYS A O 1
ATOM 5160 N N . HIS A 1 646 ? -5.084 4.003 -40.300 1.00 93.25 646 HIS A N 1
ATOM 5161 C CA . HIS A 1 646 ? -3.971 4.030 -41.258 1.00 93.25 646 HIS A CA 1
ATOM 5162 C C . HIS A 1 646 ? -2.932 5.149 -41.074 1.00 93.25 646 HIS A C 1
ATOM 5164 O O . HIS A 1 646 ? -2.087 5.349 -41.943 1.00 93.25 646 HIS A O 1
ATOM 5170 N N . HIS A 1 647 ? -2.938 5.849 -39.938 1.00 94.56 647 HIS A N 1
ATOM 5171 C CA . HIS A 1 647 ? -1.857 6.770 -39.602 1.00 94.56 647 HIS A CA 1
ATOM 5172 C C . HIS A 1 647 ? -0.543 6.018 -39.378 1.00 94.56 647 HIS A C 1
ATOM 5174 O O . HIS A 1 647 ? -0.553 4.846 -38.985 1.00 94.56 647 HIS A O 1
ATOM 5180 N N . ARG A 1 648 ? 0.576 6.712 -39.605 1.00 93.38 648 ARG A N 1
ATOM 5181 C CA . ARG A 1 648 ? 1.924 6.153 -39.498 1.00 93.38 648 ARG A CA 1
ATOM 5182 C C . ARG A 1 648 ? 2.780 6.900 -38.480 1.00 93.38 648 ARG A C 1
ATOM 5184 O O . ARG A 1 648 ? 2.608 8.096 -38.268 1.00 93.38 648 ARG A O 1
ATOM 5191 N N . SER A 1 649 ? 3.691 6.175 -37.849 1.00 93.62 649 SER A N 1
ATOM 5192 C CA . SER A 1 649 ? 4.814 6.698 -37.059 1.00 93.62 649 SER A CA 1
ATOM 5193 C C . SER A 1 649 ? 5.883 5.621 -36.967 1.00 93.62 649 SER A C 1
ATOM 5195 O O . SER A 1 649 ? 5.677 4.523 -37.476 1.00 93.62 649 SER A O 1
ATOM 5197 N N . CYS A 1 650 ? 6.978 5.869 -36.250 1.00 92.31 650 CYS A N 1
ATOM 5198 C CA . CYS A 1 650 ? 7.853 4.771 -35.862 1.00 92.31 650 CYS A CA 1
ATOM 5199 C C . CYS A 1 650 ? 7.148 3.840 -34.865 1.00 92.31 650 CYS A C 1
ATOM 5201 O O . CYS A 1 650 ? 6.315 4.275 -34.052 1.00 92.31 650 CYS A O 1
ATOM 5203 N N . PHE A 1 651 ? 7.505 2.560 -34.895 1.00 89.31 651 PHE A N 1
ATOM 5204 C CA . PHE A 1 651 ? 6.955 1.511 -34.052 1.00 89.31 651 PHE A CA 1
ATOM 5205 C C . PHE A 1 651 ? 7.185 1.798 -32.567 1.00 89.31 651 PHE A C 1
ATOM 5207 O O . PHE A 1 651 ? 6.315 1.515 -31.741 1.00 89.31 651 PHE A O 1
ATOM 5214 N N . GLY A 1 652 ? 8.324 2.402 -32.218 1.00 87.44 652 GLY A N 1
ATOM 5215 C CA . GLY A 1 652 ? 8.653 2.786 -30.845 1.00 87.44 652 GLY A CA 1
ATOM 5216 C C . GLY A 1 652 ? 7.669 3.804 -30.259 1.00 87.44 652 GLY A C 1
ATOM 5217 O O . GLY A 1 652 ? 7.144 3.594 -29.163 1.00 87.44 652 GLY A O 1
ATOM 5218 N N . CYS A 1 653 ? 7.361 4.874 -31.001 1.00 90.19 653 CYS A N 1
ATOM 5219 C CA . CYS A 1 653 ? 6.449 5.930 -30.555 1.00 90.19 653 CYS A CA 1
ATOM 5220 C C . CYS A 1 653 ? 5.030 5.408 -30.322 1.00 90.19 653 CYS A C 1
ATOM 5222 O O . CYS A 1 653 ? 4.462 5.641 -29.252 1.00 90.19 653 CYS A O 1
ATOM 5224 N N . ILE A 1 654 ? 4.468 4.664 -31.281 1.00 92.06 654 ILE A N 1
ATOM 5225 C CA . ILE A 1 654 ? 3.121 4.106 -31.119 1.00 92.06 654 ILE A CA 1
ATOM 5226 C C . ILE A 1 654 ? 3.081 3.042 -30.022 1.00 92.06 654 ILE A C 1
ATOM 5228 O O . ILE A 1 654 ? 2.176 3.070 -29.191 1.00 92.06 654 ILE A O 1
ATOM 5232 N N . SER A 1 655 ? 4.084 2.163 -29.936 1.00 88.94 655 SER A N 1
ATOM 5233 C CA . SER A 1 655 ? 4.138 1.144 -28.882 1.00 88.94 655 SER A CA 1
ATOM 5234 C C . SER A 1 655 ? 4.178 1.778 -27.495 1.00 88.94 655 SER A C 1
ATOM 5236 O O . SER A 1 655 ? 3.442 1.350 -26.611 1.00 88.94 655 SER A O 1
ATOM 5238 N N . ARG A 1 656 ? 4.972 2.844 -27.301 1.00 88.25 656 ARG A N 1
ATOM 5239 C CA . ARG A 1 656 ? 5.021 3.598 -26.038 1.00 88.25 656 ARG A CA 1
ATOM 5240 C C . ARG A 1 656 ? 3.688 4.267 -25.715 1.00 88.25 656 ARG A C 1
ATOM 5242 O O . ARG A 1 656 ? 3.260 4.244 -24.563 1.00 88.25 656 ARG A O 1
ATOM 5249 N N . HIS A 1 657 ? 3.041 4.860 -26.715 1.00 90.81 657 HIS A N 1
ATOM 5250 C CA . HIS A 1 657 ? 1.753 5.535 -26.562 1.00 90.81 657 HIS A CA 1
ATOM 5251 C C . HIS A 1 657 ? 0.645 4.568 -26.120 1.00 90.81 657 HIS A C 1
ATOM 5253 O O . HIS A 1 657 ? -0.070 4.840 -25.150 1.00 90.81 657 HIS A O 1
ATOM 5259 N N . LEU A 1 658 ? 0.570 3.396 -26.758 1.00 90.31 658 LEU A N 1
ATOM 5260 C CA . LEU A 1 658 ? -0.438 2.371 -26.471 1.00 90.31 658 LEU A CA 1
ATOM 5261 C C . LEU A 1 658 ? -0.315 1.755 -25.070 1.00 90.31 658 LEU A C 1
ATOM 5263 O O . LEU A 1 658 ? -1.291 1.200 -24.572 1.00 90.31 658 LEU A O 1
ATOM 5267 N N . LEU A 1 659 ? 0.825 1.907 -24.384 1.00 86.38 659 LEU A N 1
ATOM 5268 C CA . LEU A 1 659 ? 0.951 1.496 -22.978 1.00 86.38 659 LEU A CA 1
ATOM 5269 C C . LEU A 1 659 ? 0.017 2.281 -22.048 1.00 86.38 659 LEU A C 1
ATOM 5271 O O . LEU A 1 659 ? -0.403 1.755 -21.019 1.00 86.38 659 LEU A O 1
ATOM 5275 N N . ASN A 1 660 ? -0.296 3.534 -22.388 1.00 87.44 660 ASN A N 1
ATOM 5276 C CA . ASN A 1 660 ? -1.099 4.422 -21.544 1.00 87.44 660 ASN A CA 1
ATOM 5277 C C . ASN A 1 660 ? -2.435 4.810 -22.187 1.00 87.44 660 ASN A C 1
ATOM 5279 O O . ASN A 1 660 ? -3.391 5.104 -21.471 1.00 87.44 660 ASN A O 1
ATOM 5283 N N . ASN A 1 661 ? -2.521 4.829 -23.519 1.00 88.50 661 ASN A N 1
ATOM 5284 C CA . ASN A 1 661 ? -3.724 5.233 -24.232 1.00 88.50 661 ASN A CA 1
ATOM 5285 C C . ASN A 1 661 ? -3.923 4.399 -25.501 1.00 88.50 661 ASN A C 1
ATOM 5287 O O . ASN A 1 661 ? -3.150 4.497 -26.445 1.00 88.50 661 ASN A O 1
ATOM 5291 N N . GLN A 1 662 ? -5.019 3.642 -25.554 1.00 92.31 662 GLN A N 1
ATOM 5292 C CA . GLN A 1 662 ? -5.372 2.752 -26.671 1.00 92.31 662 GLN A CA 1
ATOM 5293 C C . GLN A 1 662 ? -5.941 3.485 -27.903 1.00 92.31 662 GLN A C 1
ATOM 5295 O O . GLN A 1 662 ? -6.620 2.891 -28.738 1.00 92.31 662 GLN A O 1
ATOM 5300 N N . ARG A 1 663 ? -5.737 4.800 -28.014 1.00 93.44 663 ARG A N 1
ATOM 5301 C CA . ARG A 1 663 ? -6.273 5.635 -29.098 1.00 93.44 663 ARG A CA 1
ATOM 5302 C C . ARG A 1 663 ? -5.153 6.237 -29.921 1.00 93.44 663 ARG A C 1
ATOM 5304 O O . ARG A 1 663 ? -4.126 6.589 -29.378 1.00 93.44 663 ARG A O 1
ATOM 5311 N N . CYS A 1 664 ? -5.349 6.421 -31.215 1.00 92.50 664 CYS A N 1
ATOM 5312 C CA . CYS A 1 664 ? -4.386 7.051 -32.107 1.00 92.50 664 CYS A CA 1
ATOM 5313 C C . CYS A 1 664 ? -4.141 8.509 -31.689 1.00 92.50 664 CYS A C 1
ATOM 5315 O O . CYS A 1 664 ? -5.097 9.256 -31.490 1.00 92.50 664 CYS A O 1
ATOM 5317 N N . PHE A 1 665 ? -2.882 8.940 -31.607 1.00 93.69 665 PHE A N 1
ATOM 5318 C CA . PHE A 1 665 ? -2.543 10.321 -31.240 1.00 93.69 665 PHE A CA 1
ATOM 5319 C C . PHE A 1 665 ? -2.939 11.369 -32.293 1.00 93.69 665 PHE A C 1
ATOM 5321 O O . PHE A 1 665 ? -3.096 12.532 -31.941 1.00 93.69 665 PHE A O 1
ATOM 5328 N N . PHE A 1 666 ? -3.165 10.976 -33.552 1.00 93.44 666 PHE A N 1
ATOM 5329 C CA . PHE A 1 666 ? -3.582 11.903 -34.613 1.00 93.44 666 PHE A CA 1
ATOM 5330 C C . PHE A 1 666 ? -5.097 12.120 -34.679 1.00 93.44 666 PHE A C 1
ATOM 5332 O O . PHE A 1 666 ? -5.565 13.247 -34.781 1.00 93.44 666 PHE A O 1
ATOM 5339 N N . CYS A 1 667 ? -5.879 11.037 -34.632 1.00 93.94 667 CYS A N 1
ATOM 5340 C CA . CYS A 1 667 ? -7.329 11.090 -34.872 1.00 93.94 667 CYS A CA 1
ATOM 5341 C C . CYS A 1 667 ? -8.182 10.619 -33.692 1.00 93.94 667 CYS A C 1
ATOM 5343 O O . CYS A 1 667 ? -9.407 10.604 -33.788 1.00 93.94 667 CYS A O 1
ATOM 5345 N N . ASN A 1 668 ? -7.558 10.200 -32.587 1.00 91.50 668 ASN A N 1
ATOM 5346 C CA . ASN A 1 668 ? -8.227 9.725 -31.376 1.00 91.50 668 ASN A CA 1
ATOM 5347 C C . ASN A 1 668 ? -9.126 8.476 -31.563 1.00 91.50 668 ASN A C 1
ATOM 5349 O O . ASN A 1 668 ? -9.886 8.114 -30.658 1.00 91.50 668 ASN A O 1
ATOM 5353 N N . ALA A 1 669 ? -9.037 7.802 -32.718 1.00 91.94 669 ALA A N 1
ATOM 5354 C CA . ALA A 1 669 ? -9.681 6.516 -32.977 1.00 91.94 669 ALA A CA 1
ATOM 5355 C C . ALA A 1 669 ? -9.008 5.399 -32.167 1.00 91.94 669 ALA A C 1
ATOM 5357 O O . ALA A 1 669 ? -7.797 5.437 -31.966 1.00 91.94 669 ALA A O 1
ATOM 5358 N N . VAL A 1 670 ? -9.766 4.399 -31.712 1.00 94.06 670 VAL A N 1
ATOM 5359 C CA . VAL A 1 670 ? -9.204 3.244 -30.989 1.00 94.06 670 VAL A CA 1
ATOM 5360 C C . VAL A 1 670 ? -8.296 2.448 -31.927 1.00 94.06 670 VAL A C 1
ATOM 5362 O O . VAL A 1 670 ? -8.723 2.080 -33.019 1.00 94.06 670 VAL A O 1
ATOM 5365 N N . VAL A 1 671 ? -7.055 2.200 -31.504 1.00 94.00 671 VAL A N 1
ATOM 5366 C CA . VAL A 1 671 ? -6.082 1.409 -32.266 1.00 94.00 671 VAL A CA 1
ATOM 5367 C C . VAL A 1 671 ? -6.276 -0.058 -31.911 1.00 94.00 671 VAL A C 1
ATOM 5369 O O . VAL A 1 671 ? -6.140 -0.441 -30.753 1.00 94.00 671 VAL A O 1
ATOM 5372 N N . THR A 1 672 ? -6.612 -0.880 -32.901 1.00 91.00 672 THR A N 1
ATOM 5373 C CA . THR A 1 672 ? -6.856 -2.319 -32.708 1.00 91.00 672 THR A CA 1
ATOM 5374 C C . THR A 1 672 ? -5.606 -3.159 -32.935 1.00 91.00 672 THR A C 1
ATOM 5376 O O . THR A 1 672 ? -5.453 -4.213 -32.327 1.00 91.00 672 THR A O 1
ATOM 5379 N N . SER A 1 673 ? -4.719 -2.713 -33.822 1.00 91.06 673 SER A N 1
ATOM 5380 C CA . SER A 1 673 ? -3.435 -3.357 -34.092 1.00 91.06 673 SER A CA 1
ATOM 5381 C C . SER A 1 673 ? -2.457 -2.373 -34.733 1.00 91.06 673 SER A C 1
ATOM 5383 O O . SER A 1 673 ? -2.856 -1.353 -35.303 1.00 91.06 673 SER A O 1
ATOM 5385 N N . VAL A 1 674 ? -1.167 -2.687 -34.627 1.00 92.19 674 VAL A N 1
ATOM 5386 C CA . VAL A 1 674 ? -0.071 -1.953 -35.265 1.00 92.19 674 VAL A CA 1
ATOM 5387 C C . VAL A 1 674 ? 0.688 -2.933 -36.148 1.00 92.19 674 VAL A C 1
ATOM 5389 O O . VAL A 1 674 ? 1.112 -3.985 -35.672 1.00 92.19 674 VAL A O 1
ATOM 5392 N N . THR A 1 675 ? 0.840 -2.604 -37.426 1.00 89.44 675 THR A N 1
ATOM 5393 C CA . THR A 1 675 ? 1.606 -3.396 -38.398 1.00 89.44 675 THR A CA 1
ATOM 5394 C C . THR A 1 675 ? 2.905 -2.674 -38.718 1.00 89.44 675 THR A C 1
ATOM 5396 O O . THR A 1 675 ? 2.860 -1.462 -38.936 1.00 89.44 675 THR A O 1
ATOM 5399 N N . ARG A 1 676 ? 4.027 -3.400 -38.737 1.00 86.12 676 ARG A N 1
ATOM 5400 C CA . ARG A 1 676 ? 5.280 -2.894 -39.306 1.00 86.12 676 ARG A CA 1
ATOM 5401 C C . ARG A 1 676 ? 5.261 -3.037 -40.819 1.00 86.12 676 ARG A C 1
ATOM 5403 O O . ARG A 1 676 ? 4.794 -4.111 -41.268 1.00 86.12 676 ARG A O 1
#

Radius of gyration: 31.66 Å; Cα contacts (8 Å, |Δi|>4): 716; chains: 1; bounding box: 91×70×101 Å